Protein AF-A0A3F2RUV0-F1 (afdb_monomer_lite)

Sequence (386 aa):
MRFDAKTAAKIKEIRVAKDQAVANEDYDQAKRLKQMEEQLKSVGLQLSRLETQKREAVANEDYDLAKKIKQEIGMLEASSGAGDRIAQVALSAFGLIDRMVSFGSRVRRDDMCRIIGNSMMQLVNKLGESQAKVRDEAAAVLGRLATAKNVGVAFVTSHLTKRAKKPLGLKLLQGRLLVLKRLLTEFELLPDTDFSVSGIMSFLEDCNCLAHQSREIRDAAKDITVSLYLIVGAEVEGYLKSLRPKQLEEYQSAFEAAETEAAAARRGGGGGGGVSANKNVVRRVESPQKVQAQFNGEQEDDGDSEDEESVDEYTCPFCGVVDEKFDSDYLDQHFWASCKMLTPCKMCGQVIEISTLNEHLLTECYNVQHNGEVKSWSCVNDGSKS

InterPro domains:
  IPR001943 UVR domain [PF02151] (46-78)
  IPR011989 Armadillo-like helical [G3DSA:1.25.10.10] (29-268)
  IPR034085 TOG domain [SM01349] (29-264)
  IPR048738 Centrosomal protein CEP104, Zn finger domain [PF21039] (315-370)
  IPR052607 Centrosomal protein 104 kDa-like [PTHR13371] (80-369)
  IPR059245 Centrosomal protein CEP104, TOG domain [PF21040] (105-223)

pLDDT: mean 75.16, std 21.27, range [22.03, 97.62]

Organism: NCBI:txid325452

Structure (mmCIF, N/CA/C/O backbone):
data_AF-A0A3F2RUV0-F1
#
_entry.id   AF-A0A3F2RUV0-F1
#
loop_
_atom_site.group_PDB
_atom_site.id
_atom_site.type_symbol
_atom_site.label_atom_id
_atom_site.label_alt_id
_atom_site.label_comp_id
_atom_site.label_asym_id
_atom_site.label_entity_id
_atom_site.label_seq_id
_atom_site.pdbx_PDB_ins_code
_atom_site.Cartn_x
_atom_site.Cartn_y
_atom_site.Cartn_z
_atom_site.occupancy
_atom_site.B_iso_or_equiv
_atom_site.auth_seq_id
_atom_site.auth_comp_id
_atom_site.auth_asym_id
_atom_site.auth_atom_id
_atom_site.pdbx_PDB_model_num
ATOM 1 N N . MET A 1 1 ? 29.698 -5.666 -24.411 1.00 49.44 1 MET A N 1
ATOM 2 C CA . MET A 1 1 ? 28.246 -5.691 -24.117 1.00 49.44 1 MET A CA 1
ATOM 3 C C . MET A 1 1 ? 27.673 -4.331 -24.462 1.00 49.44 1 MET A C 1
ATOM 5 O O . MET A 1 1 ? 28.208 -3.341 -23.976 1.00 49.44 1 MET A O 1
ATOM 9 N N . ARG A 1 2 ? 26.673 -4.261 -25.345 1.00 57.72 2 ARG A N 1
ATOM 10 C CA . ARG A 1 2 ? 26.117 -2.993 -25.834 1.00 57.72 2 ARG A CA 1
ATOM 11 C C . ARG A 1 2 ? 24.756 -2.775 -25.167 1.00 57.72 2 ARG A C 1
ATOM 13 O O . ARG A 1 2 ? 23.750 -3.268 -25.653 1.00 57.72 2 ARG A O 1
ATOM 20 N N . PHE A 1 3 ? 24.767 -2.131 -24.003 1.00 69.81 3 PHE A N 1
ATOM 21 C CA . PHE A 1 3 ? 23.546 -1.684 -23.324 1.00 69.81 3 PHE A CA 1
ATOM 22 C C . PHE A 1 3 ? 22.967 -0.464 -24.054 1.00 69.81 3 PHE A C 1
ATOM 24 O O . PHE A 1 3 ? 23.707 0.242 -24.748 1.00 69.81 3 PHE A O 1
ATOM 31 N N . ASP A 1 4 ? 21.673 -0.194 -23.891 1.00 69.19 4 ASP A N 1
ATOM 32 C CA . ASP A 1 4 ? 21.097 1.081 -24.310 1.00 69.19 4 ASP A CA 1
ATOM 33 C C . ASP A 1 4 ? 21.716 2.239 -23.502 1.00 69.19 4 ASP A C 1
ATOM 35 O O . ASP A 1 4 ? 22.285 2.052 -22.419 1.00 69.19 4 ASP A O 1
ATOM 39 N N . ALA A 1 5 ? 21.632 3.456 -24.041 1.00 68.44 5 ALA A N 1
ATOM 40 C CA . ALA A 1 5 ? 22.304 4.620 -23.466 1.00 68.44 5 ALA A CA 1
ATOM 41 C C . ALA A 1 5 ? 21.871 4.916 -22.016 1.00 68.44 5 ALA A C 1
ATOM 43 O O . ALA A 1 5 ? 22.691 5.376 -21.218 1.00 68.44 5 ALA A O 1
ATOM 44 N N . LYS A 1 6 ? 20.612 4.625 -21.656 1.00 66.06 6 LYS A N 1
ATOM 45 C CA . LYS A 1 6 ? 20.082 4.888 -20.313 1.00 66.06 6 LYS A CA 1
ATOM 46 C C . LYS A 1 6 ? 20.606 3.858 -19.319 1.00 66.06 6 LYS A C 1
ATOM 48 O O . LYS A 1 6 ? 21.120 4.238 -18.267 1.00 66.06 6 LYS A O 1
ATOM 53 N N . THR A 1 7 ? 20.562 2.574 -19.672 1.00 65.31 7 THR A N 1
ATOM 54 C CA . THR A 1 7 ? 21.122 1.503 -18.835 1.00 65.31 7 THR A CA 1
ATOM 55 C C . THR A 1 7 ? 22.632 1.664 -18.653 1.00 65.31 7 THR A C 1
ATOM 57 O O . THR A 1 7 ? 23.141 1.511 -17.543 1.00 65.31 7 THR A O 1
ATOM 60 N N . ALA A 1 8 ? 23.364 2.050 -19.702 1.00 73.50 8 ALA A N 1
ATOM 61 C CA . ALA A 1 8 ? 24.804 2.298 -19.624 1.00 73.50 8 ALA A CA 1
ATOM 62 C C . ALA A 1 8 ? 25.159 3.461 -18.677 1.00 73.50 8 ALA A C 1
ATOM 64 O O . ALA A 1 8 ? 26.081 3.331 -17.866 1.00 73.50 8 ALA A O 1
ATOM 65 N N . ALA A 1 9 ? 24.418 4.573 -18.744 1.00 72.19 9 ALA A N 1
ATOM 66 C CA . ALA A 1 9 ? 24.601 5.712 -17.844 1.00 72.19 9 ALA A CA 1
ATOM 67 C C . ALA A 1 9 ? 24.340 5.319 -16.383 1.00 72.19 9 ALA A C 1
ATOM 69 O O . ALA A 1 9 ? 25.156 5.597 -15.505 1.00 72.19 9 ALA A O 1
ATOM 70 N N . LYS A 1 10 ? 23.261 4.571 -16.137 1.00 66.19 10 LYS A N 1
ATO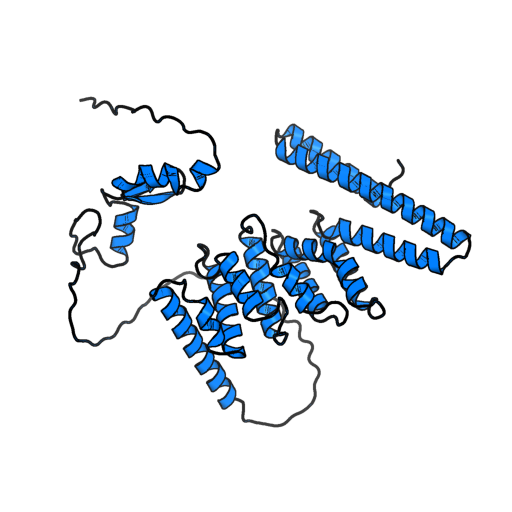M 71 C CA . LYS A 1 10 ? 22.882 4.130 -14.794 1.00 66.19 10 LYS A CA 1
ATOM 72 C C . LYS A 1 10 ? 23.874 3.129 -14.188 1.00 66.19 10 LYS A C 1
ATOM 74 O O . LYS A 1 10 ? 24.218 3.239 -13.014 1.00 66.19 10 LYS A O 1
ATOM 79 N N . ILE A 1 11 ? 24.417 2.203 -14.986 1.00 72.12 11 ILE A N 1
ATOM 80 C CA . ILE A 1 11 ? 25.513 1.314 -14.554 1.00 72.12 11 ILE A CA 1
ATOM 81 C C . ILE A 1 11 ? 26.753 2.133 -14.164 1.00 72.12 11 ILE A C 1
ATOM 83 O O . ILE A 1 11 ? 27.427 1.798 -13.190 1.00 72.12 11 ILE A O 1
ATOM 87 N N . LYS A 1 12 ? 27.059 3.211 -14.898 1.00 80.19 12 LYS A N 1
ATOM 88 C CA . LYS A 1 12 ? 28.193 4.092 -14.591 1.00 80.19 12 LYS A CA 1
ATOM 89 C C . LYS A 1 12 ? 27.992 4.833 -13.266 1.00 80.19 12 LYS A C 1
ATOM 91 O O . LYS A 1 12 ? 28.913 4.853 -12.458 1.00 80.19 12 LYS A O 1
ATOM 96 N N . GLU A 1 13 ? 26.802 5.370 -13.010 1.00 74.56 13 GLU A N 1
ATOM 97 C CA . GLU A 1 13 ? 26.464 6.020 -11.733 1.00 74.56 13 GLU A CA 1
ATOM 98 C C . GLU A 1 13 ? 26.590 5.063 -10.542 1.00 74.56 13 GLU A C 1
ATOM 100 O O . GLU A 1 13 ? 27.207 5.404 -9.534 1.00 74.56 13 GLU A O 1
ATOM 105 N N . ILE A 1 14 ? 26.064 3.838 -10.667 1.00 68.94 14 ILE A N 1
ATOM 106 C CA . ILE A 1 14 ? 26.144 2.822 -9.605 1.00 68.94 14 ILE A CA 1
ATOM 107 C C . ILE A 1 14 ? 27.597 2.439 -9.315 1.00 68.94 14 ILE A C 1
ATOM 109 O O . ILE A 1 14 ? 27.951 2.237 -8.156 1.00 68.94 14 ILE A O 1
ATOM 113 N N . ARG A 1 15 ? 28.449 2.366 -10.345 1.00 81.88 15 ARG A N 1
ATOM 114 C CA . ARG A 1 15 ? 29.886 2.116 -10.169 1.00 81.88 15 ARG A CA 1
ATOM 115 C C . ARG A 1 15 ? 30.567 3.233 -9.393 1.00 81.88 15 ARG A C 1
ATOM 117 O O . ARG A 1 15 ? 31.238 2.931 -8.420 1.00 81.88 15 ARG A O 1
ATOM 124 N N . VAL A 1 16 ? 30.322 4.491 -9.758 1.00 85.56 16 VAL A N 1
ATOM 125 C CA . VAL A 1 16 ? 30.880 5.646 -9.038 1.00 85.56 16 VAL A CA 1
ATOM 126 C C . VAL A 1 16 ? 30.436 5.643 -7.572 1.00 85.56 16 VAL A C 1
ATOM 128 O O . VAL A 1 16 ? 31.261 5.794 -6.678 1.00 85.56 16 VAL A O 1
ATOM 131 N N . ALA A 1 17 ? 29.150 5.395 -7.305 1.00 72.25 17 ALA A N 1
ATOM 132 C CA . ALA A 1 17 ? 28.634 5.301 -5.940 1.00 72.25 17 ALA A CA 1
ATOM 133 C C . ALA A 1 17 ? 29.236 4.120 -5.157 1.00 72.25 17 ALA A C 1
ATOM 135 O O . ALA A 1 17 ? 29.468 4.231 -3.956 1.00 72.25 17 ALA A O 1
ATOM 136 N N . LYS A 1 18 ? 29.494 2.988 -5.823 1.00 82.19 18 LYS A N 1
ATOM 137 C CA . LYS A 1 18 ? 30.144 1.819 -5.219 1.00 82.19 18 LYS A CA 1
ATOM 138 C C . LYS A 1 18 ? 31.588 2.133 -4.851 1.00 82.19 18 LYS A C 1
ATOM 140 O O . LYS A 1 18 ? 31.997 1.803 -3.746 1.00 82.19 18 LYS A O 1
ATOM 145 N N . ASP A 1 19 ? 32.327 2.781 -5.742 1.00 87.69 19 ASP A N 1
ATOM 146 C CA . ASP A 1 19 ? 33.725 3.143 -5.509 1.00 87.69 19 ASP A CA 1
ATOM 147 C C . ASP A 1 19 ? 33.835 4.163 -4.360 1.00 87.69 19 ASP A C 1
ATOM 149 O O . ASP A 1 19 ? 34.711 4.036 -3.509 1.00 87.69 19 ASP A O 1
ATOM 153 N N . GLN A 1 20 ? 32.875 5.090 -4.249 1.00 87.00 20 GLN A N 1
ATOM 154 C CA . GLN A 1 20 ? 32.759 5.991 -3.098 1.00 87.00 20 GLN A CA 1
ATOM 155 C C . GLN A 1 20 ? 32.431 5.249 -1.791 1.00 87.00 20 GLN A C 1
ATOM 157 O O . GLN A 1 20 ? 33.003 5.565 -0.753 1.00 87.00 20 GLN A O 1
ATOM 162 N N . ALA A 1 21 ? 31.530 4.262 -1.823 1.00 77.81 21 ALA A N 1
ATOM 163 C CA . ALA A 1 21 ? 31.199 3.449 -0.650 1.00 77.81 21 ALA A CA 1
ATOM 164 C C . ALA A 1 21 ? 32.404 2.626 -0.167 1.00 77.81 21 ALA A C 1
ATOM 166 O O . ALA A 1 21 ? 32.636 2.523 1.032 1.00 77.81 21 ALA A O 1
ATOM 167 N N . VAL A 1 22 ? 33.204 2.094 -1.100 1.00 90.12 22 VAL A N 1
ATOM 168 C CA . VAL A 1 22 ? 34.471 1.413 -0.790 1.00 90.12 22 VAL A CA 1
ATOM 169 C C . VAL A 1 22 ? 35.483 2.390 -0.190 1.00 90.12 22 VAL A C 1
ATOM 171 O O . VAL A 1 22 ? 36.122 2.049 0.799 1.00 90.12 22 VAL A O 1
ATOM 174 N N . ALA A 1 23 ? 35.604 3.603 -0.740 1.00 93.69 23 ALA A N 1
ATOM 175 C CA . ALA A 1 23 ? 36.497 4.637 -0.208 1.00 93.69 23 ALA A CA 1
ATOM 176 C C . ALA A 1 23 ? 36.108 5.102 1.206 1.00 93.69 23 ALA A C 1
ATOM 178 O O . ALA A 1 23 ? 36.973 5.493 1.981 1.00 93.69 23 ALA A O 1
ATOM 179 N N . ASN A 1 24 ? 34.819 5.033 1.541 1.00 90.06 24 ASN A N 1
ATOM 180 C CA . ASN A 1 24 ? 34.287 5.354 2.864 1.00 90.06 24 ASN A CA 1
ATOM 181 C C . ASN A 1 24 ? 34.268 4.144 3.820 1.00 90.06 24 ASN A C 1
ATOM 183 O O . ASN A 1 24 ? 33.681 4.243 4.894 1.00 90.06 24 ASN A O 1
ATOM 187 N N . GLU A 1 25 ? 34.831 3.000 3.415 1.00 93.31 25 GLU A N 1
ATOM 188 C CA . GLU A 1 25 ? 34.829 1.736 4.170 1.00 93.31 25 GLU A CA 1
ATOM 189 C C . GLU A 1 25 ? 33.424 1.196 4.528 1.00 93.31 25 GLU A C 1
ATOM 191 O O . GLU A 1 25 ? 33.277 0.298 5.357 1.00 93.31 25 GLU A O 1
ATOM 196 N N . ASP A 1 26 ? 32.369 1.664 3.849 1.00 82.88 26 ASP A N 1
ATOM 197 C CA . ASP A 1 26 ? 31.011 1.118 3.966 1.00 82.88 26 ASP A CA 1
ATOM 198 C C . ASP A 1 26 ? 30.866 -0.104 3.042 1.00 82.88 26 ASP A C 1
ATOM 200 O O . ASP A 1 26 ? 30.260 -0.081 1.959 1.00 82.88 26 ASP A O 1
ATOM 204 N N . TYR A 1 27 ? 31.478 -1.210 3.467 1.00 82.56 27 TYR A N 1
ATOM 205 C CA . TYR A 1 27 ? 31.525 -2.458 2.704 1.00 82.56 27 TYR A CA 1
ATOM 206 C C . TYR A 1 27 ? 30.142 -3.097 2.512 1.00 82.56 27 TYR A C 1
ATOM 208 O O . TYR A 1 27 ? 29.891 -3.742 1.487 1.00 82.56 27 TYR A O 1
ATOM 216 N N . ASP A 1 28 ? 29.213 -2.876 3.442 1.00 67.88 28 ASP A N 1
ATOM 217 C CA . ASP A 1 28 ? 27.830 -3.330 3.314 1.00 67.88 28 ASP A CA 1
ATOM 218 C C . ASP A 1 28 ? 27.096 -2.574 2.203 1.00 67.88 28 ASP A C 1
ATOM 220 O O . ASP A 1 28 ? 26.377 -3.174 1.391 1.00 67.88 28 ASP A O 1
ATOM 224 N N . GLN A 1 29 ? 27.290 -1.258 2.106 1.00 56.69 29 GLN A N 1
ATOM 225 C CA . GLN A 1 29 ? 26.767 -0.459 1.004 1.00 56.69 29 GLN A CA 1
ATOM 226 C C . GLN A 1 29 ? 27.426 -0.837 -0.323 1.00 56.69 29 GLN A C 1
ATOM 228 O O . GLN A 1 29 ? 26.706 -1.020 -1.310 1.00 56.69 29 GLN A O 1
ATOM 233 N N . ALA A 1 30 ? 28.741 -1.051 -0.353 1.00 69.56 30 ALA A N 1
ATOM 234 C CA . ALA A 1 30 ? 29.451 -1.509 -1.545 1.00 69.56 30 ALA A CA 1
ATOM 235 C C . ALA A 1 30 ? 28.936 -2.875 -2.041 1.00 69.56 30 ALA A C 1
ATOM 237 O O . ALA A 1 30 ? 28.695 -3.054 -3.240 1.00 69.56 30 ALA A O 1
ATOM 238 N N . LYS A 1 31 ? 28.676 -3.825 -1.131 1.00 67.50 31 LYS A N 1
ATOM 239 C CA . LYS A 1 31 ? 28.095 -5.141 -1.450 1.00 67.50 31 LYS A CA 1
ATOM 240 C C . LYS A 1 31 ? 26.689 -5.015 -2.035 1.00 67.50 31 LYS A C 1
ATOM 242 O O . LYS A 1 31 ? 26.394 -5.648 -3.051 1.00 67.50 31 LYS A O 1
ATOM 247 N N . ARG A 1 32 ? 25.841 -4.156 -1.455 1.00 58.97 32 ARG A N 1
ATOM 248 C CA . ARG A 1 32 ? 24.500 -3.851 -1.990 1.00 58.97 32 ARG A CA 1
ATOM 249 C C . ARG A 1 32 ? 24.571 -3.232 -3.388 1.00 58.97 32 ARG A C 1
ATOM 251 O O . ARG A 1 32 ? 23.810 -3.622 -4.270 1.00 58.97 32 ARG A O 1
ATOM 258 N N . LEU A 1 33 ? 25.488 -2.291 -3.609 1.00 57.94 33 LEU A N 1
ATOM 259 C CA . LEU A 1 33 ? 25.666 -1.626 -4.903 1.00 57.94 33 LEU A CA 1
ATOM 260 C C . LEU A 1 33 ? 26.214 -2.580 -5.971 1.00 57.94 33 LEU A C 1
ATOM 262 O O . LEU A 1 33 ? 25.770 -2.520 -7.114 1.00 57.94 33 LEU A O 1
ATOM 266 N N . LYS A 1 34 ? 27.097 -3.515 -5.602 1.00 73.88 34 LYS A N 1
ATOM 267 C CA . LYS A 1 34 ? 27.571 -4.582 -6.496 1.00 73.88 34 LYS A CA 1
ATOM 268 C C . LYS A 1 34 ? 26.428 -5.489 -6.964 1.00 73.88 34 LYS A C 1
ATOM 270 O O . LYS A 1 34 ? 26.307 -5.736 -8.160 1.00 73.88 34 LYS A O 1
ATOM 275 N N . GLN A 1 35 ? 25.571 -5.940 -6.046 1.00 61.44 35 GLN A N 1
ATOM 276 C CA . GLN A 1 35 ? 24.403 -6.762 -6.392 1.00 61.44 35 GLN A CA 1
ATOM 277 C C . GLN A 1 35 ? 23.438 -6.009 -7.319 1.00 61.44 35 GLN A C 1
ATOM 279 O O . GLN A 1 35 ? 22.951 -6.569 -8.299 1.00 61.44 35 GLN A O 1
ATOM 284 N N . MET A 1 36 ? 23.218 -4.719 -7.057 1.00 53.16 36 MET A N 1
ATOM 285 C CA . MET A 1 36 ? 22.389 -3.856 -7.901 1.00 53.16 36 MET A CA 1
ATOM 286 C C . MET A 1 36 ? 23.001 -3.648 -9.299 1.00 53.16 36 MET A C 1
ATOM 288 O O . MET A 1 36 ? 22.280 -3.666 -10.294 1.00 53.16 36 MET A O 1
ATOM 292 N N . GLU A 1 37 ? 24.329 -3.508 -9.398 1.00 69.50 37 GLU A N 1
ATOM 293 C CA . GLU A 1 37 ? 25.063 -3.429 -10.670 1.00 69.50 37 GLU A CA 1
ATOM 294 C C . GLU A 1 37 ? 24.898 -4.715 -11.502 1.00 69.50 37 GLU A C 1
ATOM 296 O O . GLU A 1 37 ? 24.680 -4.651 -12.712 1.00 69.50 37 GLU A O 1
ATOM 301 N N . GLU A 1 38 ? 24.997 -5.889 -10.872 1.00 70.12 38 GLU A N 1
ATOM 302 C CA . GLU A 1 38 ? 24.831 -7.195 -11.527 1.00 70.12 38 GLU A CA 1
ATOM 303 C C . GLU A 1 38 ? 23.393 -7.421 -12.008 1.00 70.12 38 GLU A C 1
ATOM 305 O O . GLU A 1 38 ? 23.183 -7.831 -13.153 1.00 70.12 38 GLU A O 1
ATOM 310 N N . GLN A 1 39 ? 22.401 -7.080 -11.183 1.00 64.56 39 GLN A N 1
ATOM 311 C CA . GLN A 1 39 ? 20.989 -7.145 -11.564 1.00 64.56 39 GLN A CA 1
ATOM 312 C C . GLN A 1 39 ? 20.679 -6.220 -12.745 1.00 64.56 39 GLN A C 1
ATOM 314 O O . GLN A 1 39 ? 20.074 -6.659 -13.723 1.00 64.56 39 GLN A O 1
ATOM 319 N N . LEU A 1 40 ? 21.157 -4.972 -12.711 1.00 63.03 40 LEU A N 1
ATOM 320 C CA . LEU A 1 40 ? 20.931 -4.008 -13.787 1.00 63.03 40 LEU A CA 1
ATOM 321 C C . LEU A 1 40 ? 21.601 -4.432 -15.104 1.00 63.03 40 LEU A C 1
ATOM 323 O O . LEU A 1 40 ? 21.026 -4.243 -16.173 1.00 63.03 40 LEU A O 1
ATOM 327 N N . LYS A 1 41 ? 22.783 -5.062 -15.050 1.00 72.62 41 LYS A N 1
ATOM 328 C CA . LYS A 1 41 ? 23.418 -5.668 -16.235 1.00 72.62 41 LYS A CA 1
ATOM 329 C C . LYS A 1 41 ? 22.597 -6.821 -16.803 1.00 72.62 41 LYS A C 1
ATOM 331 O O . LYS A 1 41 ? 22.471 -6.917 -18.020 1.00 72.62 41 LYS A O 1
ATOM 336 N N . SER A 1 42 ? 22.065 -7.689 -15.943 1.00 72.06 42 SER A N 1
ATOM 337 C CA . SER A 1 42 ? 21.245 -8.832 -16.361 1.00 72.06 42 SER A CA 1
ATOM 338 C C . SER A 1 42 ? 19.978 -8.366 -17.084 1.00 72.06 42 SER A C 1
ATOM 340 O O . SER A 1 42 ? 19.730 -8.756 -18.225 1.00 72.06 42 SER A O 1
ATOM 342 N N . VAL A 1 43 ? 19.246 -7.431 -16.472 1.00 69.81 43 VAL A N 1
ATOM 343 C CA . VAL A 1 43 ? 18.054 -6.801 -17.059 1.00 69.81 43 VAL A CA 1
ATOM 344 C C . VAL A 1 43 ? 18.405 -6.052 -18.346 1.00 69.81 43 VAL A C 1
ATOM 346 O O . VAL A 1 43 ? 17.730 -6.216 -19.357 1.00 69.81 43 VAL A O 1
ATOM 349 N N . GLY A 1 44 ? 19.493 -5.278 -18.355 1.00 70.19 44 GLY A N 1
ATOM 350 C CA . GLY A 1 44 ? 19.952 -4.550 -19.539 1.00 70.19 44 GLY A CA 1
ATOM 351 C C . GLY A 1 44 ? 20.285 -5.457 -20.724 1.00 70.19 44 GLY A C 1
ATOM 352 O O . GLY A 1 44 ? 20.021 -5.108 -21.874 1.00 70.19 44 GLY A O 1
ATOM 353 N N . LEU A 1 45 ? 20.839 -6.644 -20.459 1.00 76.06 45 LEU A N 1
ATOM 354 C CA . LEU A 1 45 ? 21.110 -7.648 -21.487 1.00 76.06 45 LEU A CA 1
ATOM 355 C C . LEU A 1 45 ? 19.808 -8.245 -22.040 1.00 76.06 45 LEU A C 1
ATOM 357 O O . LEU A 1 45 ? 19.685 -8.441 -23.249 1.00 76.06 45 LEU A O 1
ATOM 361 N N . GLN A 1 46 ? 18.830 -8.500 -21.168 1.00 74.12 46 GLN A N 1
ATOM 362 C CA . GLN A 1 46 ? 17.503 -8.973 -21.563 1.00 74.12 46 GLN A CA 1
ATOM 363 C C . GLN A 1 46 ? 16.751 -7.928 -22.399 1.00 74.12 46 GLN A C 1
ATOM 365 O O . GLN A 1 46 ? 16.225 -8.279 -23.453 1.00 74.12 46 GLN A O 1
ATOM 370 N N . LEU A 1 47 ? 16.775 -6.648 -22.005 1.00 75.00 47 LEU A N 1
ATOM 371 C CA . LEU A 1 47 ? 16.203 -5.547 -22.792 1.00 75.00 47 LEU A CA 1
ATOM 372 C C . LEU A 1 47 ? 16.862 -5.442 -24.163 1.00 75.00 47 LEU A C 1
ATOM 374 O O . LEU A 1 47 ? 16.165 -5.442 -25.171 1.00 75.00 47 LEU A O 1
ATOM 378 N N . SER A 1 48 ? 18.195 -5.439 -24.219 1.00 79.06 48 SER A N 1
ATOM 379 C CA . SER A 1 48 ? 18.939 -5.371 -25.483 1.00 79.06 48 SER A CA 1
ATOM 380 C C . SER A 1 48 ? 18.578 -6.522 -26.432 1.00 79.06 48 SER A C 1
ATOM 382 O O . SER A 1 48 ? 18.411 -6.321 -27.641 1.00 79.06 48 SER A O 1
ATOM 384 N N . ARG A 1 49 ? 18.387 -7.730 -25.887 1.00 83.25 49 ARG A N 1
ATOM 385 C CA . ARG A 1 49 ? 17.928 -8.895 -26.650 1.00 83.25 49 ARG A CA 1
ATOM 386 C C . ARG A 1 49 ? 16.511 -8.695 -27.186 1.00 83.25 49 ARG A C 1
ATOM 388 O O . ARG A 1 49 ? 16.304 -8.864 -28.385 1.00 83.25 49 ARG A O 1
ATOM 395 N N . LEU A 1 50 ? 15.562 -8.320 -26.330 1.00 82.75 50 LEU A N 1
ATOM 396 C CA . LEU A 1 50 ? 14.168 -8.096 -26.726 1.00 82.75 50 LEU A CA 1
ATOM 397 C C . LEU A 1 50 ? 14.048 -6.947 -27.739 1.00 82.75 50 LEU A C 1
ATOM 399 O O . LEU A 1 50 ? 13.301 -7.045 -28.706 1.00 82.75 50 LEU A O 1
ATOM 403 N N . GLU A 1 51 ? 14.826 -5.875 -27.594 1.00 83.06 51 GLU A N 1
ATOM 404 C CA . GLU A 1 51 ? 14.861 -4.777 -28.564 1.00 83.06 51 GLU A CA 1
ATOM 405 C C . GLU A 1 51 ? 15.372 -5.218 -29.938 1.00 83.06 51 GLU A C 1
ATOM 407 O O . GLU A 1 51 ? 14.841 -4.771 -30.960 1.00 83.06 51 GLU A O 1
ATOM 412 N N . THR A 1 52 ? 16.372 -6.102 -29.965 1.00 88.06 52 THR A N 1
ATOM 413 C CA . THR A 1 52 ? 16.901 -6.687 -31.205 1.00 88.06 52 THR A CA 1
ATOM 414 C C . THR A 1 52 ? 15.847 -7.572 -31.866 1.00 88.06 52 THR A C 1
ATOM 416 O O . THR A 1 52 ? 15.523 -7.356 -33.031 1.00 88.06 52 THR A O 1
ATOM 419 N N . GLN A 1 53 ? 15.211 -8.459 -31.098 1.00 87.19 53 GLN A N 1
ATOM 420 C CA . GLN A 1 53 ? 14.135 -9.329 -31.584 1.00 87.19 53 GLN A CA 1
ATOM 421 C C . GLN A 1 53 ? 12.924 -8.533 -32.088 1.00 87.19 53 GLN A C 1
ATOM 423 O O . GLN A 1 53 ? 12.337 -8.874 -33.110 1.00 87.19 53 GLN A O 1
ATOM 428 N N . LYS A 1 54 ? 12.568 -7.423 -31.428 1.00 89.19 54 LYS A N 1
ATOM 429 C CA . LYS A 1 54 ? 11.513 -6.519 -31.909 1.00 89.19 54 LYS A CA 1
ATOM 430 C C . LYS A 1 54 ? 11.885 -5.908 -33.258 1.00 89.19 54 LYS A C 1
ATOM 432 O O . LYS A 1 54 ? 11.025 -5.780 -34.122 1.00 89.19 54 LYS A O 1
ATOM 437 N N . ARG A 1 55 ? 13.142 -5.485 -33.429 1.00 89.38 55 ARG A N 1
ATOM 438 C CA . ARG A 1 55 ? 13.619 -4.889 -34.685 1.00 89.38 55 ARG A CA 1
ATOM 439 C C . ARG A 1 55 ? 13.580 -5.906 -35.825 1.00 89.38 55 ARG A C 1
ATOM 441 O O . ARG A 1 55 ? 13.157 -5.546 -36.915 1.00 89.38 55 ARG A O 1
ATOM 448 N N . GLU A 1 56 ? 13.959 -7.151 -35.553 1.00 90.31 56 GLU A N 1
ATOM 449 C CA . GLU A 1 56 ? 13.860 -8.271 -36.498 1.00 90.31 56 GLU A CA 1
ATOM 450 C C . GLU A 1 56 ? 12.401 -8.590 -36.850 1.00 90.31 56 GLU A C 1
ATOM 452 O O . GLU A 1 56 ? 12.073 -8.694 -38.026 1.00 90.31 56 GLU A O 1
ATOM 457 N N . ALA A 1 57 ? 11.500 -8.651 -35.863 1.00 90.50 57 ALA A N 1
ATOM 458 C CA . ALA A 1 57 ? 10.073 -8.876 -36.100 1.00 90.50 57 ALA A CA 1
ATOM 459 C C . ALA A 1 57 ? 9.441 -7.774 -36.970 1.00 90.50 57 ALA A C 1
ATOM 461 O O . ALA A 1 57 ? 8.682 -8.073 -37.884 1.00 90.50 57 ALA A O 1
ATOM 462 N N . VAL A 1 58 ? 9.805 -6.503 -36.747 1.00 90.00 58 VAL A N 1
ATOM 463 C CA . VAL A 1 58 ? 9.361 -5.384 -37.600 1.00 90.00 58 VAL A CA 1
ATOM 464 C C . VAL A 1 58 ? 9.944 -5.483 -39.011 1.00 90.00 58 VAL A C 1
ATOM 466 O O . VAL A 1 58 ? 9.231 -5.203 -39.969 1.00 90.00 58 VAL A O 1
ATOM 469 N N . ALA A 1 59 ? 11.214 -5.876 -39.147 1.00 92.88 59 ALA A N 1
ATOM 470 C CA . ALA A 1 59 ? 11.857 -6.060 -40.449 1.00 92.88 59 ALA A CA 1
ATOM 471 C C . ALA A 1 59 ? 11.241 -7.217 -41.253 1.00 92.88 59 ALA A C 1
ATOM 473 O O . ALA A 1 59 ? 11.200 -7.148 -42.476 1.00 92.88 59 ALA A O 1
ATOM 474 N N . ASN A 1 60 ? 10.729 -8.238 -40.564 1.00 93.56 60 ASN A N 1
ATOM 475 C CA . ASN A 1 60 ? 10.024 -9.374 -41.156 1.00 93.56 60 ASN A CA 1
ATOM 476 C C . ASN A 1 60 ? 8.513 -9.130 -41.330 1.00 93.56 60 ASN A C 1
ATOM 478 O O . ASN A 1 60 ? 7.787 -10.072 -41.629 1.00 93.56 60 ASN A O 1
ATOM 482 N N . GLU A 1 61 ? 8.034 -7.902 -41.092 1.00 93.88 61 GLU A N 1
ATOM 483 C CA . GLU A 1 61 ? 6.611 -7.520 -41.145 1.00 93.88 61 GLU A CA 1
ATOM 484 C C . GLU A 1 61 ? 5.690 -8.342 -40.218 1.00 93.88 61 GLU A C 1
ATOM 486 O O . GLU A 1 61 ? 4.464 -8.303 -40.328 1.00 93.88 61 GLU A O 1
ATOM 491 N N . ASP A 1 62 ? 6.262 -9.026 -39.223 1.00 91.38 62 ASP A N 1
ATOM 492 C CA . ASP A 1 62 ? 5.524 -9.720 -38.169 1.00 91.38 62 ASP A CA 1
ATOM 493 C C . ASP A 1 62 ? 5.158 -8.724 -37.058 1.00 91.38 62 ASP A C 1
ATOM 495 O O . ASP A 1 62 ? 5.777 -8.624 -35.988 1.00 91.38 62 ASP A O 1
ATOM 499 N N . TYR A 1 63 ? 4.143 -7.912 -37.348 1.00 87.12 63 TYR A N 1
ATOM 500 C CA . TYR A 1 63 ? 3.691 -6.850 -36.454 1.00 87.12 63 TYR A CA 1
ATOM 501 C C . TYR A 1 63 ? 3.040 -7.381 -35.169 1.00 87.12 63 TYR A C 1
ATOM 503 O O . TYR A 1 63 ? 3.098 -6.708 -34.133 1.00 87.12 63 TYR A O 1
ATOM 511 N N . ASP A 1 64 ? 2.461 -8.584 -35.199 1.00 86.38 64 ASP A N 1
ATOM 512 C CA . ASP A 1 64 ? 1.867 -9.222 -34.023 1.00 86.38 64 ASP A CA 1
ATOM 513 C C . ASP A 1 64 ? 2.944 -9.679 -33.034 1.00 86.38 64 ASP A C 1
ATOM 515 O O . ASP A 1 64 ? 2.836 -9.413 -31.828 1.00 86.38 64 ASP A O 1
ATOM 519 N N . LEU A 1 65 ? 4.028 -10.287 -33.524 1.00 82.69 65 LEU A N 1
ATOM 520 C CA . LEU A 1 65 ? 5.198 -10.611 -32.710 1.00 82.69 65 LEU A CA 1
ATOM 521 C C . LEU A 1 65 ? 5.887 -9.343 -32.196 1.00 82.69 65 LEU A C 1
ATOM 523 O O . LEU A 1 65 ? 6.183 -9.243 -31.003 1.00 82.69 65 LEU A O 1
ATOM 527 N N . ALA A 1 66 ? 6.067 -8.327 -33.045 1.00 80.31 66 ALA A N 1
ATOM 528 C CA . ALA A 1 66 ? 6.648 -7.049 -32.636 1.00 80.31 66 ALA A CA 1
ATOM 529 C C . ALA A 1 66 ? 5.838 -6.371 -31.515 1.00 80.31 66 ALA A C 1
ATOM 531 O O . ALA A 1 66 ? 6.411 -5.772 -30.599 1.00 80.31 66 ALA A O 1
ATOM 532 N N . LYS A 1 67 ? 4.504 -6.486 -31.549 1.00 80.75 67 LYS A N 1
ATOM 533 C CA . LYS A 1 67 ? 3.608 -5.975 -30.505 1.00 80.75 67 LYS A CA 1
ATOM 534 C C . LYS A 1 67 ? 3.761 -6.737 -29.189 1.00 80.75 67 LYS A C 1
ATOM 536 O O . LYS A 1 67 ? 3.822 -6.084 -28.146 1.00 80.75 67 LYS A O 1
ATOM 541 N N . LYS A 1 68 ? 3.868 -8.070 -29.223 1.00 79.69 68 LYS A N 1
ATOM 542 C CA . LYS A 1 68 ? 4.133 -8.898 -28.029 1.00 79.69 68 LYS A CA 1
ATOM 543 C C . LYS A 1 68 ? 5.482 -8.556 -27.398 1.00 79.69 68 LYS A C 1
ATOM 545 O O . LYS A 1 68 ? 5.534 -8.230 -26.217 1.00 79.69 68 LYS A O 1
ATOM 550 N N . ILE A 1 69 ? 6.546 -8.491 -28.197 1.00 80.38 69 ILE A N 1
ATOM 551 C CA . ILE A 1 69 ? 7.889 -8.145 -27.708 1.00 80.38 69 ILE A CA 1
ATOM 552 C C . ILE A 1 69 ? 7.919 -6.710 -27.156 1.00 80.38 69 ILE A C 1
ATOM 554 O O . ILE A 1 69 ? 8.552 -6.438 -26.140 1.00 80.38 69 ILE A O 1
ATOM 558 N N . LYS A 1 70 ? 7.186 -5.769 -27.767 1.00 76.69 70 LYS A N 1
ATOM 559 C CA . LYS A 1 70 ? 7.039 -4.405 -27.229 1.00 76.69 70 LYS A CA 1
ATOM 560 C C . LYS A 1 70 ? 6.365 -4.390 -25.853 1.00 76.69 70 LYS A C 1
ATOM 562 O O . LYS A 1 70 ? 6.753 -3.585 -25.010 1.00 76.69 70 LYS A O 1
ATOM 567 N N . GLN A 1 71 ? 5.370 -5.246 -25.627 1.00 70.88 71 GLN A N 1
ATOM 568 C CA . GLN A 1 71 ? 4.755 -5.406 -24.308 1.00 70.88 71 GLN A CA 1
ATOM 569 C C . GLN A 1 71 ? 5.749 -6.019 -23.316 1.00 70.88 71 GLN A C 1
ATOM 571 O O . GLN A 1 71 ? 5.874 -5.497 -22.215 1.00 70.88 71 GLN A O 1
ATOM 576 N N . GLU A 1 72 ? 6.514 -7.037 -23.718 1.00 72.62 72 GLU A N 1
ATOM 577 C CA . GLU A 1 72 ? 7.568 -7.645 -22.891 1.00 72.62 72 GLU A CA 1
ATOM 578 C C . GLU A 1 72 ? 8.654 -6.655 -22.469 1.00 72.62 72 GLU A C 1
ATOM 580 O O . GLU A 1 72 ? 9.018 -6.621 -21.296 1.00 72.62 72 GLU A O 1
ATOM 585 N N . ILE A 1 73 ? 9.102 -5.785 -23.377 1.00 75.12 73 ILE A N 1
ATOM 586 C CA . ILE A 1 73 ? 10.023 -4.686 -23.054 1.00 75.12 73 ILE A CA 1
ATOM 587 C C . ILE A 1 73 ? 9.400 -3.766 -21.998 1.00 75.12 73 ILE A C 1
ATOM 589 O O . ILE A 1 73 ? 10.028 -3.503 -20.978 1.00 75.12 73 ILE A O 1
ATOM 593 N N . GLY A 1 74 ? 8.145 -3.343 -22.188 1.00 63.81 74 GLY A N 1
ATOM 594 C CA . GLY A 1 74 ? 7.449 -2.489 -21.220 1.00 63.81 74 GLY A CA 1
ATOM 595 C C . GLY A 1 74 ? 7.282 -3.144 -19.843 1.00 63.81 74 GLY A C 1
ATOM 596 O O . GLY A 1 74 ? 7.427 -2.472 -18.824 1.00 63.81 74 GLY A O 1
ATOM 597 N N . MET A 1 75 ? 7.040 -4.458 -19.796 1.00 63.38 75 MET A N 1
ATOM 598 C CA . MET A 1 75 ? 6.980 -5.225 -18.546 1.00 63.38 75 MET A CA 1
ATOM 599 C C . MET A 1 75 ? 8.334 -5.251 -17.833 1.00 63.38 75 MET A C 1
ATOM 601 O O . MET A 1 75 ? 8.395 -5.022 -16.626 1.00 63.38 75 MET A O 1
ATOM 605 N N . LEU A 1 76 ? 9.416 -5.486 -18.579 1.00 64.56 76 LEU A N 1
ATOM 606 C CA . LEU A 1 76 ? 10.769 -5.582 -18.036 1.00 64.56 76 LEU A CA 1
ATOM 607 C C . LEU A 1 76 ? 11.314 -4.207 -17.594 1.00 64.56 76 LEU A C 1
ATOM 609 O O . LEU A 1 76 ? 12.055 -4.104 -16.615 1.00 64.56 76 LEU A O 1
ATOM 613 N N . GLU A 1 77 ? 10.906 -3.128 -18.265 1.00 60.31 77 GLU A N 1
ATOM 614 C CA . GLU A 1 77 ? 11.187 -1.743 -17.865 1.00 60.31 77 GLU A CA 1
ATOM 615 C C . GLU A 1 77 ? 10.405 -1.347 -16.599 1.00 60.31 77 GLU A C 1
ATOM 617 O O . GLU A 1 77 ? 10.983 -0.799 -15.655 1.00 60.31 77 GLU A O 1
ATOM 622 N N . ALA A 1 78 ? 9.109 -1.674 -16.530 1.00 54.88 78 ALA A N 1
ATOM 623 C CA . ALA A 1 78 ? 8.258 -1.390 -15.372 1.00 54.88 78 ALA A CA 1
ATOM 624 C C . ALA A 1 78 ? 8.672 -2.180 -14.119 1.00 54.88 78 ALA A C 1
ATOM 626 O O . ALA A 1 78 ? 8.594 -1.654 -13.004 1.00 54.88 78 ALA A O 1
ATOM 627 N N . SER A 1 79 ? 9.154 -3.418 -14.279 1.00 56.47 79 SER A N 1
ATOM 628 C CA . SER A 1 79 ? 9.691 -4.214 -13.169 1.00 56.47 79 SER A CA 1
ATOM 629 C C . SER A 1 79 ? 11.006 -3.656 -12.619 1.00 56.47 79 SER A C 1
ATOM 631 O O . SER A 1 79 ? 11.316 -3.867 -11.449 1.00 56.47 79 SER A O 1
ATOM 633 N N . SER A 1 80 ? 11.764 -2.928 -13.443 1.00 57.84 80 SER A N 1
ATOM 634 C CA . SER A 1 80 ? 13.117 -2.467 -13.109 1.00 57.84 80 SER A CA 1
ATOM 635 C C . SER A 1 80 ? 13.156 -1.030 -12.578 1.00 57.84 80 SER A C 1
ATOM 637 O O . SER A 1 80 ? 14.002 -0.710 -11.747 1.00 57.84 80 SER A O 1
ATOM 639 N N . GLY A 1 81 ? 12.227 -0.165 -13.005 1.00 60.03 81 GLY A N 1
ATOM 640 C CA . GLY A 1 81 ? 12.177 1.240 -12.580 1.00 60.03 81 GLY A CA 1
ATOM 641 C C . GLY A 1 81 ? 11.405 1.503 -11.281 1.00 60.03 81 GLY A C 1
ATOM 642 O O . GLY A 1 81 ? 11.757 2.417 -10.541 1.00 60.03 81 GLY A O 1
ATOM 643 N N . ALA A 1 82 ? 10.377 0.706 -10.961 1.00 60.66 82 ALA A N 1
ATOM 644 C CA . ALA A 1 82 ? 9.506 0.961 -9.803 1.00 60.66 82 ALA A CA 1
ATOM 645 C C . ALA A 1 82 ? 10.235 0.840 -8.448 1.00 60.66 82 ALA A C 1
ATOM 647 O O . ALA A 1 82 ? 9.894 1.530 -7.488 1.00 60.66 82 ALA A O 1
ATOM 648 N N . GLY A 1 83 ? 11.269 -0.002 -8.379 1.00 62.81 83 GLY A N 1
ATOM 649 C CA . GLY A 1 83 ? 12.134 -0.154 -7.206 1.00 62.81 83 GLY A CA 1
ATOM 650 C C . GLY A 1 83 ? 13.343 0.792 -7.177 1.00 62.81 83 GLY A C 1
ATOM 651 O O . GLY A 1 83 ? 14.136 0.725 -6.237 1.00 62.81 83 GLY A O 1
ATOM 652 N N . ASP A 1 84 ? 13.524 1.664 -8.178 1.00 71.88 84 ASP A N 1
ATOM 653 C CA . ASP A 1 84 ? 14.738 2.478 -8.314 1.00 71.88 84 ASP A CA 1
ATOM 654 C C . ASP A 1 84 ? 14.879 3.471 -7.147 1.00 71.88 84 ASP A C 1
ATOM 656 O O . ASP A 1 84 ? 13.907 4.059 -6.664 1.00 71.88 84 ASP A O 1
ATOM 660 N N . ARG A 1 85 ? 16.107 3.661 -6.661 1.00 70.88 85 ARG A N 1
ATOM 661 C CA . ARG A 1 85 ? 16.412 4.611 -5.579 1.00 70.88 85 ARG A CA 1
ATOM 662 C C . ARG A 1 85 ? 16.335 6.066 -6.043 1.00 70.88 85 ARG A C 1
ATOM 664 O O . ARG A 1 85 ? 16.130 6.960 -5.228 1.00 70.88 85 ARG A O 1
ATOM 671 N N . ILE A 1 86 ? 16.481 6.317 -7.342 1.00 72.25 86 ILE A N 1
ATOM 672 C CA . ILE A 1 86 ? 16.319 7.643 -7.929 1.00 72.25 86 ILE A CA 1
ATOM 673 C C . ILE A 1 86 ? 14.827 7.928 -8.095 1.00 72.25 86 ILE A C 1
ATOM 675 O O . ILE A 1 86 ? 14.155 7.341 -8.943 1.00 72.25 86 ILE A O 1
ATOM 679 N N . ALA A 1 87 ? 14.329 8.892 -7.320 1.00 70.44 87 ALA A N 1
ATOM 680 C CA . ALA A 1 87 ? 12.912 9.254 -7.273 1.00 70.44 87 ALA A CA 1
ATOM 681 C C . ALA A 1 87 ? 12.286 9.511 -8.649 1.00 70.44 87 ALA A C 1
ATOM 683 O O . ALA A 1 87 ? 11.196 9.022 -8.915 1.00 70.44 87 ALA A O 1
ATOM 684 N N . GLN A 1 88 ? 12.963 10.234 -9.547 1.00 67.56 88 GLN A N 1
ATOM 685 C CA . GLN A 1 88 ? 12.416 10.528 -10.879 1.00 67.56 88 GLN A CA 1
ATOM 686 C C . GLN A 1 88 ? 12.233 9.276 -11.746 1.00 67.56 88 GLN A C 1
ATOM 688 O O . GLN A 1 88 ? 11.307 9.218 -12.555 1.00 67.56 88 GLN A O 1
ATOM 693 N N . VAL A 1 89 ? 13.078 8.259 -11.560 1.00 71.00 89 VAL A N 1
ATOM 694 C CA . VAL A 1 89 ? 12.956 6.985 -12.278 1.00 71.00 89 VAL A CA 1
ATOM 695 C C . VAL A 1 89 ? 11.772 6.192 -11.733 1.00 71.00 89 VAL A C 1
ATOM 697 O O . VAL A 1 89 ? 10.943 5.738 -12.519 1.00 71.00 89 VAL A O 1
ATOM 700 N N . ALA A 1 90 ? 11.634 6.121 -10.406 1.00 73.00 90 ALA A N 1
ATOM 701 C CA . ALA A 1 90 ? 10.482 5.496 -9.762 1.00 73.00 90 ALA A CA 1
ATOM 702 C C . ALA A 1 90 ? 9.164 6.175 -10.176 1.00 73.00 90 ALA A C 1
ATOM 704 O O . ALA A 1 90 ? 8.255 5.503 -10.647 1.00 73.00 90 ALA A O 1
ATOM 705 N N . LEU A 1 91 ? 9.091 7.509 -10.121 1.00 76.69 91 LEU A N 1
ATOM 706 C CA . LEU A 1 91 ? 7.915 8.281 -10.544 1.00 76.69 91 LEU A CA 1
ATOM 707 C C . LEU A 1 91 ? 7.566 8.054 -12.024 1.00 76.69 91 LEU A C 1
ATOM 709 O O . LEU A 1 91 ? 6.399 7.888 -12.374 1.00 76.69 91 LEU A O 1
ATOM 713 N N . SER A 1 92 ? 8.573 7.997 -12.900 1.00 74.62 92 SER A N 1
ATOM 714 C CA . SER A 1 92 ? 8.358 7.692 -14.321 1.00 74.62 92 SER A CA 1
ATOM 715 C C . SER A 1 92 ? 7.815 6.275 -14.522 1.00 74.62 92 SER A C 1
ATOM 717 O O . SER A 1 92 ? 6.919 6.071 -15.343 1.00 74.62 92 SER A O 1
ATOM 719 N N . ALA A 1 93 ? 8.323 5.303 -13.756 1.00 76.56 93 ALA A N 1
ATOM 720 C CA . ALA A 1 93 ? 7.844 3.925 -13.775 1.00 76.56 93 ALA A CA 1
ATOM 721 C C . ALA A 1 93 ? 6.410 3.810 -13.239 1.00 76.56 93 ALA A C 1
ATOM 723 O O . ALA A 1 93 ? 5.599 3.095 -13.822 1.00 76.56 93 ALA A O 1
ATOM 724 N N . PHE A 1 94 ? 6.056 4.564 -12.197 1.00 86.06 94 PHE A N 1
ATOM 725 C CA . PHE A 1 94 ? 4.688 4.628 -11.679 1.00 86.06 94 PHE A CA 1
ATOM 726 C C . PHE A 1 94 ? 3.715 5.145 -12.742 1.00 86.06 94 PHE A C 1
ATOM 728 O O . PHE A 1 94 ? 2.695 4.513 -13.010 1.00 86.06 94 PHE A O 1
ATOM 735 N N . GLY A 1 95 ? 4.079 6.230 -13.433 1.00 77.06 95 GLY A N 1
ATOM 736 C CA . GLY A 1 95 ? 3.289 6.760 -14.544 1.00 77.06 95 GLY A CA 1
ATOM 737 C C . GLY A 1 95 ? 3.212 5.821 -15.754 1.00 77.06 95 GLY A C 1
ATOM 738 O O . GLY A 1 95 ? 2.299 5.945 -16.572 1.00 77.06 95 GLY A O 1
ATOM 739 N N . LEU A 1 96 ? 4.158 4.890 -15.914 1.00 74.88 96 LEU A N 1
ATOM 740 C CA . LEU A 1 96 ? 4.068 3.829 -16.919 1.00 74.88 96 LEU A CA 1
ATOM 741 C C . LEU A 1 96 ? 3.075 2.744 -16.485 1.00 74.88 96 LEU A C 1
ATOM 743 O O . LEU A 1 96 ? 2.206 2.400 -17.279 1.00 74.88 96 LEU A O 1
ATOM 747 N N . ILE A 1 97 ? 3.158 2.264 -15.240 1.00 81.25 97 ILE A N 1
ATOM 748 C CA . ILE A 1 97 ? 2.241 1.258 -14.673 1.00 81.25 97 ILE A CA 1
ATOM 749 C C . ILE A 1 97 ? 0.789 1.742 -14.763 1.00 81.25 97 ILE A C 1
ATOM 751 O O . ILE A 1 97 ? -0.082 1.025 -15.250 1.00 81.25 97 ILE A O 1
ATOM 755 N N . ASP A 1 98 ? 0.543 2.990 -14.380 1.00 80.56 98 ASP A N 1
ATOM 756 C CA . ASP A 1 98 ? -0.778 3.620 -14.423 1.00 80.56 98 ASP A CA 1
ATOM 757 C C . ASP A 1 98 ? -1.373 3.658 -15.846 1.00 80.56 98 ASP A C 1
ATOM 759 O O . ASP A 1 98 ? -2.512 3.250 -16.104 1.00 80.56 98 ASP A O 1
ATOM 763 N N . ARG A 1 99 ? -0.552 4.052 -16.829 1.00 75.12 99 ARG A N 1
ATOM 764 C CA . ARG A 1 99 ? -0.936 4.018 -18.247 1.00 75.12 99 ARG A CA 1
ATOM 765 C C . ARG A 1 99 ? -1.145 2.592 -18.744 1.00 75.12 99 ARG A C 1
ATOM 767 O O . ARG A 1 99 ? -2.102 2.354 -19.474 1.00 75.12 99 ARG A O 1
ATOM 774 N N . MET A 1 100 ? -0.294 1.641 -18.359 1.00 69.50 100 MET A N 1
ATOM 775 C CA . MET A 1 100 ? -0.440 0.234 -18.745 1.00 69.50 100 MET A CA 1
ATOM 776 C C . MET A 1 100 ? -1.791 -0.324 -18.308 1.00 69.50 100 MET A C 1
ATOM 778 O O . MET A 1 100 ? -2.440 -1.008 -19.096 1.00 69.50 100 MET A O 1
ATOM 782 N N . VAL A 1 101 ? -2.251 0.018 -17.105 1.00 72.56 101 VAL A N 1
ATOM 783 C CA . VAL A 1 101 ? -3.554 -0.432 -16.608 1.00 72.56 101 VAL A CA 1
ATOM 784 C C . VAL A 1 101 ? -4.715 0.236 -17.338 1.00 72.56 101 VAL A C 1
ATOM 786 O O . VAL A 1 101 ? -5.664 -0.452 -17.720 1.00 72.56 101 VAL A O 1
ATOM 789 N N . SER A 1 102 ? -4.582 1.525 -17.656 1.00 71.44 102 SER A N 1
ATOM 790 C CA . SER A 1 102 ? -5.569 2.278 -18.440 1.00 71.44 102 SER A CA 1
ATOM 791 C C . SER A 1 102 ? -5.704 1.776 -19.890 1.00 71.44 102 SER A C 1
ATOM 793 O O . SER A 1 102 ? -6.813 1.607 -20.396 1.00 71.44 102 SER A O 1
ATOM 795 N N . PHE A 1 103 ? -4.587 1.495 -20.572 1.00 58.84 103 PHE A N 1
ATOM 796 C CA . PHE A 1 103 ? -4.575 0.989 -21.955 1.00 58.84 103 PHE A CA 1
ATOM 797 C C . PHE A 1 103 ? -4.824 -0.523 -22.046 1.00 58.84 103 PHE A C 1
ATOM 799 O O . PHE A 1 103 ? -5.279 -1.025 -23.074 1.00 58.84 103 PHE A O 1
ATOM 806 N N . GLY A 1 104 ? -4.544 -1.255 -20.969 1.00 58.78 104 GLY A N 1
ATOM 807 C CA . GLY A 1 104 ? -4.718 -2.697 -20.850 1.00 58.78 104 GLY A CA 1
ATOM 808 C C . GLY A 1 104 ? -6.146 -3.140 -20.540 1.00 58.78 104 GLY A C 1
ATOM 809 O O . GLY A 1 104 ? -6.327 -4.267 -20.093 1.00 58.78 104 GLY A O 1
ATOM 810 N N . SER A 1 105 ? -7.172 -2.315 -20.772 1.00 61.38 105 SER A N 1
ATOM 811 C CA . SER A 1 105 ? -8.580 -2.677 -20.520 1.00 61.38 105 SER A CA 1
ATOM 812 C C . SER A 1 105 ? -9.068 -3.891 -21.326 1.00 61.38 105 SER A C 1
ATOM 814 O O . SER A 1 105 ? -10.064 -4.511 -20.968 1.00 61.38 105 SER A O 1
ATOM 816 N N . ARG A 1 106 ? -8.348 -4.255 -22.397 1.00 60.53 106 ARG A N 1
ATOM 817 C CA . ARG A 1 106 ? -8.582 -5.466 -23.205 1.00 60.53 106 ARG A CA 1
ATOM 818 C C . ARG A 1 106 ? -7.844 -6.709 -22.692 1.00 60.53 106 ARG A C 1
ATOM 820 O O . ARG A 1 106 ? -8.052 -7.794 -23.225 1.00 60.53 106 ARG A O 1
ATOM 827 N N . VAL A 1 107 ? -6.948 -6.553 -21.719 1.00 70.25 107 VAL A N 1
ATOM 828 C CA . VAL A 1 107 ? -6.202 -7.656 -21.104 1.00 70.25 107 VAL A CA 1
ATOM 829 C C . VAL A 1 107 ? -7.082 -8.277 -20.026 1.00 70.25 107 VAL A C 1
ATOM 831 O O . VAL A 1 107 ? -7.714 -7.561 -19.246 1.00 70.25 107 VAL A O 1
ATOM 834 N N . ARG A 1 108 ? -7.139 -9.613 -19.986 1.00 75.62 108 ARG A N 1
ATOM 835 C CA . ARG A 1 108 ? -7.876 -10.328 -18.940 1.00 75.62 108 ARG A CA 1
ATOM 836 C C . ARG A 1 108 ? -7.293 -9.984 -17.572 1.00 75.62 108 ARG A C 1
ATOM 838 O O . ARG A 1 108 ? -6.090 -9.770 -17.442 1.00 75.62 108 ARG A O 1
ATOM 845 N N . ARG A 1 109 ? -8.148 -9.979 -16.549 1.00 83.50 109 ARG A N 1
ATOM 846 C CA . ARG A 1 109 ? -7.754 -9.663 -15.171 1.00 83.50 109 ARG A CA 1
ATOM 847 C C . ARG A 1 109 ? -6.565 -10.504 -14.700 1.00 83.50 109 ARG A C 1
ATOM 849 O O . ARG A 1 109 ? -5.587 -9.939 -14.231 1.00 83.50 109 ARG A O 1
ATOM 856 N N . ASP A 1 110 ? -6.614 -11.822 -14.881 1.00 77.94 110 ASP A N 1
ATOM 857 C CA . ASP A 1 110 ? -5.557 -12.728 -14.404 1.00 77.94 110 ASP A CA 1
ATOM 858 C C . ASP A 1 110 ? -4.199 -12.432 -15.049 1.00 77.94 110 ASP A C 1
ATOM 860 O O . ASP A 1 110 ? -3.174 -12.379 -14.366 1.00 77.94 110 ASP A O 1
ATOM 864 N N . ASP A 1 111 ? -4.201 -12.167 -16.358 1.00 75.31 111 ASP A N 1
ATOM 865 C CA . ASP A 1 111 ? -2.998 -11.793 -17.095 1.00 75.31 111 ASP A CA 1
ATOM 866 C C . ASP A 1 111 ? -2.455 -10.459 -16.588 1.00 75.31 111 ASP A C 1
ATOM 868 O O . ASP A 1 111 ? -1.264 -10.348 -16.305 1.00 75.31 111 ASP A O 1
ATOM 872 N N . MET A 1 112 ? -3.323 -9.460 -16.406 1.00 78.50 112 MET A N 1
ATOM 873 C CA . MET A 1 112 ? -2.917 -8.153 -15.898 1.00 78.50 112 MET A CA 1
ATOM 874 C C . MET A 1 112 ? -2.326 -8.254 -14.487 1.00 78.50 112 MET A C 1
ATOM 876 O O . MET A 1 112 ? -1.224 -7.760 -14.255 1.00 78.50 112 MET A O 1
ATOM 880 N N . CYS A 1 113 ? -3.000 -8.945 -13.568 1.00 83.69 113 CYS A N 1
ATOM 881 C CA . CYS A 1 113 ? -2.521 -9.198 -12.211 1.00 83.69 113 CYS A CA 1
ATOM 882 C C . CYS A 1 113 ? -1.153 -9.897 -12.208 1.00 83.69 113 CYS A C 1
ATOM 884 O O . CYS A 1 113 ? -0.251 -9.495 -11.469 1.00 83.69 113 CYS A O 1
ATOM 886 N N . ARG A 1 114 ? -0.952 -10.897 -13.077 1.00 78.69 114 ARG A N 1
ATOM 887 C CA . ARG A 1 114 ? 0.344 -11.576 -13.222 1.00 78.69 114 ARG A CA 1
ATOM 888 C C . ARG A 1 114 ? 1.431 -10.632 -13.736 1.00 78.69 114 ARG A C 1
ATOM 890 O O . ARG A 1 114 ? 2.554 -10.681 -13.243 1.00 78.69 114 ARG A O 1
ATOM 897 N N . ILE A 1 115 ? 1.100 -9.779 -14.704 1.00 71.88 115 ILE A N 1
ATOM 898 C CA . ILE A 1 115 ? 2.025 -8.812 -15.306 1.00 71.88 115 ILE A CA 1
ATOM 899 C C . ILE A 1 115 ? 2.488 -7.783 -14.273 1.00 71.88 115 ILE A C 1
ATOM 901 O O . ILE A 1 115 ? 3.685 -7.525 -14.147 1.00 71.88 115 ILE A O 1
ATOM 905 N N . ILE A 1 116 ? 1.554 -7.197 -13.520 1.00 80.81 116 ILE A N 1
ATOM 906 C CA . ILE A 1 116 ? 1.871 -6.094 -12.609 1.00 80.81 116 ILE A CA 1
ATOM 907 C C . ILE A 1 116 ? 2.293 -6.558 -11.216 1.00 80.81 116 ILE A C 1
ATOM 909 O O . ILE A 1 116 ? 2.783 -5.730 -10.461 1.00 80.81 116 ILE A O 1
ATOM 913 N N . GLY A 1 117 ? 2.139 -7.834 -10.847 1.00 81.31 117 GLY A N 1
ATOM 914 C CA . GLY A 1 117 ? 2.355 -8.311 -9.472 1.00 81.31 117 GLY A CA 1
ATOM 915 C C . GLY A 1 117 ? 3.728 -7.963 -8.880 1.00 81.31 117 GLY A C 1
ATOM 916 O O . GLY A 1 117 ? 3.824 -7.492 -7.746 1.00 81.31 117 GLY A O 1
ATOM 917 N N . ASN A 1 118 ? 4.804 -8.085 -9.663 1.00 80.44 118 ASN A N 1
ATOM 918 C CA . ASN A 1 118 ? 6.135 -7.671 -9.202 1.00 80.44 118 ASN A CA 1
ATOM 919 C C . ASN A 1 118 ? 6.218 -6.153 -8.990 1.00 80.44 118 ASN A C 1
ATOM 921 O O . ASN A 1 118 ? 6.704 -5.699 -7.953 1.00 80.44 118 ASN A O 1
ATOM 925 N N . SER A 1 119 ? 5.714 -5.366 -9.941 1.00 84.12 119 SER A N 1
ATOM 926 C CA . SER A 1 119 ? 5.671 -3.903 -9.845 1.00 84.12 119 SER A CA 1
ATOM 927 C C . SER A 1 119 ? 4.747 -3.414 -8.724 1.00 84.12 119 SER A C 1
ATOM 929 O O . SER A 1 119 ? 5.056 -2.414 -8.083 1.00 84.12 119 SER A O 1
ATOM 931 N N . MET A 1 120 ? 3.672 -4.148 -8.428 1.00 89.31 120 MET A N 1
ATOM 932 C CA . MET A 1 120 ? 2.757 -3.907 -7.314 1.00 89.31 120 MET A CA 1
ATOM 933 C C . MET A 1 120 ? 3.502 -4.001 -5.984 1.00 89.31 120 MET A C 1
ATOM 935 O O . MET A 1 120 ? 3.433 -3.091 -5.163 1.00 89.31 120 MET A O 1
ATOM 939 N N . MET A 1 121 ? 4.301 -5.055 -5.793 1.00 89.38 121 MET A N 1
ATOM 940 C CA . MET A 1 121 ? 5.118 -5.182 -4.586 1.00 89.38 121 MET A CA 1
ATOM 941 C C . MET A 1 121 ? 6.161 -4.056 -4.477 1.00 89.38 121 MET A C 1
ATOM 943 O O . MET A 1 121 ? 6.410 -3.551 -3.384 1.00 89.38 121 MET A O 1
ATOM 947 N N . GLN A 1 122 ? 6.751 -3.614 -5.593 1.00 88.44 122 GLN A N 1
ATOM 948 C CA . GLN A 1 122 ? 7.675 -2.470 -5.579 1.00 88.44 122 GLN A CA 1
ATOM 949 C C . GLN A 1 122 ? 6.968 -1.157 -5.207 1.00 88.44 122 GLN A C 1
ATOM 951 O O . GLN A 1 122 ? 7.497 -0.402 -4.394 1.00 88.44 122 GLN A O 1
ATOM 956 N N . LEU A 1 123 ? 5.761 -0.912 -5.727 1.00 92.06 123 LEU A N 1
ATOM 957 C CA . LEU A 1 123 ? 4.917 0.228 -5.349 1.00 92.06 123 LEU A CA 1
ATOM 958 C C . LEU A 1 123 ? 4.590 0.218 -3.852 1.00 92.06 123 LEU A C 1
ATOM 960 O O . LEU A 1 123 ? 4.777 1.225 -3.174 1.00 92.06 123 LEU A O 1
ATOM 964 N N . VAL A 1 124 ? 4.178 -0.932 -3.312 1.00 94.50 124 VAL A N 1
ATOM 965 C CA . VAL A 1 124 ? 3.894 -1.078 -1.877 1.00 94.50 124 VAL A CA 1
ATOM 966 C C . VAL A 1 124 ? 5.142 -0.798 -1.037 1.00 94.50 124 VAL A C 1
ATOM 968 O O . VAL A 1 124 ? 5.060 -0.075 -0.050 1.00 94.50 124 VAL A O 1
ATOM 971 N N . ASN A 1 125 ? 6.320 -1.288 -1.434 1.00 91.06 125 ASN A N 1
ATOM 972 C CA . ASN A 1 125 ? 7.574 -0.991 -0.728 1.00 91.06 125 ASN A CA 1
ATOM 973 C C . ASN A 1 125 ? 7.927 0.507 -0.750 1.00 91.06 125 ASN A C 1
ATOM 975 O O . ASN A 1 125 ? 8.553 1.010 0.184 1.00 91.06 125 ASN A O 1
ATOM 979 N N . LYS A 1 126 ? 7.502 1.234 -1.789 1.00 91.94 126 LYS A N 1
ATOM 980 C CA . LYS A 1 126 ? 7.720 2.680 -1.928 1.00 91.94 126 LYS A CA 1
ATOM 981 C C . LYS A 1 126 ? 6.843 3.527 -1.009 1.00 91.94 126 LYS A C 1
ATOM 983 O O . LYS A 1 126 ? 7.167 4.694 -0.807 1.00 91.94 126 LYS A O 1
ATOM 988 N N . LEU A 1 127 ? 5.837 2.945 -0.355 1.00 94.50 127 LEU A N 1
ATOM 989 C CA . LEU A 1 127 ? 5.080 3.610 0.711 1.00 94.50 127 LEU A CA 1
ATOM 990 C C . LEU A 1 127 ? 5.947 3.934 1.940 1.00 94.50 127 LEU A C 1
ATOM 992 O O . LEU A 1 127 ? 5.621 4.846 2.687 1.00 94.50 127 LEU A O 1
ATOM 996 N N . GLY A 1 128 ? 7.070 3.234 2.134 1.00 90.31 128 GLY A N 1
ATOM 997 C CA . GLY A 1 128 ? 8.032 3.511 3.207 1.00 90.31 128 GLY A CA 1
ATOM 998 C C . GLY A 1 128 ? 9.175 4.464 2.829 1.00 90.31 128 GLY A C 1
ATOM 999 O O . GLY A 1 128 ? 10.093 4.645 3.627 1.00 90.31 128 GLY A O 1
ATOM 1000 N N . GLU A 1 129 ? 9.171 5.038 1.620 1.00 88.56 129 GLU A N 1
ATOM 1001 C CA . GLU A 1 129 ? 10.274 5.862 1.099 1.00 88.56 129 GLU A CA 1
ATOM 1002 C C . GLU A 1 129 ? 10.434 7.177 1.877 1.00 88.56 129 GLU A C 1
ATOM 1004 O O . GLU A 1 129 ? 9.458 7.748 2.343 1.00 88.56 129 GLU A O 1
ATOM 1009 N N . SER A 1 130 ? 11.640 7.734 2.004 1.00 86.31 130 SER A N 1
ATOM 1010 C CA . SER A 1 130 ? 11.823 8.985 2.772 1.00 86.31 130 SER A CA 1
ATOM 1011 C C . SER A 1 130 ? 11.249 10.224 2.073 1.00 86.31 130 SER A C 1
ATOM 1013 O O . SER A 1 130 ? 10.806 11.162 2.738 1.00 86.31 130 SER A O 1
ATOM 1015 N N . GLN A 1 131 ? 11.198 10.223 0.742 1.00 85.38 131 GLN A N 1
ATOM 1016 C CA . GLN A 1 131 ? 10.675 11.341 -0.045 1.00 85.38 131 GLN A CA 1
ATOM 1017 C C . GLN A 1 131 ? 9.147 11.296 -0.136 1.00 85.38 131 GLN A C 1
ATOM 1019 O O . GLN A 1 131 ? 8.597 10.395 -0.769 1.00 85.38 131 GLN A O 1
ATOM 1024 N N . ALA A 1 132 ? 8.476 12.306 0.432 1.00 91.00 132 ALA A N 1
ATOM 1025 C CA . ALA A 1 132 ? 7.012 12.403 0.461 1.00 91.00 132 ALA A CA 1
ATOM 1026 C C . ALA A 1 132 ? 6.390 12.275 -0.934 1.00 91.00 132 ALA A C 1
ATOM 1028 O O . ALA A 1 132 ? 5.592 11.379 -1.159 1.00 91.00 132 ALA A O 1
ATOM 1029 N N . LYS A 1 133 ? 6.896 13.032 -1.916 1.00 90.75 133 LYS A N 1
ATOM 1030 C CA . LYS A 1 133 ? 6.415 12.973 -3.306 1.00 90.75 133 LYS A CA 1
ATOM 1031 C C . LYS A 1 133 ? 6.389 11.556 -3.901 1.00 90.75 133 LYS A C 1
ATOM 1033 O O . LYS A 1 133 ? 5.496 11.244 -4.678 1.00 90.75 133 LYS A O 1
ATOM 1038 N N . VAL A 1 134 ? 7.369 10.708 -3.572 1.00 90.38 134 VAL A N 1
ATOM 1039 C CA . VAL A 1 134 ? 7.413 9.320 -4.068 1.00 90.38 134 VAL A CA 1
ATOM 1040 C C . VAL A 1 134 ? 6.395 8.452 -3.336 1.00 90.38 134 VAL A C 1
ATOM 1042 O O . VAL A 1 134 ? 5.712 7.666 -3.986 1.00 90.38 134 VAL A O 1
ATOM 1045 N N . ARG A 1 135 ? 6.271 8.607 -2.011 1.00 94.06 135 ARG A N 1
ATOM 1046 C CA . ARG A 1 135 ? 5.261 7.896 -1.215 1.00 94.06 135 ARG A CA 1
ATOM 1047 C C . ARG A 1 135 ? 3.844 8.249 -1.658 1.00 94.06 135 ARG A C 1
ATOM 1049 O O . ARG A 1 135 ? 3.043 7.350 -1.890 1.00 94.06 135 ARG A O 1
ATOM 1056 N N . ASP A 1 136 ? 3.566 9.541 -1.802 1.00 94.81 136 ASP A N 1
ATOM 1057 C CA . ASP A 1 136 ? 2.243 10.068 -2.128 1.00 94.81 136 ASP A CA 1
ATOM 1058 C C . ASP A 1 136 ? 1.816 9.620 -3.529 1.00 94.81 136 ASP A C 1
ATOM 1060 O O . ASP A 1 136 ? 0.690 9.165 -3.719 1.00 94.81 136 ASP A O 1
ATOM 1064 N N . GLU A 1 137 ? 2.734 9.656 -4.505 1.00 95.00 137 GLU A N 1
ATOM 1065 C CA . GLU A 1 137 ? 2.445 9.146 -5.848 1.00 95.00 137 GLU A CA 1
ATOM 1066 C C . GLU A 1 137 ? 2.272 7.621 -5.851 1.00 95.00 137 GLU A C 1
ATOM 1068 O O . GLU A 1 137 ? 1.366 7.121 -6.511 1.00 95.00 137 GLU A O 1
ATOM 1073 N N . ALA A 1 138 ? 3.078 6.866 -5.093 1.00 95.88 138 ALA A N 1
ATOM 1074 C CA . ALA A 1 138 ? 2.897 5.418 -4.971 1.00 95.88 138 ALA A CA 1
ATOM 1075 C C . ALA A 1 138 ? 1.512 5.075 -4.393 1.00 95.88 138 ALA A C 1
ATOM 1077 O O . ALA A 1 138 ? 0.803 4.240 -4.956 1.00 95.88 138 ALA A O 1
ATOM 1078 N N . ALA A 1 139 ? 1.090 5.764 -3.329 1.00 96.75 139 ALA A N 1
ATOM 1079 C CA . ALA A 1 139 ? -0.244 5.625 -2.748 1.00 96.75 139 ALA A CA 1
ATOM 1080 C C . ALA A 1 139 ? -1.351 5.997 -3.750 1.00 96.75 139 ALA A C 1
ATOM 1082 O O . ALA A 1 139 ? -2.349 5.284 -3.870 1.00 96.75 139 ALA A O 1
ATOM 1083 N N . ALA A 1 140 ? -1.169 7.078 -4.514 1.00 95.94 140 ALA A N 1
ATOM 1084 C CA . ALA A 1 140 ? -2.125 7.504 -5.530 1.00 95.94 140 ALA A CA 1
ATOM 1085 C C . ALA A 1 140 ? -2.264 6.481 -6.668 1.00 95.94 140 ALA A C 1
ATOM 1087 O O . ALA A 1 140 ? -3.381 6.217 -7.114 1.00 95.94 140 ALA A O 1
ATOM 1088 N N . VAL A 1 141 ? -1.159 5.886 -7.122 1.00 94.81 141 VAL A N 1
ATOM 1089 C CA . VAL A 1 141 ? -1.160 4.841 -8.157 1.00 94.81 141 VAL A CA 1
ATOM 1090 C C . VAL A 1 141 ? -1.857 3.587 -7.642 1.00 94.81 141 VAL A C 1
ATOM 1092 O O . VAL A 1 141 ? -2.695 3.043 -8.350 1.00 94.81 141 VAL A O 1
ATOM 1095 N N . LEU A 1 142 ? -1.591 3.156 -6.404 1.00 96.75 142 LEU A N 1
ATOM 1096 C CA . LEU A 1 142 ? -2.284 2.014 -5.792 1.00 96.75 142 LEU A CA 1
ATOM 1097 C C . LEU A 1 142 ? -3.804 2.227 -5.727 1.00 96.75 142 LEU A C 1
ATOM 1099 O O . LEU A 1 142 ? -4.553 1.309 -6.054 1.00 96.75 142 LEU A O 1
ATOM 1103 N N . GLY A 1 143 ? -4.258 3.441 -5.398 1.00 95.88 143 GLY A N 1
ATOM 1104 C CA . GLY A 1 143 ? -5.679 3.801 -5.461 1.00 95.88 143 GLY A CA 1
ATOM 1105 C C . GLY A 1 143 ? -6.255 3.673 -6.876 1.00 95.88 143 GLY A C 1
ATOM 1106 O O . GLY A 1 143 ? -7.273 3.016 -7.074 1.00 95.88 143 GLY A O 1
ATOM 1107 N N . ARG A 1 144 ? -5.561 4.200 -7.896 1.00 94.00 144 ARG A N 1
ATOM 1108 C CA . ARG A 1 144 ? -5.995 4.069 -9.303 1.00 94.00 144 ARG A CA 1
ATOM 1109 C C . ARG A 1 144 ? -6.033 2.612 -9.775 1.00 94.00 144 ARG A C 1
ATOM 1111 O O . ARG A 1 144 ? -6.950 2.224 -10.498 1.00 94.00 144 ARG A O 1
ATOM 1118 N N . LEU A 1 145 ? -5.076 1.794 -9.335 1.00 93.50 145 LEU A N 1
ATOM 1119 C CA . LEU A 1 145 ? -5.055 0.353 -9.594 1.00 93.50 145 LEU A CA 1
ATOM 1120 C C . LEU A 1 145 ? -6.233 -0.365 -8.919 1.00 93.50 145 LEU A C 1
ATOM 1122 O O . LEU A 1 145 ? -6.802 -1.274 -9.519 1.00 93.50 145 LEU A O 1
ATOM 1126 N N . ALA A 1 146 ? -6.643 0.061 -7.722 1.00 95.56 146 ALA A N 1
ATOM 1127 C CA . ALA A 1 146 ? -7.806 -0.497 -7.036 1.00 95.56 146 ALA A CA 1
ATOM 1128 C C . ALA A 1 146 ? -9.118 -0.199 -7.785 1.00 95.56 146 ALA A C 1
ATOM 1130 O O . ALA A 1 146 ? -9.977 -1.076 -7.884 1.00 95.56 146 ALA A O 1
ATOM 1131 N N . THR A 1 147 ? -9.248 0.990 -8.388 1.00 93.94 147 THR A N 1
ATOM 1132 C CA . THR A 1 147 ? -10.415 1.373 -9.209 1.00 93.94 147 THR A CA 1
ATOM 1133 C C . THR A 1 147 ? -10.457 0.652 -10.564 1.00 93.94 147 THR A C 1
ATOM 1135 O O . THR A 1 147 ? -11.509 0.559 -11.202 1.00 93.94 147 THR A O 1
ATOM 1138 N N . ALA A 1 148 ? -9.326 0.138 -11.049 1.00 90.81 148 ALA A N 1
ATOM 1139 C CA . ALA A 1 148 ? -9.241 -0.467 -12.371 1.00 90.81 148 ALA A CA 1
ATOM 1140 C C . ALA A 1 148 ? -9.907 -1.854 -12.427 1.00 90.81 148 ALA A C 1
ATOM 1142 O O . ALA A 1 148 ? -9.522 -2.779 -11.715 1.00 90.81 148 ALA A O 1
ATOM 1143 N N . LYS A 1 149 ? -10.864 -2.041 -13.348 1.00 87.94 149 LYS A N 1
ATOM 1144 C CA . LYS A 1 149 ? -11.650 -3.290 -13.488 1.00 87.94 149 LYS A CA 1
ATOM 1145 C C . LYS A 1 149 ? -10.810 -4.545 -13.765 1.00 87.94 149 LYS A C 1
ATOM 1147 O O . LYS A 1 149 ? -11.207 -5.649 -13.408 1.00 87.94 149 LYS A O 1
ATOM 1152 N N . ASN A 1 150 ? -9.670 -4.383 -14.430 1.00 83.38 150 ASN A N 1
ATOM 1153 C CA . ASN A 1 150 ? -8.730 -5.452 -14.774 1.00 83.38 150 ASN A CA 1
ATOM 1154 C C . ASN A 1 150 ? -7.698 -5.738 -13.665 1.00 83.38 150 ASN A C 1
ATOM 1156 O O . ASN A 1 150 ? -6.829 -6.576 -13.877 1.00 83.38 150 ASN A O 1
ATOM 1160 N N . VAL A 1 151 ? -7.789 -5.078 -12.504 1.00 90.44 151 VAL A N 1
ATOM 1161 C CA . VAL A 1 151 ? -6.923 -5.306 -11.335 1.00 90.44 151 VAL A CA 1
ATOM 1162 C C . VAL A 1 151 ? -7.784 -5.474 -10.079 1.00 90.44 151 VAL A C 1
ATOM 1164 O O . VAL A 1 151 ? -7.932 -6.589 -9.574 1.00 90.44 151 VAL A O 1
ATOM 1167 N N . GLY A 1 152 ? -8.424 -4.388 -9.643 1.00 92.81 152 GLY A N 1
ATOM 1168 C CA . GLY A 1 152 ? -9.394 -4.352 -8.554 1.00 92.81 152 GLY A CA 1
ATOM 1169 C C . GLY A 1 152 ? -8.784 -4.242 -7.155 1.00 92.81 152 GLY A C 1
ATOM 1170 O O . GLY A 1 152 ? -7.642 -4.640 -6.908 1.00 92.81 152 GLY A O 1
ATOM 1171 N N . VAL A 1 153 ? -9.597 -3.745 -6.218 1.00 95.81 153 VAL A N 1
ATOM 1172 C CA . VAL A 1 153 ? -9.216 -3.520 -4.814 1.00 95.81 153 VAL A CA 1
ATOM 1173 C C . VAL A 1 153 ? -8.707 -4.788 -4.124 1.00 95.81 153 VAL A C 1
ATOM 1175 O O . VAL A 1 153 ? -7.665 -4.739 -3.486 1.00 95.81 153 VAL A O 1
ATOM 1178 N N . ALA A 1 154 ? -9.335 -5.948 -4.347 1.00 94.50 154 ALA A N 1
ATOM 1179 C CA . ALA A 1 154 ? -8.903 -7.214 -3.744 1.00 94.50 154 ALA A CA 1
ATOM 1180 C C . ALA A 1 154 ? -7.439 -7.573 -4.070 1.00 94.50 154 ALA A C 1
ATOM 1182 O O . ALA A 1 154 ? -6.708 -8.050 -3.207 1.00 94.50 154 ALA A O 1
ATOM 1183 N N . PHE A 1 155 ? -6.985 -7.317 -5.304 1.00 95.25 155 PHE A N 1
ATOM 1184 C CA . PHE A 1 155 ? -5.605 -7.605 -5.705 1.00 95.25 155 PHE A CA 1
ATOM 1185 C C . PHE A 1 155 ? -4.603 -6.598 -5.126 1.00 95.25 155 PHE A C 1
ATOM 1187 O O . PHE A 1 155 ? -3.474 -6.958 -4.800 1.00 95.25 155 PHE A O 1
ATOM 1194 N N . VAL A 1 156 ? -5.000 -5.331 -4.994 1.00 96.44 156 VAL A N 1
ATOM 1195 C CA . VAL A 1 156 ? -4.172 -4.315 -4.329 1.00 96.44 156 VAL A CA 1
ATOM 1196 C C . VAL A 1 156 ? -4.037 -4.650 -2.844 1.00 96.44 156 VAL A C 1
ATOM 1198 O O . VAL A 1 156 ? -2.923 -4.686 -2.318 1.00 96.44 156 VAL A O 1
ATOM 1201 N N . THR A 1 157 ? -5.151 -4.972 -2.189 1.00 96.62 157 THR A N 1
ATOM 1202 C CA . THR A 1 157 ? -5.184 -5.337 -0.774 1.00 96.62 157 THR A CA 1
ATOM 1203 C C . THR A 1 157 ? -4.345 -6.573 -0.492 1.00 96.62 157 THR A C 1
ATOM 1205 O O . THR A 1 157 ? -3.535 -6.515 0.425 1.00 96.62 157 THR A O 1
ATOM 1208 N N . SER A 1 158 ? -4.402 -7.619 -1.325 1.00 95.31 158 SER A N 1
ATOM 1209 C CA . SER A 1 158 ? -3.574 -8.825 -1.141 1.00 95.31 158 SER A CA 1
ATOM 1210 C C . SER A 1 158 ? -2.065 -8.551 -1.122 1.00 95.31 158 SER A C 1
ATOM 1212 O O . SER A 1 158 ? -1.290 -9.289 -0.512 1.00 95.31 158 SER A O 1
ATOM 1214 N N . HIS A 1 159 ? -1.616 -7.464 -1.760 1.00 94.81 159 HIS A N 1
ATOM 1215 C CA . HIS A 1 159 ? -0.221 -7.019 -1.715 1.00 94.81 159 HIS A CA 1
ATOM 1216 C C . HIS A 1 159 ? 0.071 -6.103 -0.520 1.00 94.81 159 HIS A C 1
ATOM 1218 O O . HIS A 1 159 ? 1.183 -6.143 0.016 1.00 94.81 159 HIS A O 1
ATOM 1224 N N . LEU A 1 160 ? -0.902 -5.296 -0.088 1.00 95.75 160 LEU A N 1
ATOM 1225 C CA . LEU A 1 160 ? -0.799 -4.453 1.108 1.00 95.75 160 LEU A CA 1
ATOM 1226 C C . LEU A 1 160 ? -0.757 -5.294 2.389 1.00 95.75 160 LEU A C 1
ATOM 1228 O O . LEU A 1 160 ? 0.089 -5.042 3.247 1.00 95.75 160 LEU A O 1
ATOM 1232 N N . THR A 1 161 ? -1.603 -6.317 2.489 1.00 94.62 161 THR A N 1
ATOM 1233 C CA . THR A 1 161 ? -1.727 -7.201 3.659 1.00 94.62 161 THR A CA 1
ATOM 1234 C C . THR A 1 161 ? -0.789 -8.405 3.604 1.00 94.62 161 THR A C 1
ATOM 1236 O O . THR A 1 161 ? -0.761 -9.226 4.519 1.00 94.62 161 THR A O 1
ATOM 1239 N N . LYS A 1 162 ? 0.036 -8.515 2.553 1.00 89.38 162 LYS A N 1
ATOM 1240 C CA . LYS A 1 162 ? 0.969 -9.631 2.384 1.00 89.38 162 LYS A CA 1
ATOM 1241 C C . LYS A 1 162 ? 1.874 -9.785 3.607 1.00 89.38 162 LYS A C 1
ATOM 1243 O O . LYS A 1 162 ? 2.705 -8.907 3.877 1.00 89.38 162 LYS A O 1
ATOM 1248 N N . ARG A 1 163 ? 1.756 -10.940 4.275 1.00 82.56 163 ARG A N 1
ATOM 1249 C CA . ARG A 1 163 ? 2.576 -11.323 5.432 1.00 82.56 163 ARG A CA 1
ATOM 1250 C C . ARG A 1 163 ? 4.064 -11.276 5.083 1.00 82.56 163 ARG A C 1
ATOM 1252 O O . ARG A 1 163 ? 4.507 -11.818 4.065 1.00 82.56 163 ARG A O 1
ATOM 1259 N N . ALA A 1 164 ? 4.843 -10.647 5.955 1.00 75.56 164 ALA A N 1
ATOM 1260 C CA . ALA A 1 164 ? 6.293 -10.590 5.858 1.00 75.56 164 ALA A CA 1
ATOM 1261 C C . ALA A 1 164 ? 6.922 -11.485 6.931 1.00 75.56 164 ALA A C 1
ATOM 1263 O O . ALA A 1 164 ? 6.484 -11.498 8.073 1.00 75.56 164 ALA A O 1
ATOM 1264 N N . LYS A 1 165 ? 7.994 -12.208 6.579 1.00 70.19 165 LYS A N 1
ATOM 1265 C CA . LYS A 1 165 ? 8.752 -13.039 7.540 1.00 70.19 165 LYS A CA 1
ATOM 1266 C C . LYS A 1 165 ? 9.494 -12.218 8.603 1.00 70.19 165 LYS A C 1
ATOM 1268 O O . LYS A 1 165 ? 9.995 -12.780 9.565 1.00 70.19 165 LYS A O 1
ATOM 1273 N N . LYS A 1 166 ? 9.650 -10.914 8.368 1.00 74.75 166 LYS A N 1
ATOM 1274 C CA . LYS A 1 166 ? 10.309 -9.959 9.260 1.00 74.75 166 LYS A CA 1
ATOM 1275 C C . LYS A 1 166 ? 9.330 -8.825 9.560 1.00 74.75 166 LYS A C 1
ATOM 1277 O O . LYS A 1 166 ? 8.578 -8.473 8.645 1.00 74.75 166 LYS A O 1
ATOM 1282 N N . PRO A 1 167 ? 9.386 -8.223 10.761 1.00 79.94 167 PRO A N 1
ATOM 1283 C CA . PRO A 1 167 ? 8.591 -7.045 11.079 1.00 79.94 167 PRO A CA 1
ATOM 1284 C C . PRO A 1 167 ? 8.778 -5.946 10.031 1.00 79.94 167 PRO A C 1
ATOM 1286 O O . PRO A 1 167 ? 9.891 -5.692 9.555 1.00 79.94 167 PRO A O 1
ATOM 1289 N N . LEU A 1 168 ? 7.674 -5.312 9.642 1.00 86.00 168 LEU A N 1
ATOM 1290 C CA . LEU A 1 168 ? 7.697 -4.208 8.691 1.00 86.00 168 LEU A CA 1
ATOM 1291 C C . LEU A 1 168 ? 8.301 -2.967 9.360 1.00 86.00 168 LEU A C 1
ATOM 1293 O O . LEU A 1 168 ? 8.004 -2.658 10.510 1.00 86.00 168 LEU A O 1
ATOM 1297 N N . GLY A 1 169 ? 9.142 -2.231 8.630 1.00 86.88 169 GLY A N 1
ATOM 1298 C CA . GLY A 1 169 ? 9.678 -0.965 9.130 1.00 86.88 169 GLY A CA 1
ATOM 1299 C C . GLY A 1 169 ? 8.562 0.059 9.363 1.00 86.88 169 GLY A C 1
ATOM 1300 O O . GLY A 1 169 ? 7.621 0.127 8.572 1.00 86.88 169 GLY A O 1
ATOM 1301 N N . LEU A 1 170 ? 8.705 0.891 10.399 1.00 90.38 170 LEU A N 1
ATOM 1302 C CA . LEU A 1 170 ? 7.677 1.828 10.877 1.00 90.38 170 LEU A CA 1
ATOM 1303 C C . LEU A 1 170 ? 6.983 2.617 9.749 1.00 90.38 170 LEU A C 1
ATOM 1305 O O . LEU A 1 170 ? 5.766 2.553 9.604 1.00 90.38 170 LEU A O 1
ATOM 1309 N N . LYS A 1 171 ? 7.764 3.297 8.896 1.00 91.56 171 LYS A N 1
ATOM 1310 C CA . LYS A 1 171 ? 7.240 4.110 7.780 1.00 91.56 171 LYS A CA 1
ATOM 1311 C C . LYS A 1 171 ? 6.492 3.286 6.731 1.00 91.56 171 LYS A C 1
ATOM 1313 O O . LYS A 1 171 ? 5.526 3.760 6.145 1.00 91.56 171 LYS A O 1
ATOM 1318 N N . LEU A 1 172 ? 6.955 2.064 6.466 1.00 92.75 172 LEU A N 1
ATOM 1319 C CA . LEU A 1 172 ? 6.322 1.179 5.491 1.00 92.75 172 LEU A CA 1
ATOM 1320 C C . LEU A 1 172 ? 4.988 0.651 6.022 1.00 92.75 172 LEU A C 1
ATOM 1322 O O . LEU A 1 172 ? 4.015 0.614 5.272 1.00 92.75 172 LEU A O 1
ATOM 1326 N N . LEU A 1 173 ? 4.940 0.270 7.301 1.00 95.00 173 LEU A N 1
ATOM 1327 C CA . LEU A 1 173 ? 3.709 -0.166 7.953 1.00 95.00 173 LEU A CA 1
ATOM 1328 C C . LEU A 1 173 ? 2.683 0.973 7.983 1.00 95.00 173 LEU A C 1
ATOM 1330 O O . LEU A 1 173 ? 1.575 0.799 7.486 1.00 95.00 173 LEU A O 1
ATOM 1334 N N . GLN A 1 174 ? 3.086 2.163 8.432 1.00 94.81 174 GLN A N 1
ATOM 1335 C CA . GLN A 1 174 ? 2.248 3.365 8.401 1.00 94.81 174 GLN A CA 1
ATOM 1336 C C . GLN A 1 174 ? 1.712 3.658 6.991 1.00 94.81 174 GLN A C 1
ATOM 1338 O O . GLN A 1 174 ? 0.515 3.865 6.812 1.00 94.81 174 GLN A O 1
ATOM 1343 N N . GLY A 1 175 ? 2.574 3.620 5.970 1.00 95.94 175 GLY A N 1
ATOM 1344 C CA . GLY A 1 175 ? 2.164 3.845 4.586 1.00 95.94 175 GLY A CA 1
ATOM 1345 C C . GLY A 1 175 ? 1.128 2.830 4.087 1.00 95.94 175 GLY A C 1
ATOM 1346 O O . GLY A 1 175 ? 0.175 3.218 3.413 1.00 95.94 175 GLY A O 1
ATOM 1347 N N . ARG A 1 176 ? 1.258 1.545 4.451 1.00 96.81 176 ARG A N 1
ATOM 1348 C CA . ARG A 1 176 ? 0.254 0.513 4.130 1.00 96.81 176 ARG A CA 1
ATOM 1349 C C . ARG A 1 176 ? -1.087 0.786 4.812 1.00 96.81 176 ARG A C 1
ATOM 1351 O O . ARG A 1 176 ? -2.112 0.703 4.142 1.00 96.81 176 ARG A O 1
ATOM 1358 N N . LEU A 1 177 ? -1.080 1.150 6.097 1.00 97.19 177 LEU A N 1
ATOM 1359 C CA . LEU A 1 177 ? -2.298 1.462 6.857 1.00 97.19 177 LEU A CA 1
ATOM 1360 C C . LEU A 1 177 ? -3.039 2.669 6.273 1.00 97.19 177 LEU A C 1
ATOM 1362 O O . LEU A 1 177 ? -4.248 2.610 6.080 1.00 97.19 177 LEU A O 1
ATOM 1366 N N . LEU A 1 178 ? -2.325 3.735 5.901 1.00 96.50 178 LEU A N 1
ATOM 1367 C CA . LEU A 1 178 ? -2.944 4.915 5.287 1.00 96.50 178 LEU A CA 1
ATOM 1368 C C . LEU A 1 178 ? -3.618 4.594 3.946 1.00 96.50 178 LEU A C 1
ATOM 1370 O O . LEU A 1 178 ? -4.709 5.095 3.670 1.00 96.50 178 LEU A O 1
ATOM 1374 N N . VAL A 1 179 ? -3.001 3.741 3.121 1.00 97.62 179 VAL A N 1
ATOM 1375 C CA . VAL A 1 179 ? -3.627 3.282 1.872 1.00 97.62 179 VAL A CA 1
ATOM 1376 C C . VAL A 1 179 ? -4.841 2.400 2.169 1.00 97.62 179 VAL A C 1
ATOM 1378 O O . VAL A 1 179 ? -5.882 2.616 1.559 1.00 97.62 179 VAL A O 1
ATOM 1381 N N . LEU A 1 180 ? -4.756 1.464 3.122 1.00 97.31 180 LEU A N 1
ATOM 1382 C CA . LEU A 1 180 ? -5.898 0.629 3.524 1.00 97.31 180 LEU A CA 1
ATOM 1383 C C . LEU A 1 180 ? -7.080 1.469 4.025 1.00 97.31 180 LEU A C 1
ATOM 1385 O O . LEU A 1 180 ? -8.199 1.264 3.561 1.00 97.31 180 LEU A O 1
ATOM 1389 N N . LYS A 1 181 ? -6.829 2.459 4.892 1.00 96.25 181 LYS A N 1
ATOM 1390 C CA . LYS A 1 181 ? -7.843 3.412 5.366 1.00 96.25 181 LYS A CA 1
ATOM 1391 C C . LYS A 1 181 ? -8.529 4.114 4.195 1.00 96.25 181 LYS A C 1
ATOM 1393 O O . LYS A 1 181 ? -9.751 4.176 4.141 1.00 96.25 181 LYS A O 1
ATOM 1398 N N . ARG A 1 182 ? -7.752 4.602 3.222 1.00 96.44 182 ARG A N 1
ATOM 1399 C CA . ARG A 1 182 ? -8.300 5.237 2.019 1.00 96.44 182 ARG A CA 1
ATOM 1400 C C . ARG A 1 182 ? -9.158 4.272 1.195 1.00 96.44 182 ARG A C 1
ATOM 1402 O O . ARG A 1 182 ? -10.244 4.649 0.769 1.00 96.44 182 ARG A O 1
ATOM 1409 N N . LEU A 1 183 ? -8.703 3.038 0.985 1.00 96.44 183 LEU A N 1
ATOM 1410 C CA . LEU A 1 183 ? -9.469 2.042 0.232 1.00 96.44 183 LEU A CA 1
ATOM 1411 C C . LEU A 1 183 ? -10.807 1.718 0.913 1.00 96.44 183 LEU A C 1
ATOM 1413 O O . LEU A 1 183 ? -11.810 1.614 0.217 1.00 96.44 183 LEU A O 1
ATOM 1417 N N . LEU A 1 184 ? -10.856 1.644 2.246 1.00 95.69 184 LEU A N 1
ATOM 1418 C CA . LEU A 1 184 ? -12.106 1.437 2.993 1.00 95.69 184 LEU A CA 1
ATOM 1419 C C . LEU A 1 184 ? -13.123 2.571 2.818 1.00 95.69 184 LEU A C 1
ATOM 1421 O O . LEU A 1 184 ? -14.320 2.326 2.893 1.00 95.69 184 LEU A O 1
ATOM 1425 N N . THR A 1 185 ? -12.670 3.799 2.549 1.00 93.94 185 THR A N 1
ATOM 1426 C CA . THR A 1 185 ? -13.580 4.923 2.259 1.00 93.94 185 THR A CA 1
ATOM 1427 C C . THR A 1 185 ? -14.093 4.945 0.818 1.00 93.94 185 THR A C 1
ATOM 1429 O O . THR A 1 185 ? -15.113 5.571 0.544 1.00 93.94 185 THR A O 1
ATOM 1432 N N . GLU A 1 186 ? -13.383 4.301 -0.113 1.00 93.69 186 GLU A N 1
ATOM 1433 C CA . GLU A 1 186 ? -13.675 4.359 -1.553 1.00 93.69 186 GLU A CA 1
ATOM 1434 C C . GLU A 1 186 ? -14.361 3.084 -2.084 1.00 93.69 186 GLU A C 1
ATOM 1436 O O . GLU A 1 186 ? -14.991 3.134 -3.141 1.00 93.69 186 GLU A O 1
ATOM 1441 N N . PHE A 1 187 ? -14.243 1.948 -1.386 1.00 95.50 187 PHE A N 1
ATOM 1442 C CA . PHE A 1 187 ? -14.690 0.637 -1.863 1.00 95.50 187 PHE A CA 1
ATOM 1443 C C . PHE A 1 187 ? -15.489 -0.133 -0.813 1.00 95.50 187 PHE A C 1
ATOM 1445 O O . PHE A 1 187 ? -15.188 -0.096 0.376 1.00 95.50 187 PHE A O 1
ATOM 1452 N N . GLU A 1 188 ? -16.461 -0.911 -1.287 1.00 93.75 188 GLU A N 1
ATOM 1453 C CA . GLU A 1 188 ? -17.188 -1.880 -0.469 1.00 93.75 188 GLU A CA 1
ATOM 1454 C C . GLU A 1 188 ? -16.320 -3.108 -0.165 1.00 93.75 188 GLU A C 1
ATOM 1456 O O . GLU A 1 188 ? -15.485 -3.523 -0.979 1.00 93.75 188 GLU A O 1
ATOM 1461 N N . LEU A 1 189 ? -16.531 -3.700 1.013 1.00 93.25 189 LEU A N 1
ATOM 1462 C CA . LEU A 1 189 ? -15.860 -4.933 1.411 1.00 93.25 189 LEU A CA 1
ATOM 1463 C C . LEU A 1 189 ? -16.272 -6.086 0.495 1.00 93.25 189 LEU A C 1
ATOM 1465 O O . LEU A 1 189 ? -17.436 -6.233 0.124 1.00 93.25 189 LEU A O 1
ATOM 1469 N N . LEU A 1 190 ? -15.301 -6.926 0.155 1.00 91.06 190 LEU A N 1
ATOM 1470 C CA . LEU A 1 190 ? -15.491 -8.071 -0.723 1.00 91.06 190 LEU A CA 1
ATOM 1471 C C . LEU A 1 190 ? -15.321 -9.359 0.095 1.00 91.06 190 LEU A C 1
ATOM 1473 O O . LEU A 1 190 ? -14.183 -9.680 0.467 1.00 91.06 190 LEU A O 1
ATOM 1477 N N . PRO A 1 191 ? -16.415 -10.103 0.361 1.00 87.75 191 PRO A N 1
ATOM 1478 C CA . PRO A 1 191 ? -16.347 -11.406 1.015 1.00 87.75 191 PRO A CA 1
ATOM 1479 C C . PRO A 1 191 ? -15.377 -12.346 0.290 1.00 87.75 191 PRO A C 1
ATOM 1481 O O . PRO A 1 191 ? -15.177 -12.226 -0.919 1.00 87.75 191 PRO A O 1
ATOM 1484 N N . ASP A 1 192 ? -14.754 -13.262 1.033 1.00 86.94 192 ASP A N 1
ATOM 1485 C CA . ASP A 1 192 ? -13.817 -14.273 0.511 1.00 86.94 192 ASP A CA 1
ATOM 1486 C C . ASP A 1 192 ? -12.545 -13.718 -0.167 1.00 86.94 192 ASP A C 1
ATOM 1488 O O . ASP A 1 192 ? -11.845 -14.431 -0.890 1.00 86.94 192 ASP A O 1
ATOM 1492 N N . THR A 1 193 ? -12.208 -12.446 0.070 1.00 91.50 193 THR A N 1
ATOM 1493 C CA . THR A 1 193 ? -10.958 -11.828 -0.401 1.00 91.50 193 THR A CA 1
ATOM 1494 C C . THR A 1 193 ? -10.142 -11.236 0.745 1.00 91.50 193 THR A C 1
ATOM 1496 O O . THR A 1 193 ? -10.635 -11.079 1.861 1.00 91.50 193 THR A O 1
ATOM 1499 N N . ASP A 1 194 ? -8.902 -10.824 0.460 1.00 90.00 194 ASP A N 1
ATOM 1500 C CA . ASP A 1 194 ? -8.070 -10.093 1.427 1.00 90.00 194 ASP A CA 1
ATOM 1501 C C . ASP A 1 194 ? -8.647 -8.711 1.795 1.00 90.00 194 ASP A C 1
ATOM 1503 O O . ASP A 1 194 ? -8.276 -8.148 2.822 1.00 90.00 194 ASP A O 1
ATOM 1507 N N . PHE A 1 195 ? -9.564 -8.160 0.987 1.00 95.44 195 PHE A N 1
ATOM 1508 C CA . PHE A 1 195 ? -10.307 -6.934 1.299 1.00 95.44 195 PHE A CA 1
ATOM 1509 C C . PHE A 1 195 ? -11.643 -7.259 1.979 1.00 95.44 195 PHE A C 1
ATOM 1511 O O . PHE A 1 195 ? -12.721 -6.902 1.506 1.00 95.44 195 PHE A O 1
ATOM 1518 N N . SER A 1 196 ? -11.538 -7.976 3.092 1.00 95.25 196 SER A N 1
ATOM 1519 C CA . SER A 1 196 ? -12.632 -8.372 3.977 1.00 95.25 196 SER A CA 1
ATOM 1520 C C . SER A 1 196 ? -12.290 -8.004 5.422 1.00 95.25 196 SER A C 1
ATOM 1522 O O . SER A 1 196 ? -11.134 -7.700 5.728 1.00 95.25 196 SER A O 1
ATOM 1524 N N . VAL A 1 197 ? -13.277 -8.065 6.321 1.00 94.56 197 VAL A N 1
ATOM 1525 C CA . VAL A 1 197 ? -13.065 -7.854 7.766 1.00 94.56 197 VAL A CA 1
ATOM 1526 C C . VAL A 1 197 ? -11.976 -8.795 8.278 1.00 94.56 197 VAL A C 1
ATOM 1528 O O . VAL A 1 197 ? -10.983 -8.343 8.836 1.00 94.56 197 VAL A O 1
ATOM 1531 N N . SER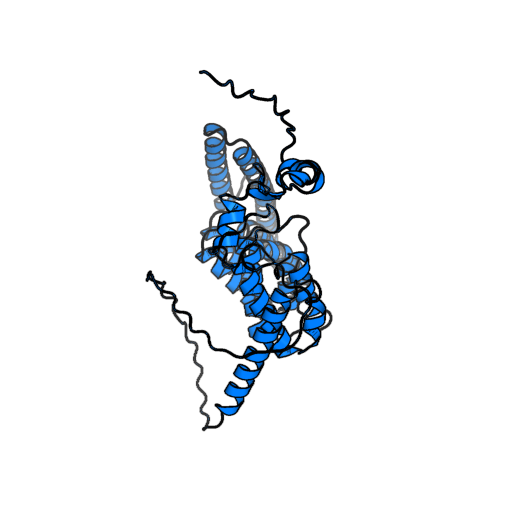 A 1 198 ? -12.113 -10.092 7.987 1.00 94.25 198 SER A N 1
ATOM 1532 C CA . SER A 1 198 ? -11.138 -11.123 8.349 1.00 94.25 198 SER A CA 1
ATOM 1533 C C . SER A 1 198 ? -9.734 -10.820 7.819 1.00 94.25 198 SER A C 1
ATOM 1535 O O . SER A 1 198 ? -8.776 -10.832 8.594 1.00 94.25 198 SER A O 1
ATOM 1537 N N . GLY A 1 199 ? -9.598 -10.512 6.525 1.00 94.12 199 GLY A N 1
ATOM 1538 C CA . GLY A 1 199 ? -8.298 -10.256 5.901 1.00 94.12 199 GLY A CA 1
ATOM 1539 C C . GLY A 1 199 ? -7.589 -9.026 6.471 1.00 94.12 199 GLY A C 1
ATOM 1540 O O . GLY A 1 199 ? -6.389 -9.071 6.754 1.00 94.12 199 GLY A O 1
ATOM 1541 N N . ILE A 1 200 ? -8.332 -7.938 6.687 1.00 96.00 200 ILE A N 1
ATOM 1542 C CA . ILE A 1 200 ? -7.784 -6.684 7.211 1.00 96.00 200 ILE A CA 1
ATOM 1543 C C . ILE A 1 200 ? -7.474 -6.811 8.707 1.00 96.00 200 ILE A C 1
ATOM 1545 O O . ILE A 1 200 ? -6.367 -6.460 9.115 1.00 96.00 200 ILE A O 1
ATOM 1549 N N . MET A 1 201 ? -8.390 -7.356 9.515 1.00 95.38 201 MET A N 1
ATOM 1550 C CA . MET A 1 201 ? -8.176 -7.519 10.959 1.00 95.38 201 MET A CA 1
ATOM 1551 C C . MET A 1 201 ? -7.037 -8.495 11.262 1.00 95.38 201 MET A C 1
ATOM 1553 O O . MET A 1 201 ? -6.181 -8.175 12.084 1.00 95.38 201 MET A O 1
ATOM 1557 N N . SER A 1 202 ? -6.938 -9.611 10.529 1.00 93.56 202 SER A N 1
ATOM 1558 C CA . SER A 1 202 ? -5.807 -10.542 10.671 1.00 93.56 202 SER A CA 1
ATOM 1559 C C . SER A 1 202 ? -4.472 -9.854 10.384 1.00 93.56 202 SER A C 1
ATOM 1561 O O . SER A 1 202 ? -3.496 -10.071 11.092 1.00 93.56 202 SER A O 1
ATOM 1563 N N . PHE A 1 203 ? -4.417 -8.982 9.372 1.00 94.94 203 PHE A N 1
ATOM 1564 C CA . PHE A 1 203 ? -3.205 -8.223 9.066 1.00 94.94 203 PHE A CA 1
ATOM 1565 C C . PHE A 1 203 ? -2.827 -7.232 10.180 1.00 94.94 203 PHE A C 1
ATOM 1567 O O . PHE A 1 203 ? -1.639 -7.094 10.491 1.00 94.94 203 PHE A O 1
ATOM 1574 N N . LEU A 1 204 ? -3.810 -6.548 10.781 1.00 94.69 204 LEU A N 1
ATOM 1575 C CA . LEU A 1 204 ? -3.570 -5.649 11.914 1.00 94.69 204 LEU A CA 1
ATOM 1576 C C . LEU A 1 204 ? -3.027 -6.410 13.126 1.00 94.69 204 LEU A C 1
ATOM 1578 O O . LEU A 1 204 ? -2.084 -5.930 13.757 1.00 94.69 204 LEU A O 1
ATOM 1582 N N . GLU A 1 205 ? -3.580 -7.586 13.416 1.00 91.69 205 GLU A N 1
ATOM 1583 C CA . GLU A 1 205 ? -3.134 -8.458 14.503 1.00 91.69 205 GLU A CA 1
ATOM 1584 C C . GLU A 1 205 ? -1.724 -9.010 14.243 1.00 91.69 205 GLU A C 1
ATOM 1586 O O . GLU A 1 205 ? -0.833 -8.832 15.072 1.00 91.69 205 GLU A O 1
ATOM 1591 N N . ASP A 1 206 ? -1.468 -9.559 13.051 1.00 90.31 206 ASP A N 1
ATOM 1592 C CA . ASP A 1 206 ? -0.158 -10.100 12.658 1.00 90.31 206 ASP A CA 1
ATOM 1593 C C . ASP A 1 206 ? 0.970 -9.061 12.753 1.00 90.31 206 ASP A C 1
ATOM 1595 O O . ASP A 1 206 ? 2.121 -9.392 13.046 1.00 90.31 206 ASP A O 1
ATOM 1599 N N . CYS A 1 207 ? 0.659 -7.797 12.456 1.00 89.69 207 CYS A N 1
ATOM 1600 C CA . CYS A 1 207 ? 1.614 -6.692 12.522 1.00 89.69 207 CYS A CA 1
ATOM 1601 C C . CYS A 1 207 ? 1.620 -5.980 13.886 1.00 89.69 207 CYS A C 1
ATOM 1603 O O . CYS A 1 207 ? 2.302 -4.963 14.024 1.00 89.69 207 CYS A O 1
ATOM 1605 N N . ASN A 1 208 ? 0.868 -6.486 14.870 1.00 90.25 208 ASN A N 1
ATOM 1606 C CA . ASN A 1 208 ? 0.657 -5.882 16.184 1.00 90.25 208 ASN A CA 1
ATOM 1607 C C . ASN A 1 208 ? 0.305 -4.384 16.098 1.00 90.25 208 ASN A C 1
ATOM 1609 O O . ASN A 1 208 ? 0.862 -3.556 16.815 1.00 90.25 208 ASN A O 1
ATOM 1613 N N . CYS A 1 209 ? -0.576 -4.006 15.167 1.00 93.19 209 CYS A N 1
ATOM 1614 C CA . CYS A 1 209 ? -0.903 -2.603 14.900 1.00 93.19 209 CYS A CA 1
ATOM 1615 C C . CYS A 1 209 ? -1.743 -1.984 16.024 1.00 93.19 209 CYS A C 1
ATOM 1617 O O . CYS A 1 209 ? -1.538 -0.824 16.374 1.00 93.19 209 CYS A O 1
ATOM 1619 N N . LEU A 1 210 ? -2.650 -2.770 16.613 1.00 91.38 210 LEU A N 1
ATOM 1620 C CA . LEU A 1 210 ? -3.598 -2.321 17.638 1.00 91.38 210 LEU A CA 1
ATOM 1621 C C . LEU A 1 210 ? -2.901 -1.928 18.956 1.00 91.38 210 LEU A C 1
ATOM 1623 O O . LEU A 1 210 ? -3.321 -0.983 19.620 1.00 91.38 210 LEU A O 1
ATOM 1627 N N . ALA A 1 211 ? -1.799 -2.602 19.299 1.00 88.88 211 ALA A N 1
ATOM 1628 C CA . ALA A 1 211 ? -0.991 -2.343 20.494 1.00 88.88 211 ALA A CA 1
ATOM 1629 C C . ALA A 1 211 ? 0.463 -1.950 20.161 1.00 88.88 211 ALA A C 1
ATOM 1631 O O . ALA A 1 211 ? 1.369 -2.109 20.980 1.00 88.88 211 ALA A O 1
ATOM 1632 N N . HIS A 1 212 ? 0.704 -1.413 18.961 1.00 91.38 212 HIS A N 1
ATOM 1633 C CA . HIS A 1 212 ? 2.043 -1.038 18.507 1.00 91.38 212 HIS A CA 1
ATOM 1634 C C . HIS A 1 212 ? 2.664 0.058 19.393 1.00 91.38 212 HIS A C 1
ATOM 1636 O O . HIS A 1 212 ? 1.960 0.952 19.845 1.00 91.38 212 HIS A O 1
ATOM 1642 N N . GLN A 1 213 ? 3.990 0.089 19.580 1.00 88.69 213 GLN A N 1
ATOM 1643 C CA . GLN A 1 213 ? 4.668 1.129 20.386 1.00 88.69 213 GLN A CA 1
ATOM 1644 C C . GLN A 1 213 ? 4.461 2.564 19.857 1.00 88.69 213 GLN A C 1
ATOM 1646 O O . GLN A 1 213 ? 4.334 3.520 20.621 1.00 88.69 213 GLN A O 1
ATOM 1651 N N . SER A 1 214 ? 4.384 2.714 18.533 1.00 91.50 214 SER A N 1
ATOM 1652 C CA . SER A 1 214 ? 4.147 4.004 17.876 1.00 91.50 214 SER A CA 1
ATOM 1653 C C . SER A 1 214 ? 2.669 4.375 17.899 1.00 91.50 214 SER A C 1
ATOM 1655 O O . SER A 1 214 ? 1.846 3.646 17.341 1.00 91.50 214 SER A O 1
ATOM 1657 N N . ARG A 1 215 ? 2.369 5.550 18.464 1.00 92.38 215 ARG A N 1
ATOM 1658 C CA . ARG A 1 215 ? 1.031 6.151 18.464 1.00 92.38 215 ARG A CA 1
ATOM 1659 C C . ARG A 1 215 ? 0.458 6.283 17.053 1.00 92.38 215 ARG A C 1
ATOM 1661 O O . ARG A 1 215 ? -0.678 5.902 16.838 1.00 92.38 215 ARG A O 1
ATOM 1668 N N . GLU A 1 216 ? 1.258 6.711 16.078 1.00 92.44 216 GLU A N 1
ATOM 1669 C CA . GLU A 1 216 ? 0.801 6.899 14.691 1.00 92.44 216 GLU A CA 1
ATOM 1670 C C . GLU A 1 216 ? 0.253 5.610 14.055 1.00 92.44 216 GLU A C 1
ATOM 1672 O O . GLU A 1 216 ? -0.634 5.660 13.208 1.00 92.44 216 GLU A O 1
ATOM 1677 N N . ILE A 1 217 ? 0.789 4.451 14.453 1.00 95.00 217 ILE A N 1
ATOM 1678 C CA . ILE A 1 217 ? 0.323 3.145 13.973 1.00 95.00 217 ILE A CA 1
ATOM 1679 C C . ILE A 1 217 ? -0.949 2.724 14.703 1.00 95.00 217 ILE A C 1
ATOM 1681 O O . ILE A 1 217 ? -1.876 2.254 14.047 1.00 95.00 217 ILE A O 1
ATOM 1685 N N . ARG A 1 218 ? -1.010 2.927 16.026 1.00 94.75 218 ARG A N 1
ATOM 1686 C CA . ARG A 1 218 ? -2.211 2.630 16.817 1.00 94.75 218 ARG A CA 1
ATOM 1687 C C . ARG A 1 218 ? -3.397 3.476 16.371 1.00 94.75 218 ARG A C 1
ATOM 1689 O O . ARG A 1 218 ? -4.459 2.921 16.132 1.00 94.75 218 ARG A O 1
ATOM 1696 N N . ASP A 1 219 ? -3.193 4.777 16.183 1.00 94.81 219 ASP A N 1
ATOM 1697 C CA . ASP A 1 219 ? -4.232 5.712 15.743 1.00 94.81 219 ASP A CA 1
ATOM 1698 C C . ASP A 1 219 ? -4.759 5.304 14.352 1.00 94.81 219 ASP A C 1
ATOM 1700 O O . ASP A 1 219 ? -5.964 5.174 14.152 1.00 94.81 219 ASP A O 1
ATOM 1704 N N . ALA A 1 220 ? -3.868 4.971 13.407 1.00 95.94 220 ALA A N 1
ATOM 1705 C CA . ALA A 1 220 ? -4.275 4.488 12.085 1.00 95.94 220 ALA A CA 1
ATOM 1706 C C . ALA A 1 220 ? -5.008 3.132 12.131 1.00 95.94 220 ALA A C 1
ATOM 1708 O O . ALA A 1 220 ? -5.944 2.912 11.363 1.00 95.94 220 ALA A O 1
ATOM 1709 N N . ALA A 1 221 ? -4.594 2.216 13.012 1.00 96.50 221 ALA A N 1
ATOM 1710 C CA . ALA A 1 221 ? -5.264 0.932 13.206 1.00 96.50 221 ALA A CA 1
ATOM 1711 C C . ALA A 1 221 ? -6.653 1.106 13.836 1.00 96.50 221 ALA A C 1
ATOM 1713 O O . ALA A 1 221 ? -7.606 0.455 13.404 1.00 96.50 221 ALA A O 1
ATOM 1714 N N . LYS A 1 222 ? -6.779 2.027 14.797 1.00 95.56 222 LYS A N 1
ATOM 1715 C CA . LYS A 1 222 ? -8.043 2.403 15.433 1.00 95.56 222 LYS A CA 1
ATOM 1716 C C . LYS A 1 222 ? -9.018 2.964 14.407 1.00 95.56 222 LYS A C 1
ATOM 1718 O O . LYS A 1 222 ? -10.120 2.444 14.285 1.00 95.56 222 LYS A O 1
ATOM 1723 N N . ASP A 1 223 ? -8.572 3.904 13.575 1.00 95.94 223 ASP A N 1
ATOM 1724 C CA . ASP A 1 223 ? -9.376 4.472 12.487 1.00 95.94 223 ASP A CA 1
ATOM 1725 C C . ASP A 1 223 ? -9.897 3.405 11.511 1.00 95.94 223 ASP A C 1
ATOM 1727 O O . ASP A 1 223 ? -11.060 3.438 11.105 1.00 95.94 223 ASP A O 1
ATOM 1731 N N . ILE A 1 224 ? -9.042 2.454 11.117 1.00 97.31 224 ILE A N 1
ATOM 1732 C CA . ILE A 1 224 ? -9.426 1.336 10.239 1.00 97.31 224 ILE A CA 1
ATOM 1733 C C . ILE A 1 224 ? -10.468 0.453 10.927 1.00 97.31 224 ILE A C 1
ATOM 1735 O O . ILE A 1 224 ? -11.473 0.106 10.314 1.00 97.31 224 ILE A O 1
ATOM 1739 N N . THR A 1 225 ? -10.244 0.115 12.194 1.00 96.88 225 THR A N 1
ATOM 1740 C CA . THR A 1 225 ? -11.132 -0.756 12.975 1.00 96.88 225 THR A CA 1
ATOM 1741 C C . THR A 1 225 ? -12.506 -0.112 13.170 1.00 96.88 225 THR A C 1
ATOM 1743 O O . THR A 1 225 ? -13.519 -0.763 12.936 1.00 96.88 225 THR A O 1
ATOM 1746 N N . VAL A 1 226 ? -12.557 1.180 13.509 1.00 96.19 226 VAL A N 1
ATOM 1747 C CA . VAL A 1 226 ? -13.804 1.959 13.609 1.00 96.19 226 VAL A CA 1
ATOM 1748 C C . VAL A 1 226 ? -14.508 2.039 12.255 1.00 96.19 226 VAL A C 1
ATOM 1750 O O . VAL A 1 226 ? -15.717 1.841 12.178 1.00 96.19 226 VAL A O 1
ATOM 1753 N N . SER A 1 227 ? -13.761 2.243 11.165 1.00 95.50 227 SER A N 1
ATOM 1754 C CA . SER A 1 227 ? -14.336 2.240 9.812 1.00 95.50 227 SER A CA 1
ATOM 1755 C C . SER A 1 227 ? -14.970 0.890 9.463 1.00 95.50 227 SER A C 1
ATOM 1757 O O . SER A 1 227 ? -16.045 0.858 8.875 1.00 95.50 227 SER A O 1
ATOM 1759 N N . LEU A 1 228 ? -14.336 -0.226 9.840 1.00 95.62 228 LEU A N 1
ATOM 1760 C CA . LEU A 1 228 ? -14.902 -1.565 9.659 1.00 95.62 228 LEU A CA 1
ATOM 1761 C C . LEU A 1 228 ? -16.143 -1.775 10.530 1.00 95.62 228 LEU A C 1
ATOM 1763 O O . LEU A 1 228 ? -17.140 -2.294 10.034 1.00 95.62 228 LEU A O 1
ATOM 1767 N N . TYR A 1 229 ? -16.113 -1.328 11.786 1.00 95.75 229 TYR A N 1
ATOM 1768 C CA . TYR A 1 229 ? -17.252 -1.422 12.698 1.00 95.75 229 TYR A CA 1
ATOM 1769 C C . TYR A 1 229 ? -18.476 -0.670 12.151 1.00 95.75 229 TYR A C 1
ATOM 1771 O O . TYR A 1 229 ? -19.573 -1.214 12.138 1.00 95.75 229 TYR A O 1
ATOM 1779 N N . LEU A 1 230 ? -18.299 0.517 11.563 1.00 94.00 230 LEU A N 1
ATOM 1780 C CA . LEU A 1 230 ? -19.400 1.237 10.905 1.00 94.00 230 LEU A CA 1
ATOM 1781 C C . LEU A 1 230 ? -19.993 0.498 9.688 1.00 94.00 230 LEU A C 1
ATOM 1783 O O . LEU A 1 230 ? -21.118 0.801 9.286 1.00 94.00 230 LEU A O 1
ATOM 1787 N N . ILE A 1 231 ? -19.253 -0.439 9.083 1.00 92.25 231 ILE A N 1
ATOM 1788 C CA . ILE A 1 231 ? -19.700 -1.220 7.920 1.00 92.25 231 ILE A CA 1
ATOM 1789 C C . ILE A 1 231 ? -20.393 -2.522 8.350 1.00 92.25 231 ILE A C 1
ATOM 1791 O O . ILE A 1 231 ? -21.436 -2.853 7.787 1.00 92.25 231 ILE A O 1
ATOM 1795 N N . VAL A 1 232 ? -19.828 -3.267 9.311 1.00 91.94 232 VAL A N 1
ATOM 1796 C CA . VAL A 1 232 ? -20.294 -4.625 9.681 1.00 91.94 232 VAL A CA 1
ATOM 1797 C C . VAL A 1 232 ? -20.805 -4.769 11.122 1.00 91.94 232 VAL A C 1
ATOM 1799 O O . VAL A 1 232 ? -21.386 -5.796 11.467 1.00 91.94 232 VAL A O 1
ATOM 1802 N N . GLY A 1 233 ? -20.611 -3.760 11.970 1.00 91.31 233 GLY A N 1
ATOM 1803 C CA . GLY A 1 233 ? -20.989 -3.765 13.384 1.00 91.31 233 GLY A CA 1
ATOM 1804 C C . GLY A 1 233 ? -20.109 -4.668 14.253 1.00 91.31 233 GLY A C 1
ATOM 1805 O O . GLY A 1 233 ? -18.897 -4.785 14.048 1.00 91.31 233 GLY A O 1
ATOM 1806 N N . ALA A 1 234 ? -20.746 -5.340 15.216 1.00 89.62 234 ALA A N 1
ATOM 1807 C CA . ALA A 1 234 ? -20.105 -6.118 16.281 1.00 89.62 234 ALA A CA 1
ATOM 1808 C C . ALA A 1 234 ? -19.230 -7.303 15.813 1.00 89.62 234 ALA A C 1
ATOM 1810 O O . ALA A 1 234 ? -18.496 -7.880 16.612 1.00 89.62 234 ALA A O 1
ATOM 1811 N N . GLU A 1 235 ? -19.247 -7.676 14.526 1.00 90.50 235 GLU A N 1
ATOM 1812 C CA . GLU A 1 235 ? -18.350 -8.713 13.985 1.00 90.50 235 GLU A CA 1
ATOM 1813 C C . GLU A 1 235 ? -16.864 -8.375 14.228 1.00 90.50 235 GLU A C 1
ATOM 1815 O O . GLU A 1 235 ? -16.046 -9.265 14.470 1.00 90.50 235 GLU A O 1
ATOM 1820 N N . VAL A 1 236 ? -16.512 -7.083 14.224 1.00 91.81 236 VAL A N 1
ATOM 1821 C CA . VAL A 1 236 ? -15.131 -6.612 14.422 1.00 91.81 236 VAL A CA 1
ATOM 1822 C C . VAL A 1 236 ? -14.637 -6.836 15.855 1.00 91.81 236 VAL A C 1
ATOM 1824 O O . VAL A 1 236 ? -13.452 -7.106 16.059 1.00 91.81 236 VAL A O 1
ATOM 1827 N N . GLU A 1 237 ? -15.526 -6.793 16.851 1.00 90.75 237 GLU A N 1
ATOM 1828 C CA . GLU A 1 237 ? -15.168 -6.930 18.272 1.00 90.75 237 GLU A CA 1
ATOM 1829 C C . GLU A 1 237 ? -14.531 -8.287 18.588 1.00 90.75 237 GLU A C 1
ATOM 1831 O O . GLU A 1 237 ? -13.685 -8.399 19.479 1.00 90.75 237 GLU A O 1
ATOM 1836 N N . GLY A 1 238 ? -14.870 -9.320 17.809 1.00 90.94 238 GLY A N 1
ATOM 1837 C CA . GLY A 1 238 ? -14.278 -10.651 17.927 1.00 90.94 238 GLY A CA 1
ATOM 1838 C C . GLY A 1 238 ? -12.748 -10.654 17.846 1.00 90.94 238 GLY A C 1
ATOM 1839 O O . GLY A 1 238 ? -12.117 -11.484 18.501 1.00 90.94 238 GLY A O 1
ATOM 1840 N N . TYR A 1 239 ? -12.167 -9.707 17.105 1.00 91.38 239 TYR A N 1
ATOM 1841 C CA . TYR A 1 239 ? -10.726 -9.571 16.874 1.00 91.38 239 TYR A CA 1
ATOM 1842 C C . TYR A 1 239 ? -10.010 -8.705 17.925 1.00 91.38 239 TYR A C 1
ATOM 1844 O O . TYR A 1 239 ? -8.786 -8.629 17.921 1.00 91.38 239 TYR A O 1
ATOM 1852 N N . LEU A 1 240 ? -10.743 -8.044 18.829 1.00 90.44 240 LEU A N 1
ATOM 1853 C CA . LEU A 1 240 ? -10.170 -7.123 19.823 1.00 90.44 240 LEU A CA 1
ATOM 1854 C C . LEU A 1 240 ? -9.930 -7.768 21.192 1.00 90.44 240 LEU A C 1
ATOM 1856 O O . LEU A 1 240 ? -9.352 -7.144 22.077 1.00 90.44 240 LEU A O 1
ATOM 1860 N N . LYS A 1 241 ? -10.324 -9.033 21.366 1.00 86.62 241 LYS A N 1
ATOM 1861 C CA . LYS A 1 241 ? -10.256 -9.767 22.643 1.00 86.62 241 LYS A CA 1
ATOM 1862 C C . LYS A 1 241 ? -8.845 -9.922 23.217 1.00 86.62 241 LYS A C 1
ATOM 1864 O O . LYS A 1 241 ? -8.707 -10.210 24.399 1.00 86.62 241 LYS A O 1
ATOM 1869 N N . SER A 1 242 ? -7.810 -9.779 22.391 1.00 85.50 242 SER A N 1
ATOM 1870 C CA . SER A 1 242 ? -6.407 -9.860 22.810 1.00 85.50 242 SER A CA 1
ATOM 1871 C C . SER A 1 242 ? -5.877 -8.560 23.432 1.00 85.50 242 SER A C 1
ATOM 1873 O O . SER A 1 242 ? -4.766 -8.548 23.965 1.00 85.50 242 SER A O 1
ATOM 1875 N N . LEU A 1 243 ? -6.643 -7.465 23.377 1.00 88.56 243 LEU A N 1
ATOM 1876 C CA . LEU A 1 243 ? -6.255 -6.169 23.930 1.00 88.56 243 LEU A CA 1
ATOM 1877 C C . LEU A 1 243 ? -6.486 -6.094 25.443 1.00 88.56 243 LEU A C 1
ATOM 1879 O O . LEU A 1 243 ? -7.372 -6.744 25.995 1.00 88.56 243 LEU A O 1
ATOM 1883 N N . ARG A 1 244 ? -5.691 -5.260 26.125 1.00 88.94 244 ARG A N 1
ATOM 1884 C CA . ARG A 1 244 ? -5.870 -5.004 27.563 1.00 88.94 244 ARG A CA 1
ATOM 1885 C C . ARG A 1 244 ? -7.207 -4.298 27.829 1.00 88.94 244 ARG A C 1
ATOM 1887 O O . ARG A 1 244 ? -7.614 -3.506 26.980 1.00 88.94 244 ARG A O 1
ATOM 1894 N N . PRO A 1 245 ? -7.818 -4.456 29.020 1.00 89.50 245 PRO A N 1
ATOM 1895 C CA . PRO A 1 245 ? -9.123 -3.866 29.338 1.00 89.50 245 PRO A CA 1
ATOM 1896 C C . PRO A 1 245 ? -9.232 -2.370 29.011 1.00 89.50 245 PRO A C 1
ATOM 1898 O O . PRO A 1 245 ? -10.107 -1.979 28.250 1.00 89.50 245 PRO A O 1
ATOM 1901 N N . LYS A 1 246 ? -8.258 -1.560 29.447 1.00 87.69 246 LYS A N 1
ATOM 1902 C CA . LYS A 1 246 ? -8.210 -0.116 29.152 1.00 87.69 246 LYS A CA 1
ATOM 1903 C C . LYS A 1 246 ? -8.143 0.203 27.652 1.00 87.69 246 LYS A C 1
ATOM 1905 O O . LYS A 1 246 ? -8.717 1.176 27.185 1.00 87.69 246 LYS A O 1
ATOM 1910 N N . GLN A 1 247 ? -7.436 -0.623 26.877 1.00 88.94 247 GLN A N 1
ATOM 1911 C CA . GLN A 1 247 ? -7.386 -0.458 25.423 1.00 88.94 247 GLN A CA 1
ATOM 1912 C C . GLN A 1 247 ? -8.716 -0.857 24.787 1.00 88.94 247 GLN A C 1
ATOM 1914 O O . GLN A 1 247 ? -9.136 -0.224 23.834 1.00 88.94 247 GLN A O 1
ATOM 1919 N N . LEU A 1 248 ? -9.376 -1.898 25.286 1.00 91.88 248 LEU A N 1
ATOM 1920 C CA . LEU A 1 248 ? -10.661 -2.345 24.761 1.00 91.88 248 LEU A CA 1
ATOM 1921 C C . LEU A 1 248 ? -11.762 -1.305 25.017 1.00 91.88 248 LEU A C 1
ATOM 1923 O O . LEU A 1 248 ? -12.493 -0.971 24.087 1.00 91.88 248 LEU A O 1
ATOM 1927 N N . GLU A 1 249 ? -11.794 -0.722 26.216 1.00 91.56 249 GLU A N 1
ATOM 1928 C CA . GLU A 1 249 ? -12.658 0.411 26.575 1.00 91.56 249 GLU A CA 1
ATOM 1929 C C . GLU A 1 249 ? -12.451 1.595 25.617 1.00 91.56 249 GLU A C 1
ATOM 1931 O O . GLU A 1 249 ? -13.396 2.107 25.023 1.00 91.56 249 GLU A O 1
ATOM 1936 N N . GLU A 1 250 ? -11.194 1.946 25.334 1.00 92.25 250 GLU A N 1
ATOM 1937 C CA . GLU A 1 250 ? -10.850 2.980 24.358 1.00 92.25 250 GLU A CA 1
ATOM 1938 C C . GLU A 1 250 ? -11.404 2.725 22.938 1.00 92.25 250 GLU A C 1
ATOM 1940 O O . GLU A 1 250 ? -11.612 3.689 22.192 1.00 92.25 250 GLU A O 1
ATOM 1945 N N . TYR A 1 251 ? -11.557 1.467 22.507 1.00 94.38 251 TYR A N 1
ATOM 1946 C CA . TYR A 1 251 ? -12.182 1.123 21.220 1.00 94.38 251 TYR A CA 1
ATOM 1947 C C . TYR A 1 251 ? -13.708 1.150 21.317 1.00 94.38 251 TYR A C 1
ATOM 1949 O O . TYR A 1 251 ? -14.341 1.660 20.397 1.00 94.38 251 TYR A O 1
ATOM 1957 N N . GLN A 1 252 ? -14.287 0.675 22.423 1.00 93.31 252 GLN A N 1
ATOM 1958 C CA . GLN A 1 252 ? -15.730 0.737 22.673 1.00 93.31 252 GLN A CA 1
ATOM 1959 C C . GLN A 1 252 ? -16.234 2.183 22.651 1.00 93.31 252 GLN A C 1
ATOM 1961 O O . GLN A 1 252 ? -17.129 2.500 21.871 1.00 93.31 252 GLN A O 1
ATOM 1966 N N . SER A 1 253 ? -15.575 3.095 23.373 1.00 94.38 253 SER A N 1
ATOM 1967 C CA . SER A 1 253 ? -15.925 4.521 23.334 1.00 94.38 253 SER A CA 1
ATOM 1968 C C . SER A 1 253 ? -15.777 5.118 21.931 1.00 94.38 253 SER A C 1
ATOM 1970 O O . SER A 1 253 ? -16.563 5.972 21.525 1.00 94.38 253 SER A O 1
ATOM 1972 N N . ALA A 1 254 ? -14.781 4.671 21.156 1.00 94.81 254 ALA A N 1
ATOM 1973 C CA . ALA A 1 254 ? -14.600 5.131 19.780 1.00 94.81 254 ALA A CA 1
ATOM 1974 C C . ALA A 1 254 ? -15.706 4.621 18.838 1.00 94.81 254 ALA A C 1
ATOM 1976 O O . ALA A 1 254 ? -16.099 5.344 17.923 1.00 94.81 254 ALA A O 1
ATOM 1977 N N . PHE A 1 255 ? -16.223 3.411 19.058 1.00 96.00 255 PHE A N 1
ATOM 1978 C CA . PHE A 1 255 ? -17.366 2.877 18.319 1.00 96.00 255 PHE A CA 1
ATOM 1979 C C . PHE A 1 255 ? -18.648 3.647 18.634 1.00 96.00 255 PHE A C 1
ATOM 1981 O O . PHE A 1 255 ? -19.314 4.106 17.707 1.00 96.00 255 PHE A O 1
ATOM 1988 N N . GLU A 1 256 ? -18.946 3.878 19.913 1.00 93.50 256 GLU A N 1
ATOM 1989 C CA . GLU A 1 256 ? -20.119 4.648 20.347 1.00 93.50 256 GLU A CA 1
ATOM 1990 C C . GLU A 1 256 ? -20.093 6.089 19.819 1.00 93.50 256 GLU A C 1
ATOM 1992 O O . GLU A 1 256 ? -21.098 6.603 19.310 1.00 93.50 256 GLU A O 1
ATOM 1997 N N . ALA A 1 257 ? -18.928 6.741 19.879 1.00 94.50 257 ALA A N 1
ATOM 1998 C CA . ALA A 1 257 ? -18.737 8.075 19.321 1.00 94.50 257 ALA A CA 1
ATOM 1999 C C . ALA A 1 257 ? -18.991 8.086 17.805 1.00 94.50 257 ALA A C 1
ATOM 2001 O O . ALA A 1 257 ? -19.750 8.921 17.309 1.00 94.50 257 ALA A O 1
ATOM 2002 N N . ALA A 1 258 ? -18.425 7.125 17.071 1.00 92.19 258 ALA A N 1
ATOM 2003 C CA . ALA A 1 258 ? -18.594 7.023 15.625 1.00 92.19 258 ALA A CA 1
ATOM 2004 C C . ALA A 1 258 ? -20.048 6.728 15.212 1.00 92.19 258 ALA A C 1
ATOM 2006 O O . ALA A 1 258 ? -20.541 7.295 14.233 1.00 92.19 258 ALA A O 1
ATOM 2007 N N . GLU A 1 259 ? -20.767 5.883 15.957 1.00 92.38 259 GLU A N 1
ATOM 2008 C CA . GLU A 1 259 ? -22.200 5.645 15.744 1.00 92.38 259 GLU A CA 1
ATOM 2009 C C . GLU A 1 259 ? -23.028 6.906 15.989 1.00 92.38 259 GLU A C 1
ATOM 2011 O O . GLU A 1 259 ? -23.915 7.233 15.194 1.00 92.38 259 GLU A O 1
ATOM 2016 N N . THR A 1 260 ? -22.716 7.641 17.057 1.00 91.81 260 THR A N 1
ATOM 2017 C CA . THR A 1 260 ? -23.392 8.895 17.405 1.00 91.81 260 THR A CA 1
ATOM 2018 C C . THR A 1 260 ? -23.172 9.954 16.325 1.00 91.81 260 THR A C 1
ATOM 2020 O O . THR A 1 260 ? -24.132 10.588 15.874 1.00 91.81 260 THR A O 1
ATOM 2023 N N . GLU A 1 261 ? -21.940 10.108 15.838 1.00 90.69 261 GLU A N 1
ATOM 2024 C CA . GLU A 1 261 ? -21.600 11.005 14.729 1.00 90.69 261 GLU A CA 1
ATOM 2025 C C . GLU A 1 261 ? -22.325 10.613 13.433 1.00 90.69 261 GLU A C 1
ATOM 2027 O O . GLU A 1 261 ? -22.922 11.464 12.761 1.00 90.69 261 GLU A O 1
ATOM 2032 N N . ALA A 1 262 ? -22.352 9.321 13.098 1.00 88.19 262 ALA A N 1
ATOM 2033 C CA . ALA A 1 262 ? -23.065 8.816 11.929 1.00 88.19 262 ALA A CA 1
ATOM 2034 C C . ALA A 1 262 ? -24.586 9.040 12.038 1.00 88.19 262 ALA A C 1
ATOM 2036 O O . ALA A 1 262 ? -25.242 9.413 11.056 1.00 88.19 262 ALA A O 1
ATOM 2037 N N . ALA A 1 263 ? -25.164 8.860 13.228 1.00 87.75 263 ALA A N 1
ATOM 2038 C CA . ALA A 1 263 ? -26.574 9.121 13.500 1.00 87.75 263 ALA A CA 1
ATOM 2039 C C . ALA A 1 263 ? -26.912 10.620 13.408 1.00 87.75 263 ALA A C 1
ATOM 2041 O O . ALA A 1 263 ? -27.941 10.987 12.829 1.00 87.75 263 ALA A O 1
ATOM 2042 N N . ALA A 1 264 ? -26.039 11.495 13.915 1.00 88.94 264 ALA A N 1
ATOM 2043 C CA . ALA A 1 264 ? -26.183 12.945 13.810 1.00 88.94 264 ALA A CA 1
ATOM 2044 C C . ALA A 1 264 ? -26.132 13.418 12.346 1.00 88.94 264 ALA A C 1
ATOM 2046 O O . ALA A 1 264 ? -26.994 14.191 11.916 1.00 88.94 264 ALA A O 1
ATOM 2047 N N . ALA A 1 265 ? -25.203 12.888 11.543 1.00 84.62 265 ALA A N 1
ATOM 2048 C CA . ALA A 1 265 ? -25.092 13.203 10.118 1.00 84.62 265 ALA A CA 1
ATOM 2049 C C . ALA A 1 265 ? -26.364 12.835 9.329 1.00 84.62 265 ALA A C 1
ATOM 2051 O O . ALA A 1 265 ? -26.791 13.582 8.446 1.00 84.62 265 ALA A O 1
ATOM 2052 N N . ARG A 1 266 ? -27.027 11.724 9.683 1.00 81.62 266 ARG A N 1
ATOM 2053 C CA . ARG A 1 266 ? -28.307 11.315 9.073 1.00 81.62 266 ARG A CA 1
ATOM 2054 C C . ARG A 1 266 ? -29.468 12.247 9.432 1.00 81.62 266 ARG A C 1
ATOM 2056 O O . ARG A 1 266 ? -30.357 12.440 8.607 1.00 81.62 266 ARG A O 1
ATOM 2063 N N . ARG A 1 267 ? -29.462 12.850 10.627 1.00 78.00 267 ARG A N 1
ATOM 2064 C CA . ARG A 1 267 ? -30.494 13.810 11.067 1.00 78.00 267 ARG A CA 1
ATOM 2065 C C . ARG A 1 267 ? -30.291 15.218 10.489 1.00 78.00 267 ARG A C 1
ATOM 2067 O O . ARG A 1 267 ? -31.273 15.916 10.265 1.00 78.00 267 ARG A O 1
ATOM 2074 N N . GLY A 1 268 ? -29.051 15.616 10.196 1.00 60.97 268 GLY A N 1
ATOM 2075 C CA . GLY A 1 268 ? -28.716 16.927 9.618 1.00 60.97 268 GLY A CA 1
ATOM 2076 C C . GLY A 1 268 ? -28.891 17.060 8.094 1.00 60.97 268 GLY A C 1
ATOM 2077 O O . GLY A 1 268 ? -28.807 18.167 7.572 1.00 60.97 268 GLY A O 1
ATOM 2078 N N . GLY A 1 269 ? -29.141 15.964 7.366 1.00 54.09 269 GLY A N 1
ATOM 2079 C CA . GLY A 1 269 ? -29.200 15.933 5.892 1.00 54.09 269 GLY A CA 1
ATOM 2080 C C . GLY A 1 269 ? -30.567 16.218 5.246 1.00 54.09 269 GLY A C 1
ATOM 2081 O O . GLY A 1 269 ? -30.722 16.035 4.038 1.00 54.09 269 GLY A O 1
ATOM 2082 N N . GLY A 1 270 ? -31.577 16.633 6.013 1.00 44.97 270 GLY A N 1
ATOM 2083 C CA . GLY A 1 270 ? -32.937 16.869 5.517 1.00 44.97 270 GLY A CA 1
ATOM 2084 C C . GLY A 1 270 ? -33.199 18.315 5.086 1.00 44.97 270 GLY A C 1
ATOM 2085 O O . GLY A 1 270 ? -33.855 19.048 5.818 1.00 44.97 270 GLY A O 1
ATOM 2086 N N . GLY A 1 271 ? -32.739 18.730 3.898 1.00 39.69 271 GLY A N 1
ATOM 2087 C CA . GLY A 1 271 ? -33.090 20.050 3.358 1.00 39.69 271 GLY A CA 1
ATOM 2088 C C . GLY A 1 271 ? -32.551 20.388 1.961 1.00 39.69 271 GLY A C 1
ATOM 2089 O O . GLY A 1 271 ? -31.538 21.064 1.849 1.00 39.69 271 GLY A O 1
ATOM 2090 N N . GLY A 1 272 ? -33.299 20.020 0.911 1.00 35.72 272 GLY A N 1
ATOM 2091 C CA . GLY A 1 272 ? -33.407 20.826 -0.319 1.00 35.72 272 GLY A CA 1
ATOM 2092 C C . GLY A 1 272 ? -32.641 20.392 -1.583 1.00 35.72 272 GLY A C 1
ATOM 2093 O O . GLY A 1 272 ? -31.453 20.642 -1.715 1.00 35.72 272 GLY A O 1
ATOM 2094 N N . GLY A 1 273 ? -33.400 19.873 -2.562 1.00 32.72 273 GLY A N 1
ATOM 2095 C CA . GLY A 1 273 ? -33.411 20.324 -3.969 1.00 32.72 273 GLY A CA 1
ATOM 2096 C C . GLY A 1 273 ? -32.141 20.184 -4.821 1.00 32.72 273 GLY A C 1
ATOM 2097 O O . GLY A 1 273 ? -31.204 20.964 -4.703 1.00 32.72 273 GLY A O 1
ATOM 2098 N N . GLY A 1 274 ? -32.157 19.246 -5.772 1.00 32.41 274 GLY A N 1
ATOM 2099 C CA . GLY A 1 274 ? -31.031 18.982 -6.668 1.00 32.41 274 GLY A CA 1
ATOM 2100 C C . GLY A 1 274 ? -30.760 20.041 -7.739 1.00 32.41 274 GLY A C 1
ATOM 2101 O O . GLY A 1 274 ? -31.678 20.691 -8.216 1.00 32.41 274 GLY A O 1
ATOM 2102 N N . VAL A 1 275 ? -29.501 20.098 -8.188 1.00 32.16 275 VAL A N 1
ATOM 2103 C CA . VAL A 1 275 ? -29.082 20.328 -9.582 1.00 32.16 275 VAL A CA 1
ATOM 2104 C C . VAL A 1 275 ? -27.736 19.619 -9.784 1.00 32.16 275 VAL A C 1
ATOM 2106 O O . VAL A 1 275 ? -26.843 19.698 -8.943 1.00 32.16 275 VAL A O 1
ATOM 2109 N N . SER A 1 276 ? -27.594 18.927 -10.916 1.00 38.75 276 SER A N 1
ATOM 2110 C CA . SER A 1 276 ? -26.325 18.399 -11.428 1.00 38.75 276 SER A CA 1
ATOM 2111 C C . SER A 1 276 ? -25.230 19.467 -11.474 1.00 38.75 276 SER A C 1
ATOM 2113 O O . SER A 1 276 ? -25.408 20.491 -12.125 1.00 38.75 276 SER A O 1
ATOM 2115 N N . ALA A 1 277 ? -24.057 19.187 -10.909 1.00 29.28 277 ALA A N 1
ATOM 2116 C CA . ALA A 1 277 ? -22.816 19.817 -11.351 1.00 29.28 277 ALA A CA 1
ATOM 2117 C C . ALA A 1 277 ? -21.603 18.989 -1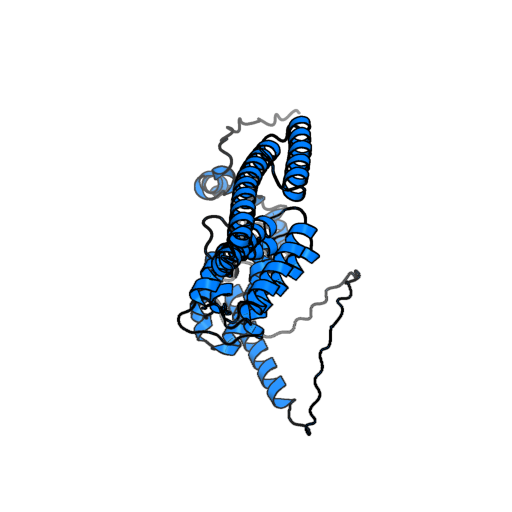0.924 1.00 29.28 277 ALA A C 1
ATOM 2119 O O . ALA A 1 277 ? -21.211 18.951 -9.761 1.00 29.28 277 ALA A O 1
ATOM 2120 N N . ASN A 1 278 ? -20.997 18.366 -11.928 1.00 38.62 278 ASN A N 1
ATOM 2121 C CA . ASN A 1 278 ? -19.621 17.902 -11.954 1.00 38.62 278 ASN A CA 1
ATOM 2122 C C . ASN A 1 278 ? -18.689 18.902 -11.234 1.00 38.62 278 ASN A C 1
ATOM 2124 O O . ASN A 1 278 ? -18.534 20.034 -11.696 1.00 38.62 278 ASN A O 1
ATOM 2128 N N . LYS A 1 279 ? -18.060 18.506 -10.121 1.00 28.80 279 LYS A N 1
ATOM 2129 C CA . LYS A 1 279 ? -17.002 19.295 -9.474 1.00 28.80 279 LYS A CA 1
ATOM 2130 C C . LYS A 1 279 ? -15.833 18.410 -9.068 1.00 28.80 279 LYS A C 1
ATOM 2132 O O . LYS A 1 279 ? -15.706 17.942 -7.946 1.00 28.80 279 LYS A O 1
ATOM 2137 N N . ASN A 1 280 ? -14.950 18.265 -10.045 1.00 32.00 280 ASN A N 1
ATOM 2138 C CA . ASN A 1 280 ? -13.527 18.068 -9.855 1.00 32.00 280 ASN A CA 1
ATOM 2139 C C . ASN A 1 280 ? -12.988 19.250 -9.022 1.00 32.00 280 ASN A C 1
ATOM 2141 O O . ASN A 1 280 ? -12.997 20.384 -9.504 1.00 32.00 280 ASN A O 1
ATOM 2145 N N . VAL A 1 281 ? -12.567 19.023 -7.775 1.00 27.42 281 VAL A N 1
ATOM 2146 C CA . VAL A 1 281 ? -11.864 20.037 -6.972 1.00 27.42 281 VAL A CA 1
ATOM 2147 C C . VAL A 1 281 ? -10.647 19.401 -6.320 1.00 27.42 281 VAL A C 1
ATOM 2149 O O . VAL A 1 281 ? -10.718 18.725 -5.299 1.00 27.42 281 VAL A O 1
ATOM 2152 N N . VAL A 1 282 ? -9.510 19.690 -6.944 1.00 29.22 282 VAL A N 1
ATOM 2153 C CA . VAL A 1 282 ? -8.175 19.679 -6.353 1.00 29.22 282 VAL A CA 1
ATOM 2154 C C . VAL A 1 282 ? -8.210 20.524 -5.076 1.00 29.22 282 VAL A C 1
ATOM 2156 O O . VAL A 1 282 ? -8.414 21.736 -5.150 1.00 29.22 282 VAL A O 1
ATOM 2159 N N . ARG A 1 283 ? -7.998 19.913 -3.906 1.00 25.19 283 ARG A N 1
ATOM 2160 C CA . ARG A 1 283 ? -7.651 20.651 -2.685 1.00 25.19 283 ARG A CA 1
ATOM 2161 C C . ARG A 1 283 ? -6.159 20.505 -2.411 1.00 25.19 283 ARG A C 1
ATOM 2163 O O . ARG A 1 283 ? -5.641 19.432 -2.126 1.00 25.19 283 ARG A O 1
ATOM 2170 N N . ARG A 1 284 ? -5.501 21.642 -2.607 1.00 24.97 284 ARG A N 1
ATOM 2171 C CA . ARG A 1 284 ? -4.103 21.976 -2.358 1.00 24.97 284 ARG A CA 1
ATOM 2172 C C . ARG A 1 284 ? -3.787 21.786 -0.872 1.00 24.97 284 ARG A C 1
ATOM 2174 O O . ARG A 1 284 ? -4.483 22.337 -0.028 1.00 24.97 284 ARG A O 1
ATOM 2181 N N . VAL A 1 285 ? -2.752 21.002 -0.589 1.00 24.70 285 VAL A N 1
ATOM 2182 C CA . VAL A 1 285 ? -2.193 20.803 0.752 1.00 24.70 285 VAL A CA 1
ATOM 2183 C C . VAL A 1 285 ? -1.415 22.065 1.129 1.00 24.70 285 VAL A C 1
ATOM 2185 O O . VAL A 1 285 ? -0.466 22.426 0.430 1.00 24.70 285 VAL A O 1
ATOM 2188 N N . GLU A 1 286 ? -1.822 22.741 2.200 1.00 24.56 286 GLU A N 1
ATOM 2189 C CA . GLU A 1 286 ? -1.007 23.748 2.882 1.00 24.56 286 GLU A CA 1
ATOM 2190 C C . GLU A 1 286 ? -0.406 23.144 4.156 1.00 24.56 286 GLU A C 1
ATOM 2192 O O . GLU A 1 286 ? -1.043 22.373 4.873 1.00 24.56 286 GLU A O 1
ATOM 2197 N N . SER A 1 287 ? 0.872 23.452 4.363 1.00 23.22 287 SER A N 1
ATOM 2198 C CA . SER A 1 287 ? 1.748 22.952 5.422 1.00 23.22 287 SER A CA 1
ATOM 2199 C C . SER A 1 287 ? 1.352 23.466 6.817 1.00 23.22 287 SER A C 1
ATOM 2201 O O . SER A 1 287 ? 0.914 24.611 6.919 1.00 23.22 287 SER A O 1
ATOM 2203 N N . PRO A 1 288 ? 1.607 22.724 7.914 1.00 26.91 288 PRO A N 1
ATOM 2204 C CA . PRO A 1 288 ? 1.353 23.225 9.262 1.00 26.91 288 PRO A CA 1
ATOM 2205 C C . PRO A 1 288 ? 2.536 24.045 9.798 1.00 26.91 288 PRO A C 1
ATOM 2207 O O . PRO A 1 288 ? 3.678 23.576 9.822 1.00 26.91 288 PRO A O 1
ATOM 2210 N N . GLN A 1 289 ? 2.250 25.258 10.277 1.00 25.83 289 GLN A N 1
ATOM 2211 C CA . GLN A 1 289 ? 3.122 26.016 11.175 1.00 25.83 289 GLN A CA 1
ATOM 2212 C C . GLN A 1 289 ? 2.885 25.603 12.638 1.00 25.83 289 GLN A C 1
ATOM 2214 O O . GLN A 1 289 ? 1.757 25.388 13.069 1.00 25.83 289 GLN A O 1
ATOM 2219 N N . LYS A 1 290 ? 3.995 25.531 13.383 1.00 25.25 290 LYS A N 1
ATOM 2220 C CA . LYS A 1 290 ? 4.115 25.456 14.849 1.00 25.25 290 LYS A CA 1
ATOM 2221 C C . LYS A 1 290 ? 3.138 26.382 15.581 1.00 25.25 290 LYS A C 1
ATOM 2223 O O . LYS A 1 290 ? 3.207 27.584 15.345 1.00 25.25 290 LYS A O 1
ATOM 2228 N N . VAL A 1 291 ? 2.447 25.866 16.601 1.00 25.39 291 VAL A N 1
ATOM 2229 C CA . VAL A 1 291 ? 2.121 26.625 17.822 1.00 25.39 291 VAL A CA 1
ATOM 2230 C C . VAL A 1 291 ? 2.163 25.679 19.029 1.00 25.39 291 VAL A C 1
ATOM 2232 O O . VAL A 1 291 ? 1.725 24.535 18.953 1.00 25.39 291 VAL A O 1
ATOM 2235 N N . GLN A 1 292 ? 2.788 26.155 20.103 1.00 23.53 292 GLN A N 1
ATOM 2236 C CA . GLN A 1 292 ? 2.901 25.520 21.412 1.00 23.53 292 GLN A CA 1
ATOM 2237 C C . GLN A 1 292 ? 1.631 25.725 22.251 1.00 23.53 292 GLN A C 1
ATOM 2239 O O . GLN A 1 292 ? 0.957 26.737 22.101 1.00 23.53 292 GLN A O 1
ATOM 2244 N N . ALA A 1 293 ? 1.504 24.841 23.243 1.00 24.47 293 ALA A N 1
ATOM 2245 C CA . ALA A 1 293 ? 1.042 25.104 24.607 1.00 24.47 293 ALA A CA 1
ATOM 2246 C C . ALA A 1 293 ? -0.404 24.732 24.992 1.00 24.47 293 ALA A C 1
ATOM 2248 O O . ALA A 1 293 ? -1.375 25.129 24.362 1.00 24.47 293 ALA A O 1
ATOM 2249 N N . GLN A 1 294 ? -0.425 24.073 26.158 1.00 25.12 294 GLN A N 1
ATOM 2250 C CA . GLN A 1 294 ? -1.377 24.155 27.268 1.00 25.12 294 GLN A CA 1
ATOM 2251 C C . GLN A 1 294 ? -2.552 23.169 27.338 1.00 25.12 294 GLN A C 1
ATOM 2253 O O . GLN A 1 294 ? -3.568 23.282 26.664 1.00 25.12 294 GLN A O 1
ATOM 2258 N N . PHE A 1 295 ? -2.343 22.227 28.266 1.00 22.03 295 PHE A N 1
ATOM 2259 C CA . PHE A 1 295 ? -3.324 21.569 29.123 1.00 22.03 295 PHE A CA 1
ATOM 2260 C C . PHE A 1 295 ? -4.348 22.550 29.706 1.00 22.03 295 PHE A C 1
ATOM 2262 O O . PHE A 1 295 ? -3.972 23.644 30.121 1.00 22.03 295 PHE A O 1
ATOM 2269 N N . ASN A 1 296 ? -5.582 22.072 29.854 1.00 25.41 296 ASN A N 1
ATOM 2270 C CA . ASN A 1 296 ? -6.358 22.217 31.082 1.00 25.41 296 ASN A CA 1
ATOM 2271 C C . ASN A 1 296 ? -7.348 21.047 31.150 1.00 25.41 296 ASN A C 1
ATOM 2273 O O . ASN A 1 296 ? -8.108 20.827 30.209 1.00 25.41 296 ASN A O 1
ATOM 2277 N N . GLY A 1 297 ? -7.265 20.276 32.232 1.00 23.31 297 GLY A N 1
ATOM 2278 C CA . GLY A 1 297 ? -8.286 19.311 32.613 1.00 23.31 297 GLY A CA 1
ATOM 2279 C C . GLY A 1 297 ? -9.381 20.003 33.411 1.00 23.31 297 GLY A C 1
ATOM 2280 O O . GLY A 1 297 ? -9.108 20.983 34.101 1.00 23.31 297 GLY A O 1
ATOM 2281 N N . GLU A 1 298 ? -10.589 19.464 33.322 1.00 26.19 298 GLU A N 1
ATOM 2282 C CA . GLU A 1 298 ? -11.647 19.660 34.306 1.00 26.19 298 GLU A CA 1
ATOM 2283 C C . GLU A 1 298 ? -12.301 18.296 34.552 1.00 26.19 298 GLU A C 1
ATOM 2285 O O . GLU A 1 298 ? -12.466 17.485 33.638 1.00 26.19 298 GLU A O 1
ATOM 2290 N N . GLN A 1 299 ? -12.552 18.052 35.830 1.00 26.95 299 GLN A N 1
ATOM 2291 C CA . GLN A 1 299 ? -12.896 16.811 36.504 1.00 26.95 299 GLN A CA 1
ATOM 2292 C C . GLN A 1 299 ? -14.111 17.145 37.372 1.00 26.95 299 GLN A C 1
ATOM 2294 O O . GLN A 1 299 ? -14.023 18.098 38.136 1.00 26.95 299 GLN A O 1
ATOM 2299 N N . GLU A 1 300 ? -15.197 16.384 37.266 1.00 27.09 300 GLU A N 1
ATOM 2300 C CA . GLU A 1 300 ? -16.305 16.277 38.236 1.00 27.09 300 GLU A CA 1
ATOM 2301 C C . GLU A 1 300 ? -16.990 14.925 37.949 1.00 27.09 300 GLU A C 1
ATOM 2303 O O . GLU A 1 300 ? -17.067 14.547 36.780 1.00 27.09 300 GLU A O 1
ATOM 2308 N N . ASP A 1 301 ? -17.594 14.156 38.848 1.00 24.12 301 ASP A N 1
ATOM 2309 C CA . ASP A 1 301 ? -17.529 13.812 40.284 1.00 24.12 301 ASP A CA 1
ATOM 2310 C C . ASP A 1 301 ? -18.645 12.731 40.458 1.00 24.12 301 ASP A C 1
ATOM 2312 O O . ASP A 1 301 ? -19.465 12.569 39.550 1.00 24.12 301 ASP A O 1
ATOM 2316 N N . ASP A 1 302 ? -18.683 12.040 41.605 1.00 25.20 302 ASP A N 1
ATOM 2317 C CA . ASP A 1 302 ? -19.633 11.016 42.111 1.00 25.20 302 ASP A CA 1
ATOM 2318 C C . ASP A 1 302 ? -19.384 9.563 41.617 1.00 25.20 302 ASP A C 1
ATOM 2320 O O . ASP A 1 302 ? -19.535 9.263 40.436 1.00 25.20 302 ASP A O 1
ATOM 2324 N N . GLY A 1 303 ? -18.963 8.562 42.417 1.00 28.08 303 GLY A N 1
ATOM 2325 C CA . GLY A 1 303 ? -19.294 8.183 43.812 1.00 28.08 303 GLY A CA 1
ATOM 2326 C C . GLY A 1 303 ? -20.530 7.253 43.812 1.00 28.08 303 GLY A C 1
ATOM 2327 O O . GLY A 1 303 ? -21.569 7.667 43.315 1.00 28.08 303 GLY A O 1
ATOM 2328 N N . ASP A 1 304 ? -20.590 6.003 44.297 1.00 28.89 304 ASP A N 1
ATOM 2329 C CA . ASP A 1 304 ? -19.778 5.155 45.193 1.00 28.89 304 ASP A CA 1
ATOM 2330 C C . ASP A 1 304 ? -20.328 3.684 45.162 1.00 28.89 304 ASP A C 1
ATOM 2332 O O . ASP A 1 304 ? -21.410 3.454 44.608 1.00 28.89 304 ASP A O 1
ATOM 2336 N N . SER A 1 305 ? -19.636 2.748 45.843 1.00 29.64 305 SER A N 1
ATOM 2337 C CA . SER A 1 305 ? -19.930 1.350 46.279 1.00 29.64 305 SER A CA 1
ATOM 2338 C C . SER A 1 305 ? -19.481 0.197 45.351 1.00 29.64 305 SER A C 1
ATOM 2340 O O . SER A 1 305 ? -19.880 0.143 44.194 1.00 29.64 305 SER A O 1
ATOM 2342 N N . GLU A 1 306 ? -18.677 -0.806 45.743 1.00 34.25 306 GLU A N 1
ATOM 2343 C CA . GLU A 1 306 ? -18.169 -1.296 47.042 1.00 34.25 306 GLU A CA 1
ATOM 2344 C C . GLU A 1 306 ? -16.898 -2.169 46.806 1.00 34.25 306 GLU A C 1
ATOM 2346 O O . GLU A 1 306 ? -16.926 -3.113 46.019 1.00 34.25 306 GLU A O 1
ATOM 2351 N N . ASP A 1 307 ? -15.799 -1.802 47.474 1.00 30.84 307 ASP A N 1
ATOM 2352 C CA . ASP A 1 307 ? -14.671 -2.569 48.045 1.00 30.84 307 ASP A CA 1
ATOM 2353 C C . ASP A 1 307 ? -14.226 -3.952 47.493 1.00 30.84 307 ASP A C 1
ATOM 2355 O O . ASP A 1 307 ? -14.748 -4.995 47.882 1.00 30.84 307 ASP A O 1
ATOM 2359 N N . GLU A 1 308 ? -13.076 -3.972 46.798 1.00 36.97 308 GLU A N 1
ATOM 2360 C CA . GLU A 1 308 ? -12.053 -5.035 46.920 1.00 36.97 308 GLU A CA 1
ATOM 2361 C C . GLU A 1 308 ? -10.643 -4.394 47.012 1.00 36.97 308 GLU A C 1
ATOM 2363 O O . GLU A 1 308 ? -10.102 -3.904 46.026 1.00 36.97 308 GLU A O 1
ATOM 2368 N N . GLU A 1 309 ? -10.093 -4.359 48.235 1.00 35.12 309 GLU A N 1
ATOM 2369 C CA . GLU A 1 309 ? -8.698 -4.066 48.644 1.00 35.12 309 GLU A CA 1
ATOM 2370 C C . GLU A 1 309 ? -7.908 -3.008 47.836 1.00 35.12 309 GLU A C 1
ATOM 2372 O O . GLU A 1 309 ? -7.101 -3.312 46.955 1.00 35.12 309 GLU A O 1
ATOM 2377 N N . SER A 1 310 ? -8.056 -1.736 48.230 1.00 42.28 310 SER A N 1
ATOM 2378 C CA . SER A 1 310 ? -7.225 -0.619 47.773 1.00 42.28 310 SER A CA 1
ATOM 2379 C C . SER A 1 310 ? -5.758 -0.807 48.185 1.00 42.28 310 SER A C 1
ATOM 2381 O O . SER A 1 310 ? -5.394 -0.632 49.349 1.00 42.28 310 SER A O 1
ATOM 2383 N N . VAL A 1 311 ? -4.892 -1.131 47.228 1.00 46.88 311 VAL A N 1
ATOM 2384 C CA . VAL A 1 311 ? -3.451 -0.865 47.344 1.00 46.88 311 VAL A CA 1
ATOM 2385 C C . VAL A 1 311 ? -3.268 0.635 47.589 1.00 46.88 311 VAL A C 1
ATOM 2387 O O . VAL A 1 311 ? -3.726 1.432 46.776 1.00 46.88 311 VAL A O 1
ATOM 2390 N N . ASP A 1 312 ? -2.655 1.006 48.719 1.00 54.72 312 ASP A N 1
ATOM 2391 C CA . ASP A 1 312 ? -2.468 2.397 49.153 1.00 54.72 312 ASP A CA 1
ATOM 2392 C C . ASP A 1 312 ? -2.001 3.291 47.992 1.00 54.72 312 ASP A C 1
ATOM 2394 O O . ASP A 1 312 ? -0.907 3.095 47.455 1.00 54.72 312 ASP A O 1
ATOM 2398 N N . GLU A 1 313 ? -2.814 4.292 47.642 1.00 61.56 313 GLU A N 1
ATOM 2399 C CA . GLU A 1 313 ? -2.670 5.159 46.457 1.00 61.56 313 GLU A CA 1
ATOM 2400 C C . GLU A 1 313 ? -1.323 5.907 46.386 1.00 61.56 313 GLU A C 1
ATOM 2402 O O . GLU A 1 313 ? -0.916 6.369 45.328 1.00 61.56 313 GLU A O 1
ATOM 2407 N N . TYR A 1 314 ? -0.575 5.937 47.492 1.00 75.06 314 TYR A N 1
ATOM 2408 C CA . TYR A 1 314 ? 0.705 6.632 47.645 1.00 75.06 314 TYR A CA 1
ATOM 2409 C C . TYR A 1 314 ? 1.919 5.703 47.777 1.00 75.06 314 TYR A C 1
ATOM 2411 O O . TYR A 1 314 ? 3.012 6.166 48.114 1.00 75.06 314 TYR A O 1
ATOM 2419 N N . THR A 1 315 ? 1.759 4.394 47.551 1.00 81.75 315 THR A N 1
ATOM 2420 C CA . THR A 1 315 ? 2.822 3.402 47.776 1.00 81.75 315 THR A CA 1
ATOM 2421 C C . THR A 1 315 ? 3.322 2.792 46.475 1.00 81.75 315 THR A C 1
ATOM 2423 O O . THR A 1 315 ? 2.574 2.197 45.705 1.00 81.75 315 THR A O 1
ATOM 2426 N N . CYS A 1 316 ? 4.635 2.855 46.247 1.00 82.94 316 CYS A N 1
ATOM 2427 C CA . CYS A 1 316 ? 5.260 2.179 45.115 1.00 82.94 316 CYS A CA 1
ATOM 2428 C C . CYS A 1 316 ? 5.168 0.645 45.267 1.00 82.94 316 CYS A C 1
ATOM 2430 O O . CYS A 1 316 ? 5.789 0.107 46.190 1.00 82.94 316 CYS A O 1
ATOM 2432 N N . PRO A 1 317 ? 4.526 -0.090 44.335 1.00 81.56 317 PRO A N 1
ATOM 2433 C CA . PRO A 1 317 ? 4.322 -1.541 44.460 1.00 81.56 317 PRO A CA 1
ATOM 2434 C C . PRO A 1 317 ? 5.613 -2.370 44.442 1.00 81.56 317 PRO A C 1
ATOM 2436 O O . PRO A 1 317 ? 5.639 -3.498 44.924 1.00 81.56 317 PRO A O 1
ATOM 2439 N N . PHE A 1 318 ? 6.694 -1.821 43.881 1.00 83.50 318 PHE A N 1
ATOM 2440 C CA . PHE A 1 318 ? 7.952 -2.546 43.695 1.00 83.50 318 PHE A CA 1
ATOM 2441 C C . PHE A 1 318 ? 8.928 -2.338 44.849 1.00 83.50 318 PHE A C 1
ATOM 2443 O O . PHE A 1 318 ? 9.587 -3.281 45.274 1.00 83.50 318 PHE A O 1
ATOM 2450 N N . CYS A 1 319 ? 9.056 -1.102 45.347 1.00 84.50 319 CYS A N 1
ATOM 2451 C CA . CYS A 1 319 ? 10.017 -0.774 46.405 1.00 84.50 319 CYS A CA 1
ATOM 2452 C C . CYS A 1 319 ? 9.391 -0.454 47.764 1.00 84.50 319 CYS A C 1
ATOM 2454 O O . CYS A 1 319 ? 10.134 -0.301 48.734 1.00 84.50 319 CYS A O 1
ATOM 2456 N N . GLY A 1 320 ? 8.062 -0.350 47.841 1.00 79.88 320 GLY A N 1
ATOM 2457 C CA . GLY A 1 320 ? 7.324 -0.094 49.078 1.00 79.88 320 GLY A CA 1
ATOM 2458 C C . GLY A 1 320 ? 7.531 1.303 49.667 1.00 79.88 320 GLY A C 1
ATOM 2459 O O . GLY A 1 320 ? 7.161 1.537 50.813 1.00 79.88 320 GLY A O 1
ATOM 2460 N N . VAL A 1 321 ? 8.158 2.228 48.930 1.00 82.50 321 VAL A N 1
ATOM 2461 C CA . VAL A 1 321 ? 8.269 3.627 49.363 1.00 82.50 321 VAL A CA 1
ATOM 2462 C C . VAL A 1 321 ? 6.887 4.260 49.301 1.00 82.50 321 VAL A C 1
ATOM 2464 O O . VAL A 1 321 ? 6.215 4.150 48.278 1.00 82.50 321 VAL A O 1
ATOM 2467 N N . VAL A 1 322 ? 6.509 4.930 50.387 1.00 79.06 322 VAL A N 1
ATOM 2468 C CA . VAL A 1 322 ? 5.298 5.743 50.472 1.00 79.06 322 VAL A CA 1
ATOM 2469 C C . VAL A 1 322 ? 5.698 7.204 50.310 1.00 79.06 322 VAL A C 1
ATOM 2471 O O . VAL A 1 322 ? 6.574 7.684 51.035 1.00 79.06 322 VAL A O 1
ATOM 2474 N N . ASP A 1 323 ? 5.088 7.902 49.361 1.00 74.81 323 ASP A N 1
ATOM 2475 C CA . ASP A 1 323 ? 5.272 9.338 49.159 1.00 74.81 323 ASP A CA 1
ATOM 2476 C C . ASP A 1 323 ? 3.916 9.949 48.805 1.00 74.81 323 ASP A C 1
ATOM 2478 O O . ASP A 1 323 ? 3.270 9.529 47.851 1.00 74.81 323 ASP A O 1
ATOM 2482 N N . GLU A 1 324 ? 3.492 10.962 49.561 1.00 73.75 324 GLU A N 1
ATOM 2483 C CA . GLU A 1 324 ? 2.226 11.680 49.347 1.00 73.75 324 GLU A CA 1
ATOM 2484 C C . GLU A 1 324 ? 2.137 12.324 47.951 1.00 73.75 324 GLU A C 1
ATOM 2486 O O . GLU A 1 324 ? 1.059 12.707 47.506 1.00 73.75 324 GLU A O 1
ATOM 2491 N N . LYS A 1 325 ? 3.271 12.457 47.251 1.00 70.31 325 LYS A N 1
ATOM 2492 C CA . LYS A 1 325 ? 3.347 12.958 45.875 1.00 70.31 325 LYS A CA 1
ATOM 2493 C C . LYS A 1 325 ? 3.243 11.873 44.813 1.00 70.31 325 LYS A C 1
ATOM 2495 O O . LYS A 1 325 ? 3.320 12.220 43.641 1.00 70.31 325 LYS A O 1
ATOM 2500 N N . PHE A 1 326 ? 3.133 10.593 45.168 1.00 74.88 326 PHE A N 1
ATOM 2501 C CA . PHE A 1 326 ? 2.904 9.515 44.203 1.00 74.88 326 PHE A CA 1
ATOM 2502 C C . PHE A 1 326 ? 1.463 9.560 43.683 1.00 74.88 326 PHE A C 1
ATOM 2504 O O . PHE A 1 326 ? 0.657 8.695 43.987 1.00 74.88 326 PHE A O 1
ATOM 2511 N N . ASP A 1 327 ? 1.151 10.580 42.884 1.00 73.00 327 ASP A N 1
ATOM 2512 C CA . ASP A 1 327 ? 0.026 10.539 41.954 1.00 73.00 327 ASP A CA 1
ATOM 2513 C C . ASP A 1 327 ? 0.377 9.667 40.726 1.00 73.00 327 ASP A C 1
ATOM 2515 O O . ASP A 1 327 ? 1.530 9.253 40.542 1.00 73.00 327 ASP A O 1
ATOM 2519 N N . SER A 1 328 ? -0.616 9.367 39.877 1.00 61.47 328 SER A N 1
ATOM 2520 C CA . SER A 1 328 ? -0.445 8.505 38.692 1.00 61.47 328 SER A CA 1
ATOM 2521 C C . SER A 1 328 ? 0.714 8.929 37.775 1.00 61.47 328 SER A C 1
ATOM 2523 O O . SER A 1 328 ? 1.286 8.068 37.109 1.00 61.47 328 SER A O 1
ATOM 2525 N N . ASP A 1 329 ? 1.071 10.216 37.727 1.00 67.88 329 ASP A N 1
ATOM 2526 C CA . ASP A 1 329 ? 2.125 10.737 36.851 1.00 67.88 329 ASP A CA 1
ATOM 2527 C C . ASP A 1 329 ? 3.500 10.735 37.550 1.00 67.88 329 ASP A C 1
ATOM 2529 O O . ASP A 1 329 ? 4.532 10.422 36.942 1.00 67.88 329 ASP A O 1
ATOM 2533 N N . TYR A 1 330 ? 3.547 11.041 38.849 1.00 75.31 330 TYR A N 1
ATOM 2534 C CA . TYR A 1 330 ? 4.777 11.035 39.642 1.00 75.31 330 TYR A CA 1
ATOM 2535 C C . TYR A 1 330 ? 5.269 9.615 39.941 1.00 75.31 330 TYR A C 1
ATOM 2537 O O . TYR A 1 330 ? 6.479 9.396 40.082 1.00 75.31 330 TYR A O 1
ATOM 2545 N N . LEU A 1 331 ? 4.358 8.639 39.992 1.00 80.19 331 LEU A N 1
ATOM 2546 C CA . LEU A 1 331 ? 4.688 7.229 40.174 1.00 80.19 331 LEU A CA 1
ATOM 2547 C C . LEU A 1 331 ? 5.442 6.661 38.956 1.00 80.19 331 LEU A C 1
ATOM 2549 O O . LEU A 1 331 ? 6.448 5.966 39.123 1.00 80.19 331 LEU A O 1
ATOM 2553 N N . ASP A 1 332 ? 5.061 7.060 37.741 1.00 78.00 332 ASP A N 1
ATOM 2554 C CA . ASP A 1 332 ? 5.785 6.724 36.507 1.00 78.00 332 ASP A CA 1
ATOM 2555 C C . ASP A 1 332 ? 7.193 7.341 36.487 1.00 78.00 332 ASP A C 1
ATOM 2557 O O . ASP A 1 332 ? 8.181 6.689 36.118 1.00 78.00 332 ASP A O 1
ATOM 2561 N N . GLN A 1 333 ? 7.326 8.589 36.948 1.00 80.81 333 GLN A N 1
ATOM 2562 C CA . GLN A 1 333 ? 8.637 9.218 37.088 1.00 80.81 333 GLN A CA 1
ATOM 2563 C C . GLN A 1 333 ? 9.498 8.513 38.145 1.00 80.81 333 GLN A C 1
ATOM 2565 O O . GLN A 1 333 ? 10.710 8.365 37.949 1.00 80.81 333 GLN A O 1
ATOM 2570 N N . HIS A 1 334 ? 8.896 8.030 39.233 1.00 84.25 334 HIS A N 1
ATOM 2571 C CA . HIS A 1 334 ? 9.585 7.213 40.221 1.00 84.25 334 HIS A CA 1
ATOM 2572 C C . HIS A 1 334 ? 10.077 5.891 39.617 1.00 84.25 334 HIS A C 1
ATOM 2574 O O . HIS A 1 334 ? 11.258 5.571 39.776 1.00 84.25 334 HIS A O 1
ATOM 2580 N N . PHE A 1 335 ? 9.243 5.164 38.863 1.00 81.56 335 PHE A N 1
ATOM 2581 C CA . PHE A 1 335 ? 9.632 3.902 38.218 1.00 81.56 335 PHE A CA 1
ATOM 2582 C C . PHE A 1 335 ? 10.865 4.049 37.328 1.00 81.56 335 PHE A C 1
ATOM 2584 O O . PHE A 1 335 ? 11.750 3.192 37.343 1.00 81.56 335 PHE A O 1
ATOM 2591 N N . TRP A 1 336 ? 10.947 5.153 36.587 1.00 75.19 336 TRP A N 1
ATOM 2592 C CA . TRP A 1 336 ? 12.037 5.407 35.651 1.00 75.19 336 TRP A CA 1
ATOM 2593 C C . TRP A 1 336 ? 13.296 5.997 36.303 1.00 75.19 336 TRP A C 1
ATOM 2595 O O . TRP A 1 336 ? 14.413 5.631 35.929 1.00 75.19 336 TRP A O 1
ATOM 2605 N N . ALA A 1 337 ? 13.147 6.943 37.236 1.00 74.75 337 ALA A N 1
ATOM 2606 C CA . ALA A 1 337 ? 14.256 7.790 37.680 1.00 74.75 337 ALA A CA 1
ATOM 2607 C C . ALA A 1 337 ? 14.807 7.458 39.075 1.00 74.75 337 ALA A C 1
ATOM 2609 O O . ALA A 1 337 ? 15.960 7.793 39.352 1.00 74.75 337 ALA A O 1
ATOM 2610 N N . SER A 1 338 ? 14.012 6.857 39.967 1.00 76.12 338 SER A N 1
ATOM 2611 C CA . SER A 1 338 ? 14.373 6.768 41.392 1.00 76.12 338 SER A CA 1
ATOM 2612 C C . SER A 1 338 ? 13.970 5.473 42.110 1.00 76.12 338 SER A C 1
ATOM 2614 O O . SER A 1 338 ? 14.397 5.267 43.250 1.00 76.12 338 SER A O 1
ATOM 2616 N N . CYS A 1 339 ? 13.210 4.575 41.475 1.00 85.06 339 CYS A N 1
ATOM 2617 C CA . CYS A 1 339 ? 12.788 3.312 42.074 1.00 85.06 339 CYS A CA 1
ATOM 2618 C C . CYS A 1 339 ? 13.972 2.363 42.275 1.00 85.06 339 CYS A C 1
ATOM 2620 O O . CYS A 1 339 ? 14.610 1.916 41.327 1.00 85.06 339 CYS A O 1
ATOM 2622 N N . LYS A 1 340 ? 14.242 2.010 43.536 1.00 84.94 340 LYS A N 1
ATOM 2623 C CA . LYS A 1 340 ? 15.388 1.169 43.924 1.00 84.94 340 LYS A CA 1
ATOM 2624 C C . LYS A 1 340 ? 15.251 -0.300 43.532 1.00 84.94 340 LYS A C 1
ATOM 2626 O O . LYS A 1 340 ? 16.231 -1.029 43.634 1.00 84.94 340 LYS A O 1
ATOM 2631 N N . MET A 1 341 ? 14.053 -0.725 43.139 1.00 87.00 341 MET A N 1
ATOM 2632 C CA . MET A 1 341 ? 13.747 -2.112 42.776 1.00 87.00 341 MET A CA 1
ATOM 2633 C C . MET A 1 341 ? 13.610 -2.311 41.267 1.00 87.00 341 MET A C 1
ATOM 2635 O O . MET A 1 341 ? 13.519 -3.449 40.811 1.00 87.00 341 MET A O 1
ATOM 2639 N N . LEU A 1 342 ? 13.666 -1.223 40.494 1.00 88.69 342 LEU A N 1
ATOM 2640 C CA . LEU A 1 342 ? 13.618 -1.235 39.041 1.00 88.69 342 LEU A CA 1
ATOM 2641 C C . LEU A 1 342 ? 14.941 -0.722 38.464 1.00 88.69 342 LEU A C 1
ATOM 2643 O O . LEU A 1 342 ? 15.639 0.096 39.059 1.00 88.69 342 LEU A O 1
ATOM 2647 N N . THR A 1 343 ? 15.311 -1.213 37.288 1.00 84.50 343 THR A N 1
ATOM 2648 C CA . THR A 1 343 ? 16.515 -0.784 36.581 1.00 84.50 343 THR A CA 1
ATOM 2649 C C . THR A 1 343 ? 16.288 -0.795 35.071 1.00 84.50 343 THR A C 1
ATOM 2651 O O . THR A 1 343 ? 15.677 -1.731 34.545 1.00 84.50 343 THR A O 1
ATOM 2654 N N . PRO A 1 344 ? 16.761 0.224 34.331 1.00 83.25 344 PRO A N 1
ATOM 2655 C CA . PRO A 1 344 ? 16.687 0.209 32.881 1.00 83.25 344 PRO A CA 1
ATOM 2656 C C . PRO A 1 344 ? 17.711 -0.780 32.312 1.00 83.25 344 PRO A C 1
ATOM 2658 O O . PRO A 1 344 ? 18.928 -0.630 32.494 1.00 83.25 344 PRO A O 1
ATOM 2661 N N . CYS A 1 345 ? 17.227 -1.767 31.562 1.00 84.81 345 CYS A N 1
ATOM 2662 C CA . CYS A 1 345 ? 18.059 -2.699 30.814 1.00 84.81 345 CYS A CA 1
ATOM 2663 C C . CYS A 1 345 ? 18.968 -1.929 29.845 1.00 84.81 345 CYS A C 1
ATOM 2665 O O . CYS A 1 345 ? 18.503 -1.191 28.977 1.00 84.81 345 CYS A O 1
ATOM 2667 N N . LYS A 1 346 ? 20.286 -2.129 29.944 1.00 80.31 346 LYS A N 1
ATOM 2668 C CA . LYS A 1 346 ? 21.274 -1.410 29.117 1.00 80.31 346 LYS A CA 1
ATOM 2669 C C . LYS A 1 346 ? 21.218 -1.772 27.629 1.00 80.31 346 LYS A C 1
ATOM 2671 O O . LYS A 1 346 ? 21.793 -1.056 26.817 1.00 80.31 346 LYS A O 1
ATOM 2676 N N . MET A 1 347 ? 20.536 -2.865 27.280 1.00 75.88 347 MET A N 1
ATOM 2677 C CA . MET A 1 347 ? 20.441 -3.367 25.910 1.00 75.88 347 MET A CA 1
ATOM 2678 C C . MET A 1 347 ? 19.183 -2.891 25.186 1.00 75.88 347 MET A C 1
ATOM 2680 O O . MET A 1 347 ? 19.269 -2.524 24.017 1.00 75.88 347 MET A O 1
ATOM 2684 N N . CYS A 1 348 ? 18.019 -2.903 25.842 1.00 83.00 348 CYS A N 1
ATOM 2685 C CA . CYS A 1 348 ? 16.739 -2.533 25.223 1.00 83.00 348 CYS A CA 1
ATOM 2686 C C . CYS A 1 348 ? 16.109 -1.255 25.799 1.00 83.00 348 CYS A C 1
ATOM 2688 O O . CYS A 1 348 ? 15.171 -0.733 25.206 1.00 83.00 348 CYS A O 1
ATOM 2690 N N . GLY A 1 349 ? 16.613 -0.735 26.922 1.00 79.44 349 GLY A N 1
ATOM 2691 C CA . GLY A 1 349 ? 16.090 0.464 27.581 1.00 79.44 349 GLY A CA 1
ATOM 2692 C C . GLY A 1 349 ? 14.794 0.257 28.370 1.00 79.44 349 GLY A C 1
ATOM 2693 O O . GLY A 1 349 ? 14.310 1.213 28.967 1.00 79.44 349 GLY A O 1
ATOM 2694 N N . GLN A 1 350 ? 14.237 -0.958 28.398 1.00 82.00 350 GLN A N 1
ATOM 2695 C CA . GLN A 1 350 ? 13.055 -1.288 29.198 1.00 82.00 350 GLN A CA 1
ATOM 2696 C C . GLN A 1 350 ? 13.387 -1.215 30.695 1.00 82.00 350 GLN A C 1
ATOM 2698 O O . GLN A 1 350 ? 14.439 -1.702 31.113 1.00 82.00 350 GLN A O 1
ATOM 2703 N N . VAL A 1 351 ? 12.497 -0.619 31.490 1.00 86.44 351 VAL A N 1
ATOM 2704 C CA . VAL A 1 351 ? 12.575 -0.627 32.958 1.00 86.44 351 VAL A CA 1
ATOM 2705 C C . VAL A 1 351 ? 12.020 -1.950 33.461 1.00 86.44 351 VAL A C 1
ATOM 2707 O O . VAL A 1 351 ? 10.903 -2.325 33.113 1.00 86.44 351 VAL A O 1
ATOM 2710 N N . ILE A 1 352 ? 12.833 -2.677 34.218 1.00 85.69 352 ILE A N 1
ATOM 2711 C CA . ILE A 1 352 ? 12.558 -4.051 34.644 1.00 85.69 352 ILE A CA 1
ATOM 2712 C C . ILE A 1 352 ? 12.923 -4.178 36.115 1.00 85.69 352 ILE A C 1
ATOM 2714 O O . ILE A 1 352 ? 13.829 -3.487 36.587 1.00 85.69 352 ILE A O 1
ATOM 2718 N N . GLU A 1 353 ? 12.245 -5.061 36.839 1.00 91.81 353 GLU A N 1
ATOM 2719 C CA . GLU A 1 353 ? 12.653 -5.418 38.192 1.00 91.81 353 GLU A CA 1
ATOM 2720 C C . GLU A 1 353 ? 14.081 -5.966 38.220 1.00 91.81 353 GLU A C 1
ATOM 2722 O O . GLU A 1 353 ? 14.508 -6.759 37.379 1.00 91.81 353 GLU A O 1
ATOM 2727 N N . ILE A 1 354 ? 14.848 -5.553 39.225 1.00 86.62 354 ILE A N 1
ATOM 2728 C CA . ILE A 1 354 ? 16.243 -5.984 39.370 1.00 86.62 354 ILE A CA 1
ATOM 2729 C C . ILE A 1 354 ? 16.332 -7.513 39.526 1.00 86.62 354 ILE A C 1
ATOM 2731 O O . ILE A 1 354 ? 17.274 -8.128 39.026 1.00 86.62 354 ILE A O 1
ATOM 2735 N N . SER A 1 355 ? 15.339 -8.132 40.172 1.00 85.56 355 SER A N 1
ATOM 2736 C CA . SER A 1 355 ? 15.216 -9.584 40.362 1.00 85.56 355 SER A CA 1
ATOM 2737 C C . SER A 1 355 ? 15.077 -10.351 39.042 1.00 85.56 355 SER A C 1
ATOM 2739 O O . SER A 1 355 ? 15.672 -11.419 38.894 1.00 85.56 355 SER A O 1
ATOM 2741 N N . THR A 1 356 ? 14.341 -9.804 38.073 1.00 84.12 356 THR A N 1
ATOM 2742 C CA . THR A 1 356 ? 14.016 -10.468 36.800 1.00 84.12 356 THR A CA 1
ATOM 2743 C C . THR A 1 356 ? 14.930 -10.047 35.651 1.00 84.12 356 THR A C 1
ATOM 2745 O O . THR A 1 356 ? 14.859 -10.621 34.565 1.00 84.12 356 THR A O 1
ATOM 2748 N N . LEU A 1 357 ? 15.867 -9.116 35.877 1.00 83.62 357 LEU A N 1
ATOM 2749 C CA . LEU A 1 357 ? 16.783 -8.630 34.840 1.00 83.62 357 LEU A CA 1
ATOM 2750 C C . LEU A 1 357 ? 17.575 -9.760 34.158 1.00 83.62 357 LEU A C 1
ATOM 2752 O O . LEU A 1 357 ? 17.770 -9.722 32.944 1.00 83.62 357 LEU A O 1
ATOM 2756 N N . ASN A 1 358 ? 18.024 -10.768 34.910 1.00 80.94 358 ASN A N 1
ATOM 2757 C CA . ASN A 1 358 ? 18.764 -11.898 34.337 1.00 80.94 358 ASN A CA 1
ATOM 2758 C C . ASN A 1 358 ? 17.887 -12.756 33.421 1.00 80.94 358 ASN A C 1
ATOM 2760 O O . ASN A 1 358 ? 18.338 -13.147 32.348 1.00 80.94 358 ASN A O 1
ATOM 2764 N N . GLU A 1 359 ? 16.646 -13.028 33.823 1.00 82.69 359 GLU A N 1
ATOM 2765 C CA . GLU A 1 359 ? 15.694 -13.774 33.001 1.00 82.69 359 GLU A CA 1
ATOM 2766 C C . GLU A 1 359 ? 15.366 -12.989 31.734 1.00 82.69 359 GLU A C 1
ATOM 2768 O O . GLU A 1 359 ? 15.561 -13.502 30.633 1.00 82.69 359 GLU A O 1
ATOM 2773 N N . HIS A 1 360 ? 15.060 -11.697 31.875 1.00 84.00 360 HIS A N 1
ATOM 2774 C CA . HIS A 1 360 ? 14.859 -10.816 30.736 1.00 84.00 360 HIS A CA 1
ATOM 2775 C C . HIS A 1 360 ? 16.038 -10.865 29.755 1.00 84.00 360 HIS A C 1
ATOM 2777 O O . HIS A 1 360 ? 15.832 -11.073 28.564 1.00 84.00 360 HIS A O 1
ATOM 2783 N N . LEU A 1 361 ? 17.285 -10.712 30.216 1.00 80.50 361 LEU A N 1
ATOM 2784 C CA . LEU A 1 361 ? 18.464 -10.741 29.338 1.00 80.50 361 LEU A CA 1
ATOM 2785 C C . LEU A 1 361 ? 18.653 -12.084 28.616 1.00 80.50 361 LEU A C 1
ATOM 2787 O O . LEU A 1 361 ? 19.207 -12.097 27.516 1.00 80.50 361 LEU A O 1
ATOM 2791 N N . LEU A 1 362 ? 18.210 -13.193 29.211 1.00 75.31 362 LEU A N 1
ATOM 2792 C CA . LEU A 1 362 ? 18.396 -14.541 28.674 1.00 75.31 362 LEU A CA 1
ATOM 2793 C C . LEU A 1 362 ? 17.274 -14.975 27.721 1.00 75.31 362 LEU A C 1
ATOM 2795 O O . LEU A 1 362 ? 17.562 -15.623 26.714 1.00 75.31 362 LEU A O 1
ATOM 2799 N N . THR A 1 363 ? 16.016 -14.631 28.002 1.00 73.25 363 THR A N 1
ATOM 2800 C CA . THR A 1 363 ? 14.850 -15.170 27.274 1.00 73.25 363 THR A CA 1
ATOM 2801 C C . THR A 1 363 ? 14.034 -14.110 26.537 1.00 73.25 363 THR A C 1
ATOM 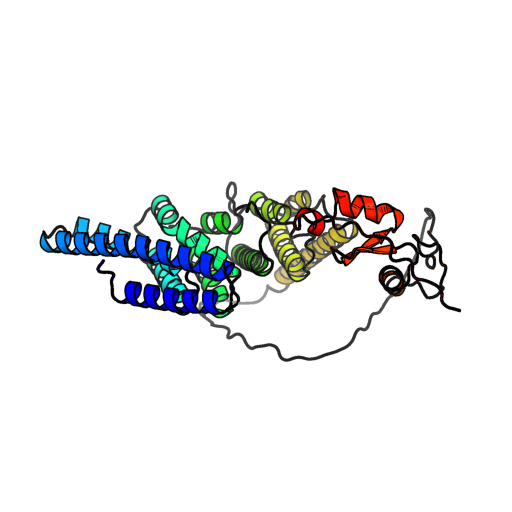2803 O O . THR A 1 363 ? 13.491 -14.410 25.473 1.00 73.25 363 THR A O 1
ATOM 2806 N N . GLU A 1 364 ? 13.996 -12.869 27.024 1.00 72.62 364 GLU A N 1
ATOM 2807 C CA . GLU A 1 364 ? 13.053 -11.842 26.549 1.00 72.62 364 GLU A CA 1
ATOM 2808 C C . GLU A 1 364 ? 13.726 -10.658 25.833 1.00 72.62 364 GLU A C 1
ATOM 2810 O O . GLU A 1 364 ? 13.098 -9.958 25.035 1.00 72.62 364 GLU A O 1
ATOM 2815 N N . CYS A 1 365 ? 15.016 -10.413 26.079 1.00 79.25 365 CYS A N 1
ATOM 2816 C CA . CYS A 1 365 ? 15.712 -9.228 25.599 1.00 79.25 365 CYS A CA 1
ATOM 2817 C C . CYS A 1 365 ? 16.051 -9.361 24.112 1.00 79.25 365 CYS A C 1
ATOM 2819 O O . CYS A 1 365 ? 17.078 -9.920 23.714 1.00 79.25 365 CYS A O 1
ATOM 2821 N N . TYR A 1 366 ? 15.195 -8.769 23.278 1.00 61.12 366 TYR A N 1
ATOM 2822 C CA . TYR A 1 366 ? 15.287 -8.788 21.816 1.00 61.12 366 TYR A CA 1
ATOM 2823 C C . TYR A 1 366 ? 16.678 -8.398 21.271 1.00 61.12 366 TYR A C 1
ATOM 2825 O O . TYR A 1 366 ? 17.154 -8.983 20.294 1.00 61.12 366 TYR A O 1
ATOM 2833 N N . ASN A 1 367 ? 17.369 -7.460 21.931 1.00 58.41 367 ASN A N 1
ATOM 2834 C CA . ASN A 1 367 ? 18.685 -6.966 21.507 1.00 58.41 367 ASN A CA 1
ATOM 2835 C C . ASN A 1 367 ? 19.864 -7.875 21.909 1.00 58.41 367 ASN A C 1
ATOM 2837 O O . ASN A 1 367 ? 20.915 -7.790 21.276 1.00 58.41 367 ASN A O 1
ATOM 2841 N N . VAL A 1 368 ? 19.708 -8.769 22.897 1.00 53.31 368 VAL A N 1
ATOM 2842 C CA . VAL A 1 368 ? 20.728 -9.782 23.252 1.00 53.31 368 VAL A CA 1
ATOM 2843 C C . VAL A 1 368 ? 20.712 -10.942 22.251 1.00 53.31 368 VAL A C 1
ATOM 2845 O O . VAL A 1 368 ? 21.762 -11.454 21.876 1.00 53.31 368 VAL A O 1
ATOM 2848 N N . GLN A 1 369 ? 19.540 -11.303 21.723 1.00 50.41 369 GLN A N 1
ATOM 2849 C CA . GLN A 1 369 ? 19.408 -12.387 20.738 1.00 50.41 369 GLN A CA 1
ATOM 2850 C C . GLN A 1 369 ? 19.893 -12.006 19.324 1.00 50.41 369 GLN A C 1
ATOM 2852 O O . GLN A 1 369 ? 20.167 -12.886 18.509 1.00 50.41 369 GLN A O 1
ATOM 2857 N N . HIS A 1 370 ? 20.028 -10.707 19.025 1.00 48.66 370 HIS A N 1
ATOM 2858 C CA . HIS A 1 370 ? 20.444 -10.206 17.706 1.00 48.66 370 HIS A CA 1
ATOM 2859 C C . HIS A 1 370 ? 21.913 -9.747 17.636 1.00 48.66 370 HIS A C 1
ATOM 2861 O O . HIS A 1 370 ? 22.455 -9.659 16.534 1.00 48.66 370 HIS A O 1
ATOM 2867 N N . ASN A 1 371 ? 22.576 -9.513 18.775 1.00 48.47 371 ASN A N 1
ATOM 2868 C CA . ASN A 1 371 ? 24.010 -9.222 18.860 1.00 48.47 371 ASN A CA 1
ATOM 2869 C C . ASN A 1 371 ? 24.709 -10.341 19.646 1.00 48.47 371 ASN A C 1
ATOM 2871 O O . ASN A 1 371 ? 24.725 -10.329 20.872 1.00 48.47 371 ASN A O 1
ATOM 2875 N N . GLY A 1 372 ? 25.294 -11.309 18.937 1.00 45.44 372 GLY A N 1
ATOM 2876 C CA . GLY A 1 372 ? 26.001 -12.457 19.514 1.00 45.44 372 GLY A CA 1
ATOM 2877 C C . GLY A 1 372 ? 27.334 -12.127 20.197 1.00 45.44 372 GLY A C 1
ATOM 2878 O O . GLY A 1 372 ? 28.362 -12.668 19.807 1.00 45.44 372 GLY A O 1
ATOM 2879 N N . GLU A 1 373 ? 27.330 -11.286 21.229 1.00 40.88 373 GLU A N 1
ATOM 2880 C CA . GLU A 1 373 ? 28.444 -11.150 22.172 1.00 40.88 373 GLU A CA 1
ATOM 2881 C C . GLU A 1 373 ? 27.907 -11.059 23.605 1.00 40.88 373 GLU A C 1
ATOM 2883 O O . GLU A 1 373 ? 27.579 -9.985 24.108 1.00 40.88 373 GLU A O 1
ATOM 2888 N N . VAL A 1 374 ? 27.872 -12.200 24.301 1.00 40.31 374 VAL A N 1
ATOM 2889 C CA . VAL A 1 374 ? 27.819 -12.222 25.767 1.00 40.31 374 VAL A CA 1
ATOM 2890 C C . VAL A 1 374 ? 29.179 -11.729 26.265 1.00 40.31 374 VAL A C 1
ATOM 2892 O O . VAL A 1 374 ? 30.108 -12.512 26.462 1.00 40.31 374 VAL A O 1
ATOM 2895 N N . LYS A 1 375 ? 29.340 -10.414 26.436 1.00 37.69 375 LYS A N 1
ATOM 2896 C CA . LYS A 1 375 ? 30.469 -9.886 27.204 1.00 37.69 375 LYS A CA 1
ATOM 2897 C C . LYS A 1 375 ? 30.182 -10.134 28.676 1.00 37.69 375 LYS A C 1
ATOM 2899 O O . LYS A 1 375 ? 29.319 -9.493 29.265 1.00 37.69 375 LYS A O 1
ATOM 2904 N N . SER A 1 376 ? 30.916 -11.091 29.238 1.00 33.19 376 SER A N 1
ATOM 2905 C CA . SER A 1 376 ? 31.131 -11.243 30.675 1.00 33.19 376 SER A CA 1
ATOM 2906 C C . SER A 1 376 ? 31.378 -9.859 31.287 1.00 33.19 376 SER A C 1
ATOM 2908 O O . SER A 1 376 ? 32.368 -9.198 30.979 1.00 33.19 376 SER A O 1
ATOM 2910 N N . TRP A 1 377 ? 30.444 -9.402 32.120 1.00 36.34 377 TRP A N 1
ATOM 2911 C CA . TRP A 1 377 ? 30.685 -8.274 33.006 1.00 36.34 377 TRP A CA 1
ATOM 2912 C C . TRP A 1 377 ? 31.595 -8.778 34.123 1.00 36.34 377 TRP A C 1
ATOM 2914 O O . TRP A 1 377 ? 31.158 -9.473 35.038 1.00 36.34 377 TRP A O 1
ATOM 2924 N N . SER A 1 378 ? 32.887 -8.480 34.016 1.00 32.09 378 SER A N 1
ATOM 2925 C CA . SER A 1 378 ? 33.788 -8.516 35.157 1.00 32.09 378 SER A CA 1
ATOM 2926 C C . SER A 1 378 ? 33.356 -7.429 36.138 1.00 32.09 378 SER A C 1
ATOM 2928 O O . SER A 1 378 ? 33.197 -6.268 35.761 1.00 32.09 378 SER A O 1
ATOM 2930 N N . CYS A 1 379 ? 33.157 -7.819 37.396 1.00 31.64 379 CYS A N 1
ATOM 2931 C CA . CYS A 1 379 ? 32.901 -6.913 38.506 1.00 31.64 379 CYS A CA 1
ATOM 2932 C C . CYS A 1 379 ? 33.955 -5.797 38.521 1.00 31.64 379 CYS A C 1
ATOM 2934 O O . CYS A 1 379 ? 35.110 -6.033 38.881 1.00 31.64 379 CYS A O 1
ATOM 2936 N N . VAL A 1 380 ? 33.568 -4.578 38.139 1.00 34.94 380 VAL A N 1
ATOM 2937 C CA . VAL A 1 380 ? 34.336 -3.384 38.485 1.00 34.94 380 VAL A CA 1
ATOM 2938 C C . VAL A 1 380 ? 33.971 -3.073 39.925 1.00 34.94 380 VAL A C 1
ATOM 2940 O O . VAL A 1 380 ? 32.905 -2.549 40.230 1.00 34.94 380 VAL A O 1
ATOM 2943 N N . ASN A 1 381 ? 34.854 -3.523 40.807 1.00 34.06 381 ASN A N 1
ATOM 2944 C CA . ASN A 1 381 ? 34.873 -3.188 42.214 1.00 34.06 381 ASN A CA 1
ATOM 2945 C C . ASN A 1 381 ? 35.099 -1.672 42.305 1.00 34.06 381 ASN A C 1
ATOM 2947 O O . ASN A 1 381 ? 36.213 -1.205 42.051 1.00 34.06 381 ASN A O 1
ATOM 2951 N N . ASP A 1 382 ? 34.046 -0.907 42.593 1.00 35.62 382 ASP A N 1
ATOM 2952 C CA . ASP A 1 382 ? 34.170 0.521 42.868 1.00 35.62 382 ASP A CA 1
ATOM 2953 C C . ASP A 1 382 ? 34.843 0.656 44.236 1.00 35.62 382 ASP A C 1
ATOM 2955 O O . ASP A 1 382 ? 34.244 0.480 45.299 1.00 35.62 382 ASP A O 1
ATOM 2959 N N . GLY A 1 383 ? 36.163 0.820 44.182 1.00 31.55 383 GLY A N 1
ATOM 2960 C CA . GLY A 1 383 ? 37.011 0.997 45.340 1.00 31.55 383 GLY A CA 1
ATOM 2961 C C . GLY A 1 383 ? 36.707 2.334 45.989 1.00 31.55 383 GLY A C 1
ATOM 2962 O O . GLY A 1 383 ? 37.131 3.383 45.508 1.00 31.55 383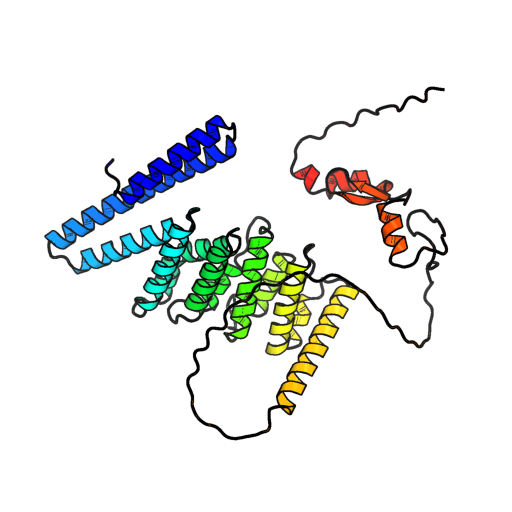 GLY A O 1
ATOM 2963 N N . SER A 1 384 ? 36.039 2.263 47.131 1.00 40.19 384 SER A N 1
ATOM 2964 C CA . SER A 1 384 ? 36.075 3.267 48.180 1.00 40.19 384 SER A CA 1
ATOM 2965 C C . SER A 1 384 ? 37.525 3.695 48.430 1.00 40.19 384 SER A C 1
ATOM 2967 O O . SER A 1 384 ? 38.341 2.942 48.963 1.00 40.19 384 SER A O 1
ATOM 2969 N N . LYS A 1 385 ? 37.849 4.929 48.042 1.00 39.09 385 LYS A N 1
ATOM 2970 C CA . LYS A 1 385 ? 38.951 5.685 48.631 1.00 39.09 385 LYS A CA 1
ATOM 2971 C C . LYS A 1 385 ? 38.347 6.784 49.494 1.00 39.09 385 LYS A C 1
ATOM 2973 O O . LYS A 1 385 ? 37.737 7.716 48.982 1.00 39.09 385 LYS A O 1
ATOM 2978 N N . SER A 1 386 ? 38.451 6.489 50.788 1.00 37.66 386 SER A N 1
ATOM 2979 C CA . SER A 1 386 ? 38.765 7.340 51.940 1.00 37.66 386 SER A CA 1
ATOM 2980 C C . SER A 1 386 ? 38.808 8.847 51.741 1.00 37.66 386 SER A C 1
ATOM 2982 O O . SER A 1 386 ? 39.528 9.297 50.822 1.00 37.66 386 SER A O 1
#

Foldseek 3Di:
DDFPPVLVVVLVVLVVVLVVCVVVVVVVSNVVSVVLSVVSVVLRVVLVVLVVVLVVCVVVVVVVSNVVSVVVSLLSQLLSQCLDPPLVSNLVSLVSLLVCLVVCLVPALVRNLVSCVSSLLSLLQQQLPPDPVSNVSSLVSLVSQQVRPSHHVLSSLCSLLPDDPDADDPSSLLSSLVSLLVCLVVDDADPPGCSHLVNLLVSCVSNVQCPDPDPSSNVSNLSNLLSNCVRPNPVSVVSCVPDDPVSSVVSVVSNVVSVVVVVVVVVPPPDDDDDDDDDDDDDDDDDDDDDDDDDDDDDDDDDDDDDDD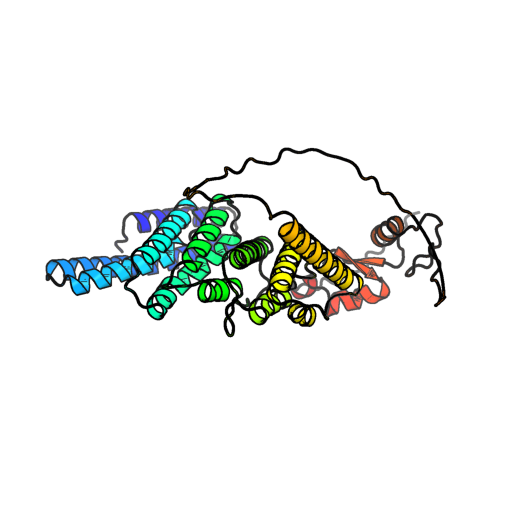DPPQQAQPQQRDGDPPNHVVVSVVCQQPPPPQWDQQPQQRDIDGPVCNVVCLVPPRPRNVVDPDPPPPDDPPPDDDD

Secondary structure (DSSP, 8-state):
----HHHHHHHHHHHHHHHHHHHTT-HHHHHHHHHHHHHHHHHHHHHHHHHHHHHHHHHTT-HHHHHHHHHHHHHHHHHHHTT-SSHHHHHHHHHHHHHHHHHGGGS-HHHHHHHHHHHHHHHHHHTT-S-HHHHHHHHHHHHHHHH-TTT-HHHHHHHHS---SSPPPHHHHHHHHHHHHHHHHHS---TTSSSSHHHHHHHHHHTT-TT-SSHHHHHHHHHHHHHHHHHHGGGGGGG-TTS-HHHHHHHHHHHHHHHHHHHHHHHHT--------------PPPPPP------------------S----TTB-TTT--B-TT--HHHHHHHHHHT-TTEEE-TTT--EEETTTHHHIIIII-HHHHHS---------------

Radius of gyration: 28.64 Å; chains: 1; bounding box: 72×42×93 Å